Protein AF-A0A1L6TGF0-F1 (afdb_monomer_lite)

Sequence (497 aa):
MSYELAIRKFKEAGVNYTDAEAQGKLKHDTHLQDTVIAIAELEGLTYQSWRHLHANQQAQAFYQSLHRSIGIPLPKKNLAKLNNRKNHETLAQYQRAACALADKFTYDLDSPKTQQWVRAAWQRIQTDPTFATAVTVLAENKILSLENLITIEQETEETALLVRAIAAFDDRGRFFPPKTLKVNTDRFTDLQTANPLPFSDPSQPFSRSGYWRREVWFRIHDQKDSAKYQKLACILDDSKALTLTAWDAMKDSRQYQGYINLLHDNGLLPLSKTVETVGAEEQTELLTAVRHLHQEGILPDNLYQAQLAIITLAMDKQSPPVSGLTQAMQSENPVQSIAANSDLMNAAAQRLIHSALDQAQELQSSESSTDKNKALLAASLERKFNRHELTTEQTVKSLARVLSRREGWFKYRRYLEKDGSDMPEPYNRGKLKIEAARDLLKIPAPKWDQALRCGEDKGKNPAYQTYNNLLKLVTQEDKEKPASRKATRTTLAEPTA

Foldseek 3Di:
DLLVVLVVLCVVLVADPPPPVLNVCSVPPSLLSLLSNLLSQLLQDYNQLSVLSSVDPLLSVLSNVLCVVCPRFLLRVVCVVDVDPVSVVLVVLSNLLSNLLSNACSNVSVDPLNSVLSSLLSNCSSPDSLQSLLSNLCSVLVNDDSVVSVQLSDPDPLSVLLSNLSSLPSPCCQAVPPVVPPPVPVVPPPPPDPDDDPPPDPPDPPSSSNCCVPPVCCQCPVDPCNSLSSVLSNLLSQQVLDYNLLCVVPVPDPLLSVLSVLCVVQCLRPVDDQRAADDPVSLLSNLVSLVVCVVSSSDDLLSSLLSLLSSQQNHDPPDDRPPQLVVLSPDPDSSNSQLVDLVSLQVSLVSLLVVLLVLLLVLCPPPDPLSVLSNLQSVVLVVCVVVVVDGSVLSLLLNLQSQQDDDDDPDAQLPQDLVNPPGDPSCVSSVSSSVSSCSSVVPDSVNSSCSRRNLDPPPRRPSNCPSVNSVVVSVVVVVVVVVVVVVVVVVVDDDDD

pLDDT: mean 78.75, std 18.23, range [27.03, 96.12]

Structure (mmCIF, N/CA/C/O backbone):
data_AF-A0A1L6TGF0-F1
#
_entry.id   AF-A0A1L6TGF0-F1
#
loop_
_atom_site.group_PDB
_atom_site.id
_atom_site.type_symbol
_atom_site.label_atom_id
_atom_site.label_alt_id
_atom_site.label_comp_id
_atom_site.label_asym_id
_atom_site.label_entity_id
_atom_site.label_seq_id
_atom_site.pdbx_PDB_ins_code
_atom_site.Cartn_x
_atom_site.Cartn_y
_atom_site.Cartn_z
_atom_site.occupancy
_atom_site.B_iso_or_equiv
_atom_site.auth_seq_id
_atom_site.auth_comp_id
_atom_site.auth_asym_id
_atom_site.auth_atom_id
_atom_site.pdbx_PDB_model_num
ATOM 1 N N . MET A 1 1 ? 31.084 -14.409 -38.357 1.00 60.19 1 MET A N 1
ATOM 2 C CA . MET A 1 1 ? 30.982 -14.615 -36.894 1.00 60.19 1 MET A CA 1
ATOM 3 C C . MET A 1 1 ? 29.916 -13.734 -36.232 1.00 60.19 1 MET A C 1
ATOM 5 O O . MET A 1 1 ? 29.250 -14.246 -35.345 1.00 60.19 1 MET A O 1
ATOM 9 N N . SER A 1 2 ? 29.693 -12.477 -36.654 1.00 77.69 2 SER A N 1
ATOM 10 C CA . SER A 1 2 ? 28.700 -11.578 -36.015 1.00 77.69 2 SER A CA 1
ATOM 11 C C . SER A 1 2 ? 27.239 -12.081 -36.115 1.00 77.69 2 SER A C 1
ATOM 13 O O . SER A 1 2 ? 26.532 -12.110 -35.110 1.00 77.69 2 SER A O 1
ATOM 15 N N . TYR A 1 3 ? 26.817 -12.649 -37.255 1.00 85.12 3 TYR A N 1
ATOM 16 C CA . TYR A 1 3 ? 25.465 -13.218 -37.416 1.00 85.12 3 TYR A CA 1
ATOM 17 C C . TYR A 1 3 ? 25.094 -14.303 -36.386 1.00 85.12 3 TYR A C 1
ATOM 19 O O . TYR A 1 3 ? 24.041 -14.229 -35.760 1.00 85.12 3 TYR A O 1
ATOM 27 N N . GLU A 1 4 ? 25.950 -15.305 -36.164 1.00 86.88 4 GLU A N 1
ATOM 28 C CA . GLU A 1 4 ? 25.672 -16.380 -35.195 1.00 86.88 4 GLU A CA 1
ATOM 29 C C . GLU A 1 4 ? 25.563 -15.853 -33.759 1.00 86.88 4 GLU A C 1
ATOM 31 O O . GLU A 1 4 ? 24.751 -16.347 -32.970 1.00 86.88 4 GLU A O 1
ATOM 36 N N . LEU A 1 5 ? 26.356 -14.828 -33.429 1.00 88.81 5 LEU A N 1
ATOM 37 C CA . LEU A 1 5 ? 26.286 -14.146 -32.144 1.00 88.81 5 LEU A CA 1
ATOM 38 C C . LEU A 1 5 ? 24.969 -13.373 -32.002 1.00 88.81 5 LEU A C 1
ATOM 40 O O . LEU A 1 5 ? 24.304 -13.520 -30.979 1.00 88.81 5 LEU A O 1
ATOM 44 N N . ALA A 1 6 ? 24.535 -12.643 -33.032 1.00 87.00 6 ALA A N 1
ATOM 45 C CA . ALA A 1 6 ? 23.237 -11.966 -33.044 1.00 87.00 6 ALA A CA 1
ATOM 46 C C . ALA A 1 6 ? 22.069 -12.957 -32.854 1.00 87.00 6 ALA A C 1
ATOM 48 O O . ALA A 1 6 ? 21.187 -12.732 -32.026 1.00 87.00 6 ALA A O 1
ATOM 49 N N . ILE A 1 7 ? 22.098 -14.114 -33.529 1.00 88.81 7 ILE A N 1
ATOM 50 C CA . ILE A 1 7 ? 21.092 -15.178 -33.346 1.00 88.81 7 ILE A CA 1
ATOM 51 C C . ILE A 1 7 ? 21.109 -15.740 -31.919 1.00 88.81 7 ILE A C 1
ATOM 53 O O . ILE A 1 7 ? 20.052 -16.016 -31.345 1.00 88.81 7 ILE A O 1
ATOM 57 N N . ARG A 1 8 ? 22.292 -15.900 -31.315 1.00 89.06 8 ARG A N 1
ATOM 58 C CA . ARG A 1 8 ? 22.404 -16.301 -29.907 1.00 89.06 8 ARG A CA 1
ATOM 59 C C . ARG A 1 8 ? 21.771 -15.260 -28.982 1.00 89.06 8 ARG A C 1
ATOM 61 O O . ARG A 1 8 ? 21.033 -15.649 -28.083 1.00 89.06 8 ARG A O 1
ATOM 68 N N . LYS A 1 9 ? 21.981 -13.966 -29.244 1.00 90.06 9 LYS A N 1
ATOM 69 C CA . LYS A 1 9 ? 21.390 -12.868 -28.464 1.00 90.06 9 LYS A CA 1
ATOM 70 C C . LYS A 1 9 ? 19.864 -12.849 -28.508 1.00 90.06 9 LYS A C 1
ATOM 72 O O . LYS A 1 9 ? 19.248 -12.662 -27.465 1.00 90.06 9 LYS A O 1
ATOM 77 N N . PHE A 1 10 ? 19.243 -13.156 -29.649 1.00 86.62 10 PHE A N 1
ATOM 78 C CA . PHE A 1 10 ? 17.786 -13.342 -29.708 1.00 86.62 10 PHE A CA 1
ATOM 79 C C . PHE A 1 10 ? 17.293 -14.470 -28.796 1.00 86.62 10 PHE A C 1
ATOM 81 O O . PHE A 1 10 ? 16.284 -14.311 -28.111 1.00 86.62 10 PHE A O 1
ATOM 88 N N . LYS A 1 11 ? 18.012 -15.600 -28.759 1.00 85.56 11 LYS A N 1
ATOM 89 C CA . LYS A 1 11 ? 17.668 -16.734 -27.887 1.00 85.56 11 LYS A CA 1
ATOM 90 C C . LYS A 1 11 ? 17.847 -16.388 -26.409 1.00 85.56 11 LYS A C 1
ATOM 92 O O . LYS A 1 11 ? 16.965 -16.701 -25.620 1.00 85.56 11 LYS A O 1
ATOM 97 N N . GLU A 1 12 ? 18.954 -15.734 -26.054 1.00 85.06 12 GLU A N 1
ATOM 98 C CA . GLU A 1 12 ? 19.231 -15.264 -24.686 1.00 85.06 12 GLU A CA 1
ATOM 99 C C . GLU A 1 12 ? 18.147 -14.290 -24.196 1.00 85.06 12 GLU A C 1
ATOM 101 O O . GLU A 1 12 ? 17.695 -14.404 -23.061 1.00 85.06 12 GLU A O 1
ATOM 106 N N . ALA A 1 13 ? 17.680 -13.389 -25.065 1.00 79.50 13 ALA A N 1
ATOM 107 C CA . ALA A 1 13 ? 16.618 -12.432 -24.755 1.00 79.50 13 ALA A CA 1
ATOM 108 C C . ALA A 1 13 ? 15.195 -13.030 -24.818 1.00 79.50 13 ALA A C 1
ATOM 110 O O . ALA A 1 13 ? 14.227 -12.338 -24.511 1.00 79.50 13 ALA A O 1
ATOM 111 N N . GLY A 1 14 ? 15.031 -14.289 -25.250 1.00 81.38 14 GLY A N 1
ATOM 112 C CA . GLY A 1 14 ? 13.713 -14.906 -25.447 1.00 81.38 14 GLY A CA 1
ATOM 113 C C . GLY A 1 14 ? 12.871 -14.241 -26.546 1.00 81.38 14 GLY A C 1
ATOM 114 O O . GLY A 1 14 ? 11.644 -14.331 -26.531 1.00 81.38 14 GLY A O 1
ATOM 115 N N . VAL A 1 15 ? 13.509 -13.558 -27.499 1.00 82.12 15 VAL A N 1
ATOM 116 C CA . VAL A 1 15 ? 12.835 -12.780 -28.542 1.00 82.12 15 VAL A CA 1
ATOM 117 C C . VAL A 1 15 ? 12.629 -13.624 -29.792 1.00 82.12 15 VAL A C 1
ATOM 119 O O . VAL A 1 15 ? 13.567 -14.175 -30.372 1.00 82.12 15 VAL A O 1
ATOM 122 N N . ASN A 1 16 ? 11.380 -13.682 -30.251 1.00 75.94 16 ASN A N 1
ATOM 123 C CA . ASN A 1 16 ? 11.055 -14.269 -31.540 1.00 75.94 16 ASN A CA 1
ATOM 124 C C . ASN A 1 16 ? 11.529 -13.335 -32.669 1.00 75.94 16 ASN A C 1
ATOM 126 O O . ASN A 1 16 ? 11.112 -12.186 -32.722 1.00 75.94 16 ASN A O 1
ATOM 130 N N . TYR A 1 17 ? 12.370 -13.820 -33.584 1.00 72.00 17 TYR A N 1
ATOM 131 C CA . TYR A 1 17 ? 12.905 -13.039 -34.708 1.00 72.00 17 TYR A CA 1
ATOM 132 C C . TYR A 1 17 ? 12.370 -13.515 -36.072 1.00 72.00 17 TYR A C 1
ATOM 134 O O . TYR A 1 17 ? 13.035 -13.329 -37.080 1.00 72.00 17 TYR A O 1
ATOM 142 N N . THR A 1 18 ? 11.186 -14.143 -36.122 1.00 71.06 18 THR A N 1
ATOM 143 C CA . THR A 1 18 ? 10.563 -14.789 -37.314 1.00 71.06 18 THR A CA 1
ATOM 144 C C . THR A 1 18 ? 10.121 -13.863 -38.457 1.00 71.06 18 THR A C 1
ATOM 146 O O . THR A 1 18 ? 9.508 -14.331 -39.413 1.00 71.06 18 THR A O 1
ATOM 149 N N . ASP A 1 19 ? 10.435 -12.571 -38.407 1.00 70.31 19 ASP A N 1
ATOM 150 C CA . ASP A 1 19 ? 10.161 -11.657 -39.518 1.00 70.31 19 ASP A CA 1
ATOM 151 C C . ASP A 1 19 ? 11.100 -11.973 -40.698 1.00 70.31 19 ASP A C 1
ATOM 153 O O . ASP A 1 19 ? 12.306 -11.738 -40.624 1.00 70.31 19 ASP A O 1
ATOM 157 N N . ALA A 1 20 ? 10.550 -12.552 -41.770 1.00 73.31 20 ALA A N 1
ATOM 158 C CA . ALA A 1 20 ? 11.322 -13.066 -42.902 1.00 73.31 20 ALA A CA 1
ATOM 159 C C . ALA A 1 20 ? 12.117 -11.973 -43.641 1.00 73.31 20 ALA A C 1
ATOM 161 O O . ALA A 1 20 ? 13.229 -12.231 -44.109 1.00 73.31 20 ALA A O 1
ATOM 162 N N . GLU A 1 21 ? 11.583 -10.750 -43.717 1.00 71.12 21 GLU A N 1
ATOM 163 C CA . GLU A 1 21 ? 12.264 -9.625 -44.360 1.00 71.12 21 GLU A CA 1
ATOM 164 C C . GLU A 1 21 ? 13.430 -9.137 -43.491 1.00 71.12 21 GLU A C 1
ATOM 166 O O . GLU A 1 21 ? 14.558 -8.973 -43.970 1.00 71.12 21 GLU A O 1
ATOM 171 N N . ALA A 1 22 ? 13.186 -8.979 -42.188 1.00 70.31 22 ALA A N 1
ATOM 172 C CA . ALA A 1 22 ? 14.213 -8.562 -41.242 1.00 70.31 22 ALA A CA 1
ATOM 173 C C . ALA A 1 22 ? 15.317 -9.628 -41.081 1.00 70.31 22 ALA A C 1
ATOM 175 O O . ALA A 1 22 ? 16.492 -9.282 -40.963 1.00 70.31 22 ALA A O 1
ATOM 176 N N . GLN A 1 23 ? 14.977 -10.921 -41.139 1.00 77.62 23 GLN A N 1
ATOM 177 C CA . GLN A 1 23 ? 15.947 -12.027 -41.144 1.00 77.62 23 GLN A CA 1
ATOM 178 C C . GLN A 1 23 ? 16.844 -12.012 -42.382 1.00 77.62 23 GLN A C 1
ATOM 180 O O . GLN A 1 23 ? 18.058 -12.199 -42.263 1.00 77.62 23 GLN A O 1
ATOM 185 N N . GLY A 1 24 ? 16.254 -11.777 -43.560 1.00 79.19 24 GLY A N 1
ATOM 186 C CA . GLY A 1 24 ? 17.001 -11.651 -44.810 1.00 79.19 24 GLY A CA 1
ATOM 187 C C . GLY A 1 24 ? 18.046 -10.541 -44.720 1.00 79.19 24 GLY A C 1
ATOM 188 O O . GLY A 1 24 ? 19.214 -10.766 -45.037 1.00 79.19 24 GLY A O 1
ATOM 189 N N . LYS A 1 25 ? 17.654 -9.376 -44.190 1.00 79.75 25 LYS A N 1
ATOM 190 C CA . LYS A 1 25 ? 18.565 -8.247 -43.950 1.00 79.75 25 LYS A CA 1
ATOM 191 C C . LYS A 1 25 ? 19.624 -8.578 -42.895 1.00 79.75 25 LYS A C 1
ATOM 193 O O . LYS A 1 25 ? 20.807 -8.382 -43.156 1.00 79.75 25 LYS A O 1
ATOM 198 N N . LEU A 1 26 ? 19.245 -9.173 -41.760 1.00 84.62 26 LEU A N 1
ATOM 199 C CA . LEU A 1 26 ? 20.181 -9.540 -40.687 1.00 84.62 26 LEU A CA 1
ATOM 200 C C . LEU A 1 26 ? 21.312 -10.449 -41.170 1.00 84.62 26 LEU A C 1
ATOM 202 O O . LEU A 1 26 ? 22.443 -10.310 -40.721 1.00 84.62 26 LEU A O 1
ATOM 206 N N . LYS A 1 27 ? 21.027 -11.387 -42.078 1.00 85.69 27 LYS A N 1
ATOM 207 C CA . LYS A 1 27 ? 22.025 -12.341 -42.581 1.00 85.69 27 LYS A CA 1
ATOM 208 C C . LYS A 1 27 ? 23.149 -11.672 -43.375 1.00 85.69 27 LYS A C 1
ATOM 210 O O . LYS A 1 27 ? 24.270 -12.181 -43.385 1.00 85.69 27 LYS A O 1
ATOM 215 N N . HIS A 1 28 ? 22.852 -10.553 -44.026 1.00 85.50 28 HIS A N 1
ATOM 216 C CA . HIS A 1 28 ? 23.752 -9.902 -44.976 1.00 85.50 28 HIS A CA 1
ATOM 217 C C . HIS A 1 28 ? 24.263 -8.533 -44.507 1.00 85.50 28 HIS A C 1
ATOM 219 O O . HIS A 1 28 ? 25.254 -8.051 -45.048 1.00 85.50 28 HIS A O 1
ATOM 225 N N . ASP A 1 29 ? 23.642 -7.937 -43.490 1.00 87.75 29 ASP A N 1
ATOM 226 C CA . ASP A 1 29 ? 24.007 -6.626 -42.958 1.00 87.75 29 ASP A CA 1
ATOM 227 C C . ASP A 1 29 ? 24.777 -6.750 -41.632 1.00 87.75 29 ASP A C 1
ATOM 229 O O . ASP A 1 29 ? 24.199 -6.954 -40.562 1.00 87.75 29 ASP A O 1
ATOM 233 N N . THR A 1 30 ? 26.104 -6.615 -41.704 1.00 88.00 30 THR A N 1
ATOM 234 C CA . THR A 1 30 ? 26.988 -6.636 -40.528 1.00 88.00 30 THR A CA 1
ATOM 235 C C . THR A 1 30 ? 26.692 -5.487 -39.562 1.00 88.00 30 THR A C 1
ATOM 237 O O . THR A 1 30 ? 26.778 -5.673 -38.353 1.00 88.00 30 THR A O 1
ATOM 240 N N . HIS A 1 31 ? 26.297 -4.315 -40.067 1.00 89.38 31 HIS A N 1
ATOM 241 C CA . HIS A 1 31 ? 25.982 -3.166 -39.221 1.00 89.38 31 HIS A CA 1
ATOM 242 C C . HIS A 1 31 ? 24.725 -3.438 -38.388 1.00 89.38 31 HIS A C 1
ATOM 244 O O . HIS A 1 31 ? 24.705 -3.193 -37.180 1.00 89.38 31 HIS A O 1
ATOM 250 N N . LEU A 1 32 ? 23.707 -4.035 -39.012 1.00 89.75 32 LEU A N 1
ATOM 251 C CA . LEU A 1 32 ? 22.504 -4.486 -38.320 1.00 89.75 32 LEU A CA 1
ATOM 252 C C . LEU A 1 32 ? 22.804 -5.597 -37.301 1.00 89.75 32 LEU A C 1
ATOM 254 O O . LEU A 1 32 ? 22.251 -5.566 -36.202 1.00 89.75 32 LEU A O 1
ATOM 258 N N . GLN A 1 33 ? 23.693 -6.548 -37.623 1.00 91.69 33 GLN A N 1
ATOM 259 C CA . GLN A 1 33 ? 24.139 -7.583 -36.674 1.00 91.69 33 GLN A CA 1
ATOM 260 C C . GLN A 1 33 ? 24.781 -6.957 -35.428 1.00 91.69 33 GLN A C 1
ATOM 262 O O . GLN A 1 33 ? 24.391 -7.284 -34.305 1.00 91.69 33 GLN A O 1
ATOM 267 N N . ASP A 1 34 ? 25.705 -6.014 -35.619 1.00 91.88 34 ASP A N 1
ATOM 268 C CA . ASP A 1 34 ? 26.407 -5.340 -34.526 1.00 91.88 34 ASP A CA 1
ATOM 269 C C . ASP A 1 34 ? 25.453 -4.482 -33.681 1.00 91.88 34 ASP A C 1
ATOM 271 O O . ASP A 1 34 ? 25.565 -4.442 -32.455 1.00 91.88 34 ASP A O 1
ATOM 275 N N . THR A 1 35 ? 24.454 -3.849 -34.302 1.00 92.06 35 THR A N 1
ATOM 276 C CA . THR A 1 35 ? 23.395 -3.135 -33.578 1.00 92.06 35 THR A CA 1
ATOM 277 C C . THR A 1 35 ? 22.519 -4.075 -32.750 1.00 92.06 35 THR A C 1
ATOM 279 O O . THR A 1 35 ? 22.197 -3.742 -31.610 1.00 92.06 35 THR A O 1
ATOM 282 N N . VAL A 1 36 ? 22.134 -5.239 -33.285 1.00 91.75 36 VAL A N 1
ATOM 283 C CA . VAL A 1 36 ? 21.359 -6.244 -32.534 1.00 91.75 36 VAL A CA 1
ATOM 284 C C . VAL A 1 36 ? 22.138 -6.727 -31.315 1.00 91.75 36 VAL A C 1
ATOM 286 O O . VAL A 1 36 ? 21.570 -6.867 -30.232 1.00 91.75 36 VAL A O 1
ATOM 289 N N . ILE A 1 37 ? 23.443 -6.950 -31.469 1.00 92.19 37 ILE A N 1
ATOM 290 C CA . ILE A 1 37 ? 24.316 -7.311 -30.350 1.00 92.19 37 ILE A CA 1
ATOM 291 C C . ILE A 1 37 ? 24.348 -6.170 -29.327 1.00 92.19 37 ILE A C 1
ATOM 293 O O . ILE A 1 37 ? 24.097 -6.415 -28.149 1.00 92.19 37 ILE A O 1
ATOM 297 N N . ALA A 1 38 ? 24.552 -4.928 -29.776 1.00 93.19 38 ALA A N 1
ATOM 298 C CA . ALA A 1 38 ? 24.608 -3.752 -28.910 1.00 93.19 38 ALA A CA 1
ATOM 299 C C . ALA A 1 38 ? 23.322 -3.553 -28.086 1.00 93.19 38 ALA A C 1
ATOM 301 O O . ALA A 1 38 ? 23.391 -3.376 -26.871 1.00 93.19 38 ALA A O 1
ATOM 302 N N . ILE A 1 39 ? 22.140 -3.612 -28.710 1.00 93.00 39 ILE A N 1
ATOM 303 C CA . ILE A 1 39 ? 20.869 -3.440 -27.985 1.00 93.00 39 ILE A CA 1
ATOM 304 C C . ILE A 1 39 ? 20.578 -4.617 -27.039 1.00 93.00 39 ILE A C 1
ATOM 306 O O . ILE A 1 39 ? 20.002 -4.413 -25.971 1.00 93.00 39 ILE A O 1
ATOM 310 N N . ALA A 1 40 ? 21.010 -5.834 -27.385 1.00 90.94 40 ALA A N 1
ATOM 311 C CA . ALA A 1 40 ? 20.896 -6.992 -26.501 1.00 90.94 40 ALA A CA 1
ATOM 312 C C . ALA A 1 40 ? 21.818 -6.881 -25.281 1.00 90.94 40 ALA A C 1
ATOM 314 O O . ALA A 1 40 ? 21.426 -7.237 -24.175 1.00 90.94 40 ALA A O 1
ATOM 315 N N . GLU A 1 41 ? 23.034 -6.366 -25.455 1.00 91.50 41 GLU A N 1
ATOM 316 C CA . GLU A 1 41 ? 23.976 -6.137 -24.353 1.00 91.50 41 GLU A CA 1
ATOM 317 C C . GLU A 1 41 ? 23.527 -5.008 -23.419 1.00 91.50 41 GLU A C 1
ATOM 319 O O . GLU A 1 41 ? 23.835 -5.043 -22.228 1.00 91.50 41 GLU A O 1
ATOM 324 N N . LEU A 1 42 ? 22.724 -4.076 -23.937 1.00 92.38 42 LEU A N 1
ATOM 325 C CA . LEU A 1 42 ? 21.994 -3.057 -23.179 1.00 92.38 42 LEU A CA 1
ATOM 326 C C . LEU A 1 42 ? 20.666 -3.559 -22.577 1.00 92.38 42 LEU A C 1
ATOM 328 O O . LEU A 1 42 ? 19.927 -2.750 -22.018 1.00 92.38 42 LEU A O 1
ATOM 332 N N . GLU A 1 43 ? 20.353 -4.856 -22.699 1.00 91.31 43 GLU A N 1
ATOM 333 C CA . GLU A 1 43 ? 19.127 -5.509 -22.199 1.00 91.31 43 GLU A CA 1
ATOM 334 C C . GLU A 1 43 ? 17.810 -4.948 -22.785 1.00 91.31 43 GLU A C 1
ATOM 336 O O . GLU A 1 43 ? 16.743 -5.152 -22.215 1.00 91.31 43 GLU A O 1
ATOM 341 N N . GLY A 1 44 ? 17.861 -4.249 -23.927 1.00 89.38 44 GLY A N 1
ATOM 342 C CA . GLY A 1 44 ? 16.698 -3.622 -24.579 1.00 89.38 44 GLY A CA 1
ATOM 343 C C . GLY A 1 44 ? 16.176 -4.363 -25.815 1.00 89.38 44 GLY A C 1
ATOM 344 O O . GLY A 1 44 ? 15.332 -3.837 -26.548 1.00 89.38 44 GLY A O 1
ATOM 345 N N . LEU A 1 45 ? 16.709 -5.552 -26.116 1.00 90.38 45 LEU A N 1
ATOM 346 C CA . LEU A 1 45 ? 16.282 -6.322 -27.283 1.00 90.38 45 LEU A CA 1
ATOM 347 C C . LEU A 1 45 ? 14.896 -6.928 -27.034 1.00 90.38 45 LEU A C 1
ATOM 349 O O . LEU A 1 45 ? 14.730 -7.790 -26.176 1.00 90.38 45 LEU A O 1
ATOM 353 N N . THR A 1 46 ? 13.921 -6.526 -27.843 1.00 87.56 46 THR A N 1
ATOM 354 C CA . THR A 1 46 ? 12.554 -7.051 -27.849 1.00 87.56 46 THR A CA 1
ATOM 355 C C . THR A 1 46 ? 12.133 -7.353 -29.287 1.00 87.56 46 THR A C 1
ATOM 357 O O . THR A 1 46 ? 12.827 -7.009 -30.246 1.00 87.56 46 THR A O 1
ATOM 360 N N . TYR A 1 47 ? 10.956 -7.962 -29.461 1.00 84.75 47 TYR A N 1
ATOM 361 C CA . TYR A 1 47 ? 10.371 -8.113 -30.794 1.00 84.75 47 TYR A CA 1
ATOM 362 C C . TYR A 1 47 ? 10.093 -6.757 -31.460 1.00 84.75 47 TYR A C 1
ATOM 364 O O . TYR A 1 47 ? 10.339 -6.603 -32.655 1.00 84.75 47 TYR A O 1
ATOM 372 N N . GLN A 1 48 ? 9.595 -5.774 -30.701 1.00 84.25 48 GLN A N 1
ATOM 373 C CA . GLN A 1 48 ? 9.243 -4.462 -31.242 1.00 84.25 48 GLN A CA 1
ATOM 374 C C . GLN A 1 48 ? 10.497 -3.670 -31.611 1.00 84.25 48 GLN A C 1
ATOM 376 O O . GLN A 1 48 ? 10.606 -3.219 -32.751 1.00 84.25 48 GLN A O 1
ATOM 381 N N . SER A 1 49 ? 11.475 -3.569 -30.707 1.00 84.81 49 SER A N 1
ATOM 382 C CA . SER A 1 49 ? 12.721 -2.856 -30.992 1.00 84.81 49 SER A CA 1
ATOM 383 C C . SER A 1 49 ? 13.457 -3.480 -32.181 1.00 84.81 49 SER A C 1
ATOM 385 O O . SER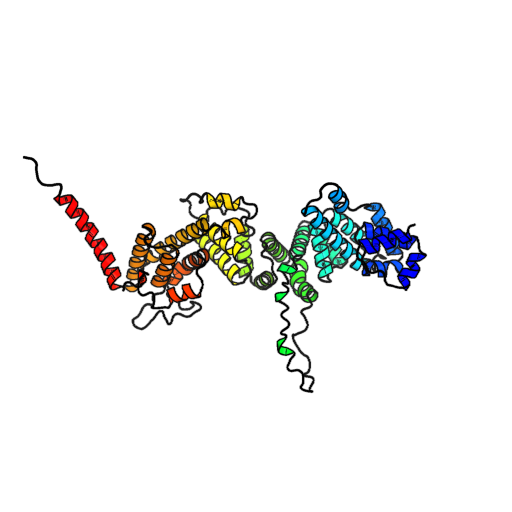 A 1 49 ? 13.802 -2.768 -33.122 1.00 84.81 49 SER A O 1
ATOM 387 N N . TRP A 1 50 ? 13.566 -4.814 -32.247 1.00 84.44 50 TRP A N 1
ATOM 388 C CA . TRP A 1 50 ? 14.134 -5.518 -33.405 1.00 84.44 50 TRP A CA 1
ATOM 389 C C . TRP A 1 50 ? 13.418 -5.197 -34.719 1.00 84.44 50 TRP A C 1
ATOM 391 O O . TRP A 1 50 ? 14.059 -4.828 -35.708 1.00 84.44 50 TRP A O 1
ATOM 401 N N . ARG A 1 51 ? 12.086 -5.321 -34.737 1.00 82.12 51 ARG A N 1
ATOM 402 C CA . ARG A 1 51 ? 11.289 -5.093 -35.945 1.00 82.12 51 ARG A CA 1
ATOM 403 C C . ARG A 1 51 ? 11.532 -3.702 -36.525 1.00 82.12 51 ARG A C 1
ATOM 405 O O . ARG A 1 51 ? 11.493 -3.548 -37.739 1.00 82.12 51 ARG A O 1
ATOM 412 N N . HIS A 1 52 ? 11.810 -2.705 -35.693 1.00 81.12 52 HIS A N 1
ATOM 413 C CA . HIS A 1 52 ? 12.024 -1.333 -36.148 1.00 81.12 52 HIS A CA 1
ATOM 414 C C . HIS A 1 52 ? 13.486 -1.010 -36.483 1.00 81.12 52 HIS A C 1
ATOM 416 O O . HIS A 1 52 ? 13.741 -0.192 -37.366 1.00 81.12 52 HIS A O 1
ATOM 422 N N . LEU A 1 53 ? 14.450 -1.692 -35.861 1.00 85.00 53 LEU A N 1
ATOM 423 C CA . LEU A 1 53 ? 15.880 -1.451 -36.078 1.00 85.00 53 LEU A CA 1
ATOM 424 C C . LEU A 1 53 ? 16.321 -1.621 -37.533 1.00 85.00 53 LEU A C 1
ATOM 426 O O . LEU A 1 53 ? 17.092 -0.806 -38.038 1.00 85.00 53 LEU A O 1
ATOM 430 N N . HIS A 1 54 ? 15.829 -2.645 -38.232 1.00 80.81 54 HIS A N 1
ATOM 431 C CA . HIS A 1 54 ? 16.247 -2.897 -39.616 1.00 80.81 54 HIS A CA 1
ATOM 432 C C . HIS A 1 54 ? 15.767 -1.814 -40.603 1.00 80.81 54 HIS A C 1
ATOM 434 O O . HIS A 1 54 ? 16.295 -1.723 -41.710 1.00 80.81 54 HIS A O 1
ATOM 440 N N . ALA A 1 55 ? 14.775 -1.006 -40.212 1.00 81.81 55 ALA A N 1
ATOM 441 C CA . ALA A 1 55 ? 14.202 0.063 -41.024 1.00 81.81 55 ALA A CA 1
ATOM 442 C C . ALA A 1 55 ? 14.710 1.466 -40.637 1.00 81.81 55 ALA A C 1
ATOM 444 O O . ALA A 1 55 ? 14.490 2.406 -41.397 1.00 81.81 55 ALA A O 1
ATOM 445 N N . ASN A 1 56 ? 15.400 1.627 -39.498 1.00 87.06 56 ASN A N 1
ATOM 446 C CA . ASN A 1 56 ? 15.873 2.927 -39.014 1.00 87.06 56 ASN A CA 1
ATOM 447 C C . ASN A 1 56 ? 17.399 2.941 -38.779 1.00 87.06 56 ASN A C 1
ATOM 449 O O . ASN A 1 56 ? 17.899 2.467 -37.758 1.00 87.06 56 ASN A O 1
ATOM 453 N N . GLN A 1 57 ? 18.146 3.550 -39.706 1.00 88.88 57 GLN A N 1
ATOM 454 C CA . GLN A 1 57 ? 19.607 3.687 -39.611 1.00 88.88 57 GLN A CA 1
ATOM 455 C C . GLN A 1 57 ? 20.065 4.611 -38.467 1.00 88.88 57 GLN A C 1
ATOM 457 O O . GLN A 1 57 ? 21.111 4.360 -37.867 1.00 88.88 57 GLN A O 1
ATOM 462 N N . GLN A 1 58 ? 19.294 5.650 -38.126 1.00 90.25 58 GLN A N 1
ATOM 463 C CA . GLN A 1 58 ? 19.620 6.544 -37.007 1.00 90.25 58 GLN A CA 1
ATOM 464 C C . GLN A 1 58 ? 19.505 5.815 -35.669 1.00 90.25 58 GLN A C 1
ATOM 466 O O . GLN A 1 58 ? 20.396 5.926 -34.827 1.00 90.25 58 GLN A O 1
ATOM 471 N N . ALA A 1 59 ? 18.470 4.989 -35.500 1.00 90.69 59 ALA A N 1
ATOM 472 C CA . ALA A 1 59 ? 18.340 4.109 -34.345 1.00 90.69 59 ALA A CA 1
ATOM 473 C C . ALA A 1 59 ? 19.530 3.139 -34.253 1.00 90.69 59 ALA A C 1
ATOM 475 O O . ALA A 1 59 ? 20.103 2.966 -33.176 1.00 90.69 59 ALA A O 1
ATOM 476 N N . GLN A 1 60 ? 19.971 2.566 -35.382 1.00 92.25 60 GLN A N 1
ATOM 477 C CA . GLN A 1 60 ? 21.148 1.693 -35.399 1.00 92.25 60 GLN A CA 1
ATOM 478 C C . GLN A 1 60 ? 22.417 2.408 -34.915 1.00 92.25 60 GLN A C 1
ATOM 480 O O . GLN A 1 60 ? 23.121 1.877 -34.050 1.00 92.25 60 GLN A O 1
ATOM 485 N N . ALA A 1 61 ? 22.682 3.618 -35.419 1.00 92.81 61 ALA A N 1
ATOM 486 C CA . ALA A 1 61 ? 23.816 4.438 -34.992 1.00 92.81 61 ALA A CA 1
ATOM 487 C C . ALA A 1 61 ? 23.713 4.839 -33.509 1.00 92.81 61 ALA A C 1
ATOM 489 O O . ALA A 1 61 ? 24.708 4.790 -32.776 1.00 92.81 61 ALA A O 1
ATOM 490 N N . PHE A 1 62 ? 22.506 5.177 -33.044 1.00 95.00 62 PHE A N 1
ATOM 491 C CA . PHE A 1 62 ? 22.236 5.525 -31.653 1.00 95.00 62 PHE A CA 1
ATOM 492 C C . PHE A 1 62 ? 22.588 4.381 -30.698 1.00 95.00 62 PHE A C 1
ATOM 494 O O . PHE A 1 62 ? 23.357 4.605 -29.763 1.00 95.00 62 PHE A O 1
ATOM 501 N N . TYR A 1 63 ? 22.090 3.161 -30.932 1.00 94.88 63 TYR A N 1
ATOM 502 C CA . TYR A 1 63 ? 22.339 2.030 -30.027 1.00 94.88 63 TYR A CA 1
ATOM 503 C C . TYR A 1 63 ? 23.797 1.584 -30.021 1.00 94.88 63 TYR A C 1
ATOM 505 O O . TYR A 1 63 ? 24.332 1.273 -28.958 1.00 94.88 63 TYR A O 1
ATOM 513 N N . GLN A 1 64 ? 24.478 1.617 -31.169 1.00 93.81 64 GLN A N 1
ATOM 514 C CA . GLN A 1 64 ? 25.918 1.360 -31.202 1.00 93.81 64 GLN A CA 1
ATOM 515 C C . GLN A 1 64 ? 26.694 2.418 -30.406 1.00 93.81 64 GLN A C 1
ATOM 517 O O . GLN A 1 64 ? 27.583 2.078 -29.627 1.00 93.81 64 GLN A O 1
ATOM 522 N N . SER A 1 65 ? 26.352 3.702 -30.562 1.00 94.94 65 SER A N 1
ATOM 523 C CA . SER A 1 65 ? 26.956 4.795 -29.789 1.00 94.94 65 SER A CA 1
ATOM 524 C C . SER A 1 65 ? 26.676 4.657 -28.288 1.00 94.94 65 SER A C 1
ATOM 526 O O . SER A 1 65 ? 27.589 4.801 -27.473 1.00 94.94 65 SER A O 1
ATOM 528 N N . LEU A 1 66 ? 25.437 4.326 -27.920 1.00 94.56 66 LEU A N 1
ATOM 529 C CA . LEU A 1 66 ? 25.012 4.118 -26.540 1.00 94.56 66 LEU A CA 1
ATOM 530 C C . LEU A 1 66 ? 25.759 2.944 -25.898 1.00 94.56 66 LEU A C 1
ATOM 532 O O . LEU A 1 66 ? 26.289 3.083 -24.797 1.00 94.56 66 LEU A O 1
ATOM 536 N N . HIS A 1 67 ? 25.875 1.824 -26.613 1.00 94.81 67 HIS A N 1
ATOM 537 C CA . HIS A 1 67 ? 26.618 0.661 -26.144 1.00 94.81 67 HIS A CA 1
ATOM 538 C C . HIS A 1 67 ? 28.113 0.963 -25.978 1.00 94.81 67 HIS A C 1
ATOM 540 O O . HIS A 1 67 ? 28.691 0.583 -24.967 1.00 94.81 67 HIS A O 1
ATOM 546 N N . ARG A 1 68 ? 28.737 1.734 -26.880 1.00 93.44 68 ARG A N 1
ATOM 547 C CA . ARG A 1 68 ? 30.130 2.192 -26.691 1.00 93.44 68 ARG A CA 1
ATOM 548 C C . ARG A 1 68 ? 30.299 3.067 -25.445 1.00 93.44 68 ARG A C 1
ATOM 550 O O . ARG A 1 68 ? 31.342 3.005 -24.806 1.00 93.44 68 ARG A O 1
ATOM 557 N N . SER A 1 69 ? 29.292 3.874 -25.106 1.00 91.44 69 SER A N 1
ATOM 558 C CA . SER A 1 69 ? 29.326 4.750 -23.929 1.00 91.44 69 SER A CA 1
ATOM 559 C C . SER A 1 69 ? 29.113 3.999 -22.612 1.00 91.44 69 SER A C 1
ATOM 561 O O . SER A 1 69 ? 29.738 4.354 -21.617 1.00 91.44 69 SER A O 1
ATOM 563 N N . ILE A 1 70 ? 28.211 3.016 -22.579 1.00 89.69 70 ILE A N 1
ATOM 564 C CA . ILE A 1 70 ? 27.833 2.295 -21.352 1.00 89.69 70 ILE A CA 1
ATOM 565 C C . ILE A 1 70 ? 28.699 1.038 -21.149 1.00 89.69 70 ILE A C 1
ATOM 567 O O . ILE A 1 70 ? 29.089 0.702 -20.024 1.00 89.69 70 ILE A O 1
ATOM 571 N N . GLY A 1 71 ? 29.010 0.337 -22.238 1.00 87.31 71 GLY A N 1
ATOM 572 C CA . GLY A 1 71 ? 29.563 -1.012 -22.233 1.00 87.31 71 GLY A CA 1
ATOM 573 C C . GLY A 1 71 ? 28.601 -1.998 -21.573 1.00 87.31 71 GLY A C 1
ATOM 574 O O . GLY A 1 71 ? 27.393 -1.956 -21.794 1.00 87.31 71 GLY A O 1
ATOM 575 N N . ILE A 1 72 ? 29.136 -2.864 -20.709 1.00 83.75 72 ILE A N 1
ATOM 576 C CA . ILE A 1 72 ? 28.316 -3.788 -19.915 1.00 83.75 72 ILE A CA 1
ATOM 577 C C . ILE A 1 72 ? 27.552 -2.992 -18.836 1.00 83.75 72 ILE A C 1
ATOM 579 O O . ILE A 1 72 ? 28.208 -2.307 -18.034 1.00 83.75 72 ILE A O 1
ATOM 583 N N . PRO A 1 73 ? 26.213 -3.118 -18.745 1.00 85.12 73 PRO A N 1
ATOM 584 C CA . PRO A 1 73 ? 25.408 -2.422 -17.743 1.00 85.12 73 PRO A CA 1
ATOM 585 C C . PRO A 1 73 ? 25.867 -2.685 -16.304 1.00 85.12 73 PRO A C 1
ATOM 587 O O . PRO A 1 73 ? 26.233 -3.811 -15.947 1.00 85.12 73 PRO A O 1
ATOM 590 N N . LEU A 1 74 ? 25.813 -1.657 -15.449 1.00 83.00 74 LEU A N 1
ATOM 591 C CA . LEU A 1 74 ? 26.212 -1.763 -14.036 1.00 83.00 74 LEU A CA 1
ATOM 592 C C . LEU A 1 74 ? 25.494 -2.891 -13.265 1.00 83.00 74 LEU A C 1
ATOM 594 O O . LEU A 1 74 ? 26.194 -3.658 -12.595 1.00 83.00 74 LEU A O 1
ATOM 598 N N . PRO A 1 75 ? 24.162 -3.090 -13.384 1.00 81.25 75 PRO A N 1
ATOM 599 C CA . PRO A 1 75 ? 23.481 -4.198 -12.703 1.00 81.25 75 PRO A CA 1
ATOM 600 C C . PRO A 1 75 ? 24.059 -5.574 -13.071 1.00 81.25 75 PRO A C 1
ATOM 602 O O . PRO A 1 75 ? 24.265 -6.428 -12.207 1.00 81.25 75 PRO A O 1
ATOM 605 N N . LYS A 1 76 ? 24.425 -5.764 -14.343 1.00 80.00 76 LYS A N 1
ATOM 606 C CA . LYS A 1 76 ? 25.023 -7.002 -14.858 1.00 80.00 76 LYS A CA 1
ATOM 607 C C . LYS A 1 76 ? 26.464 -7.200 -14.378 1.00 80.00 76 LYS A C 1
ATOM 609 O O . LYS A 1 76 ? 26.841 -8.314 -14.018 1.00 80.00 76 LYS A O 1
ATOM 614 N N . LYS A 1 77 ? 27.256 -6.122 -14.287 1.00 80.94 77 LYS A N 1
ATOM 615 C CA . LYS A 1 77 ? 28.601 -6.143 -13.672 1.00 80.94 77 LYS A CA 1
ATOM 616 C C . LYS A 1 77 ? 28.553 -6.553 -12.194 1.00 80.94 77 LYS A C 1
ATOM 618 O O . LYS A 1 77 ? 29.451 -7.249 -11.725 1.00 80.94 77 LYS A O 1
ATOM 623 N N . ASN A 1 78 ? 27.516 -6.136 -11.465 1.00 73.19 78 ASN A N 1
ATOM 624 C CA . ASN A 1 78 ? 27.369 -6.410 -10.033 1.00 73.19 78 ASN A CA 1
ATOM 625 C C . ASN A 1 78 ? 26.918 -7.849 -9.734 1.00 73.19 78 ASN A C 1
ATOM 627 O O . ASN A 1 78 ? 27.369 -8.430 -8.746 1.00 73.19 78 ASN A O 1
ATOM 631 N N . LEU A 1 79 ? 26.112 -8.462 -10.607 1.00 68.25 79 LEU A N 1
ATOM 632 C CA . LEU A 1 79 ? 25.734 -9.879 -10.499 1.00 68.25 79 LEU A CA 1
ATOM 633 C C . LEU A 1 79 ? 26.934 -10.830 -10.542 1.00 68.25 79 LEU A C 1
ATOM 635 O O . LEU A 1 79 ? 26.942 -11.834 -9.835 1.00 68.25 79 LEU A O 1
ATOM 639 N N . ALA A 1 80 ? 27.977 -10.485 -11.303 1.00 61.09 80 ALA A N 1
ATOM 640 C CA . ALA A 1 80 ? 29.218 -11.257 -11.339 1.00 61.09 80 ALA A CA 1
ATOM 641 C C . ALA A 1 80 ? 29.973 -11.257 -9.994 1.00 61.09 80 ALA A C 1
ATOM 643 O O . ALA A 1 80 ? 30.825 -12.113 -9.773 1.00 61.09 80 ALA A O 1
ATOM 644 N N . LYS A 1 81 ? 29.675 -10.307 -9.095 1.00 60.88 81 LYS A N 1
ATOM 645 C CA . LYS A 1 81 ? 30.358 -10.155 -7.801 1.00 60.88 81 LYS A CA 1
ATOM 646 C C . LYS A 1 81 ? 29.581 -10.765 -6.633 1.00 60.88 81 LYS A C 1
ATOM 648 O O . LYS A 1 81 ? 30.206 -11.195 -5.670 1.00 60.88 81 LYS A O 1
ATOM 653 N N . LEU A 1 82 ? 28.246 -10.795 -6.688 1.00 61.88 82 LEU A N 1
ATOM 654 C CA . LEU A 1 82 ? 27.382 -11.217 -5.578 1.00 61.88 82 LEU A CA 1
ATOM 655 C C . LEU A 1 82 ? 26.085 -11.846 -6.121 1.00 61.88 82 LEU A C 1
ATOM 657 O O . LEU A 1 82 ? 25.187 -11.138 -6.577 1.00 61.88 82 LEU A O 1
ATOM 661 N N . ASN A 1 83 ? 25.959 -13.173 -6.056 1.00 71.25 83 ASN A N 1
ATOM 662 C CA . ASN A 1 83 ? 24.741 -13.884 -6.458 1.00 71.25 83 ASN A CA 1
ATOM 663 C C . ASN A 1 83 ? 23.711 -13.872 -5.313 1.00 71.25 83 ASN A C 1
ATOM 665 O O . ASN A 1 83 ? 23.637 -14.813 -4.526 1.00 71.25 83 ASN A O 1
ATOM 669 N N . ASN A 1 84 ? 22.953 -12.781 -5.177 1.00 79.44 84 ASN A N 1
ATOM 670 C CA . ASN A 1 84 ? 21.891 -12.655 -4.178 1.00 79.44 84 ASN A CA 1
ATOM 671 C C . ASN A 1 84 ? 20.562 -12.222 -4.818 1.00 79.44 84 ASN A C 1
ATOM 673 O O . ASN A 1 84 ? 20.523 -11.694 -5.929 1.00 79.44 84 ASN A O 1
ATOM 677 N N . ARG A 1 85 ? 19.458 -12.451 -4.099 1.00 79.38 85 ARG A N 1
ATOM 678 C CA . ARG A 1 85 ? 18.093 -12.158 -4.564 1.00 79.38 85 ARG A CA 1
ATOM 679 C C . ARG A 1 85 ? 17.899 -10.693 -4.975 1.00 79.38 85 ARG A C 1
ATOM 681 O O . ARG A 1 85 ? 17.300 -10.433 -6.012 1.00 79.38 85 ARG A O 1
ATOM 688 N N . LYS A 1 86 ? 18.444 -9.755 -4.196 1.00 77.25 86 LYS A N 1
ATOM 689 C CA . LYS A 1 86 ? 18.315 -8.311 -4.440 1.00 77.25 86 LYS A CA 1
ATOM 690 C C . LYS A 1 86 ? 18.925 -7.902 -5.783 1.00 77.25 86 LYS A C 1
ATOM 692 O O . LYS A 1 86 ? 18.326 -7.129 -6.518 1.00 77.25 86 LYS A O 1
ATOM 697 N N . ASN A 1 87 ? 20.077 -8.469 -6.137 1.00 78.81 87 ASN A N 1
ATOM 698 C CA . ASN A 1 87 ? 20.734 -8.189 -7.413 1.00 78.81 87 ASN A CA 1
ATOM 699 C C . ASN A 1 87 ? 19.942 -8.733 -8.611 1.00 78.81 87 ASN A C 1
ATOM 701 O O . ASN A 1 87 ? 19.904 -8.081 -9.654 1.00 78.81 87 ASN A O 1
ATOM 705 N N . HIS A 1 88 ? 19.286 -9.890 -8.464 1.00 80.44 88 HIS A N 1
ATOM 706 C CA . HIS A 1 88 ? 18.385 -10.419 -9.498 1.00 80.44 88 HIS A CA 1
ATOM 707 C C . HIS A 1 88 ? 17.164 -9.520 -9.699 1.00 80.44 88 HIS A C 1
ATOM 709 O O . HIS A 1 88 ? 16.799 -9.238 -10.837 1.00 80.44 88 HIS A O 1
ATOM 715 N N . GLU A 1 89 ? 16.571 -9.021 -8.611 1.00 82.00 89 GLU A N 1
ATOM 716 C CA . GLU A 1 89 ? 15.448 -8.076 -8.667 1.00 82.00 89 GLU A CA 1
ATOM 717 C C . GLU A 1 89 ? 15.859 -6.754 -9.343 1.00 82.00 89 GLU A C 1
ATOM 719 O O . GLU A 1 89 ? 15.169 -6.298 -10.255 1.00 82.00 89 GLU A O 1
ATOM 724 N N . THR A 1 90 ? 17.024 -6.187 -8.996 1.00 82.44 90 THR A N 1
ATOM 725 C CA . THR A 1 90 ? 17.556 -4.984 -9.661 1.00 82.44 90 THR A CA 1
ATOM 726 C C . THR A 1 90 ? 17.823 -5.207 -11.151 1.00 82.44 90 THR A C 1
ATOM 728 O O . THR A 1 90 ? 17.495 -4.341 -11.961 1.00 82.44 90 THR A O 1
ATOM 731 N N . LEU A 1 91 ? 18.390 -6.355 -11.545 1.00 85.25 91 LEU A N 1
ATOM 732 C CA . LEU A 1 91 ? 18.607 -6.652 -12.965 1.00 85.25 91 LEU A CA 1
ATOM 733 C C . LEU A 1 91 ? 17.276 -6.761 -13.717 1.00 85.25 91 LEU A C 1
ATOM 735 O O . LEU A 1 91 ? 17.148 -6.188 -14.796 1.00 85.25 91 LEU A O 1
ATOM 739 N N . ALA A 1 92 ? 16.291 -7.460 -13.152 1.00 85.38 92 ALA A N 1
ATOM 740 C CA . ALA A 1 92 ? 14.981 -7.609 -13.777 1.00 85.38 92 ALA A CA 1
ATOM 741 C C . ALA A 1 92 ? 14.281 -6.251 -13.967 1.00 85.38 92 ALA A C 1
ATOM 743 O O . ALA A 1 92 ? 13.685 -6.004 -15.016 1.00 85.38 92 ALA A O 1
ATOM 744 N N . GLN A 1 93 ? 14.387 -5.349 -12.985 1.00 85.69 93 GLN A N 1
ATOM 745 C CA . GLN A 1 93 ? 13.873 -3.977 -13.088 1.00 85.69 93 GLN A CA 1
ATOM 746 C C . GLN A 1 93 ? 14.590 -3.176 -14.179 1.00 85.69 93 GLN A C 1
ATOM 748 O O . GLN A 1 93 ? 13.933 -2.546 -15.007 1.00 85.69 93 GLN A O 1
ATOM 753 N N . TYR A 1 94 ? 15.924 -3.240 -14.222 1.00 91.50 94 TYR A N 1
ATOM 754 C CA . TYR A 1 94 ? 16.712 -2.601 -15.276 1.00 91.50 94 TYR A CA 1
ATOM 755 C C . TYR A 1 94 ? 16.301 -3.096 -16.667 1.00 91.50 94 TYR A C 1
ATOM 757 O O . TYR A 1 94 ? 16.030 -2.284 -17.549 1.00 91.50 94 TYR A O 1
ATOM 765 N N . GLN A 1 95 ? 16.198 -4.415 -16.850 1.00 90.06 95 GLN A N 1
ATOM 766 C CA . GLN A 1 95 ? 15.808 -5.022 -18.120 1.00 90.06 95 GLN A CA 1
ATOM 767 C C . GLN A 1 95 ? 14.404 -4.574 -18.551 1.00 90.06 95 GLN A C 1
ATOM 769 O O . GLN A 1 95 ? 14.216 -4.177 -19.698 1.00 90.06 95 GLN A O 1
ATOM 774 N N . ARG A 1 96 ? 13.417 -4.565 -17.639 1.00 90.06 96 ARG A N 1
ATOM 775 C CA . ARG A 1 96 ? 12.060 -4.065 -17.944 1.00 90.06 96 ARG A CA 1
ATOM 776 C C . ARG A 1 96 ? 12.086 -2.608 -18.418 1.00 90.06 96 ARG A C 1
ATOM 778 O O . ARG A 1 96 ? 11.435 -2.289 -19.413 1.00 90.06 96 ARG A O 1
ATOM 785 N N . ALA A 1 97 ? 12.872 -1.753 -17.766 1.00 93.06 97 ALA A N 1
ATOM 786 C CA . ALA A 1 97 ? 12.999 -0.346 -18.137 1.00 93.06 97 ALA A CA 1
ATOM 787 C C . ALA A 1 97 ? 13.724 -0.149 -19.481 1.00 93.06 97 ALA A C 1
ATOM 789 O O . ALA A 1 97 ? 13.289 0.654 -20.306 1.00 93.06 97 ALA A O 1
ATOM 790 N N . ALA A 1 98 ? 14.800 -0.901 -19.729 1.00 93.69 98 ALA A N 1
ATOM 791 C CA . ALA A 1 98 ? 15.548 -0.867 -20.985 1.00 93.69 98 ALA A CA 1
ATOM 792 C C . ALA A 1 98 ? 14.673 -1.304 -22.172 1.00 93.69 98 ALA A C 1
ATOM 794 O O . ALA A 1 98 ? 14.608 -0.604 -23.183 1.00 93.69 98 ALA A O 1
ATOM 795 N N . CYS A 1 99 ? 13.925 -2.402 -22.023 1.00 91.56 99 CYS A N 1
ATOM 796 C CA . CYS A 1 99 ? 12.928 -2.839 -23.002 1.00 91.56 99 CYS A CA 1
ATOM 797 C C . CYS A 1 99 ? 11.855 -1.767 -23.240 1.00 91.56 99 CYS A C 1
ATOM 799 O O . CYS A 1 99 ? 11.538 -1.463 -24.386 1.00 91.56 99 CYS A O 1
ATOM 801 N N . ALA A 1 100 ? 11.335 -1.146 -22.176 1.00 92.44 100 ALA A N 1
ATOM 802 C CA . ALA A 1 100 ? 10.338 -0.081 -22.275 1.00 92.44 100 ALA A CA 1
ATOM 803 C C . ALA A 1 100 ? 10.832 1.134 -23.083 1.00 92.44 100 ALA A C 1
ATOM 805 O O . ALA A 1 100 ? 10.101 1.652 -23.931 1.00 92.44 100 ALA A O 1
ATOM 806 N N . LEU A 1 101 ? 12.073 1.579 -22.850 1.00 95.25 101 LEU A N 1
ATOM 807 C CA . LEU A 1 101 ? 12.689 2.659 -23.625 1.00 95.25 101 LEU A CA 1
ATOM 808 C C . LEU A 1 101 ? 12.910 2.244 -25.085 1.00 95.25 101 LEU A C 1
ATOM 810 O O . LEU A 1 101 ? 12.631 3.035 -25.989 1.00 95.25 101 LEU A O 1
ATOM 814 N N . ALA A 1 102 ? 13.373 1.012 -25.323 1.00 92.56 102 ALA A N 1
ATOM 815 C CA . ALA A 1 102 ? 13.574 0.481 -26.668 1.00 92.56 102 ALA A CA 1
ATOM 816 C C . ALA A 1 102 ? 12.267 0.469 -27.466 1.00 92.56 102 ALA A C 1
ATOM 818 O O . ALA A 1 102 ? 12.178 1.094 -28.525 1.00 92.56 102 ALA A O 1
ATOM 819 N N . ASP A 1 103 ? 11.240 -0.184 -26.927 1.00 90.25 103 ASP A N 1
ATOM 820 C CA . ASP A 1 103 ? 9.935 -0.352 -27.565 1.00 90.25 103 ASP A CA 1
ATOM 821 C C . ASP A 1 103 ? 9.294 0.987 -27.894 1.00 90.25 103 ASP A C 1
ATOM 823 O O . ASP A 1 103 ? 8.732 1.169 -28.975 1.00 90.25 103 ASP A O 1
ATOM 827 N N . LYS A 1 104 ? 9.406 1.948 -26.970 1.00 92.12 104 LYS A N 1
ATOM 828 C CA . LYS A 1 104 ? 8.758 3.240 -27.138 1.00 92.12 104 LYS A CA 1
ATOM 829 C C . LYS A 1 104 ? 9.464 4.135 -28.149 1.00 92.12 104 LYS A C 1
ATOM 831 O O . LYS A 1 104 ? 8.775 4.796 -28.923 1.00 92.12 104 LYS A O 1
ATOM 836 N N . PHE A 1 105 ? 10.793 4.211 -28.104 1.00 92.44 105 PHE A N 1
ATOM 837 C CA . PHE A 1 105 ? 11.524 5.279 -28.786 1.00 92.44 105 PHE A CA 1
ATOM 838 C C . PHE A 1 105 ? 12.284 4.839 -30.028 1.00 92.44 105 PHE A C 1
ATOM 840 O O . PHE A 1 105 ? 12.676 5.723 -30.776 1.00 92.44 105 PHE A O 1
ATOM 847 N N . THR A 1 106 ? 12.452 3.539 -30.314 1.00 87.56 106 THR A N 1
ATOM 848 C CA . THR A 1 106 ? 13.221 3.083 -31.499 1.00 87.56 106 THR A CA 1
ATOM 849 C C . THR A 1 106 ? 12.771 3.766 -32.801 1.00 87.56 106 THR A C 1
ATOM 851 O O . THR A 1 106 ? 13.595 4.012 -33.676 1.00 8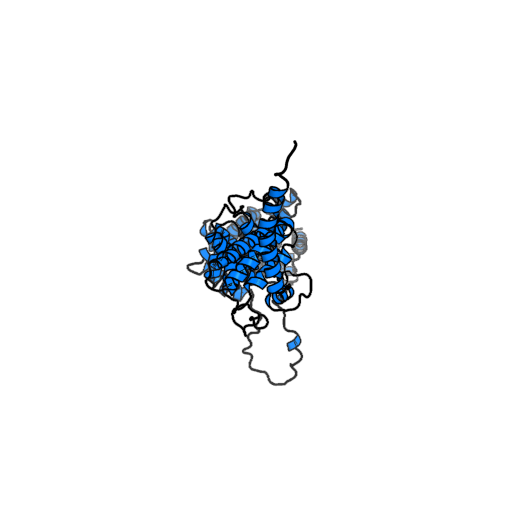7.56 106 THR A O 1
ATOM 854 N N . TYR A 1 107 ? 11.486 4.118 -32.924 1.00 85.12 107 TYR A N 1
ATOM 855 C CA . TYR A 1 107 ? 10.950 4.842 -34.080 1.00 85.12 107 TYR A CA 1
ATOM 856 C C . TYR A 1 107 ? 11.259 6.353 -34.081 1.00 85.12 107 TYR A C 1
ATOM 858 O O . TYR A 1 107 ? 11.447 6.936 -35.141 1.00 85.12 107 TYR A O 1
ATOM 866 N N . ASP A 1 108 ? 11.363 6.981 -32.908 1.00 85.69 108 ASP A N 1
ATOM 867 C CA . ASP A 1 108 ? 11.453 8.440 -32.733 1.00 85.69 108 ASP A CA 1
ATOM 868 C C . ASP A 1 108 ? 12.903 8.946 -32.541 1.00 85.69 108 ASP A C 1
ATOM 870 O O . ASP A 1 108 ? 13.130 10.112 -32.193 1.00 85.69 108 ASP A O 1
ATOM 874 N N . LEU A 1 109 ? 13.903 8.079 -32.748 1.00 88.94 109 LEU A N 1
ATOM 875 C CA . LEU A 1 109 ? 15.327 8.392 -32.561 1.00 88.94 109 LEU A CA 1
ATOM 876 C C . LEU A 1 109 ? 15.936 9.247 -33.681 1.00 88.94 109 LEU A C 1
ATOM 878 O O . LEU A 1 109 ? 17.112 9.587 -33.599 1.00 88.94 109 LEU A O 1
ATOM 882 N N . ASP A 1 110 ? 15.165 9.669 -34.679 1.00 86.31 110 ASP A N 1
ATOM 883 C CA . ASP A 1 110 ? 15.643 10.591 -35.721 1.00 86.31 110 ASP A CA 1
ATOM 884 C C . ASP A 1 110 ? 15.873 12.014 -35.173 1.00 86.31 110 ASP A C 1
ATOM 886 O O . ASP A 1 110 ? 16.626 12.806 -35.739 1.00 86.31 110 ASP A O 1
ATOM 890 N N . SER A 1 111 ? 15.246 12.344 -34.039 1.00 90.12 111 SER A N 1
ATOM 891 C CA . SER A 1 111 ? 15.373 13.643 -33.375 1.00 90.12 111 SER A CA 1
ATOM 892 C C . SER A 1 111 ? 16.561 13.672 -32.401 1.00 90.12 111 SER A C 1
ATOM 894 O O . SER A 1 111 ? 16.572 12.900 -31.435 1.00 90.12 111 SER A O 1
ATOM 896 N N . PRO A 1 112 ? 17.514 14.620 -32.544 1.00 90.75 112 PRO A N 1
ATOM 897 C CA . PRO A 1 112 ? 18.619 14.788 -31.596 1.00 90.75 112 PRO A CA 1
ATOM 898 C C . PRO A 1 112 ? 18.148 15.019 -30.156 1.00 90.75 112 PRO A C 1
ATOM 900 O O . PRO A 1 112 ? 18.761 14.523 -29.211 1.00 90.75 112 PRO A O 1
ATOM 903 N N . LYS A 1 113 ? 17.019 15.724 -29.984 1.00 92.62 113 LYS A N 1
ATOM 904 C CA . LYS A 1 113 ? 16.405 15.943 -28.670 1.00 92.62 113 LYS A CA 1
ATOM 905 C C . LYS A 1 113 ? 15.947 14.617 -28.062 1.00 92.62 113 LYS A C 1
ATOM 907 O O . LYS A 1 113 ? 16.248 14.357 -26.903 1.00 92.62 113 LYS A O 1
ATOM 912 N N . THR A 1 114 ? 15.270 13.758 -28.830 1.00 93.38 114 THR A N 1
ATOM 913 C CA . THR A 1 114 ? 14.862 12.425 -28.352 1.00 93.38 114 THR A CA 1
ATOM 914 C C . THR A 1 114 ? 16.080 11.591 -27.968 1.00 93.38 114 THR A C 1
ATOM 916 O O . THR A 1 114 ? 16.110 11.032 -26.875 1.00 93.38 114 THR A O 1
ATOM 919 N N . GLN A 1 115 ? 17.117 11.561 -28.812 1.00 93.81 115 GLN A N 1
ATOM 920 C CA . GLN A 1 115 ? 18.351 10.825 -28.521 1.00 93.81 115 GLN A CA 1
ATOM 921 C C . GLN A 1 115 ? 19.007 11.282 -27.209 1.00 93.81 115 GLN A C 1
ATOM 923 O O . GLN A 1 115 ? 19.447 10.443 -26.425 1.00 93.81 115 GLN A O 1
ATOM 928 N N . GLN A 1 116 ? 19.060 12.595 -26.953 1.00 94.38 116 GLN A N 1
ATOM 929 C CA . GLN A 1 116 ? 19.629 13.151 -25.724 1.00 94.38 116 GLN A CA 1
ATOM 930 C C . GLN A 1 116 ? 18.913 12.617 -24.476 1.00 94.38 116 GLN A C 1
ATOM 932 O O . GLN A 1 116 ? 19.565 12.065 -23.590 1.00 94.38 116 GLN A O 1
ATOM 937 N N . TRP A 1 117 ? 17.583 12.733 -24.424 1.00 94.81 117 TRP A N 1
ATOM 938 C CA . TRP A 1 117 ? 16.798 12.331 -23.250 1.00 94.81 117 TRP A CA 1
ATOM 939 C C . TRP A 1 117 ? 16.714 10.815 -23.078 1.00 94.81 117 TRP A C 1
ATOM 941 O O . TRP A 1 117 ? 16.811 10.320 -21.959 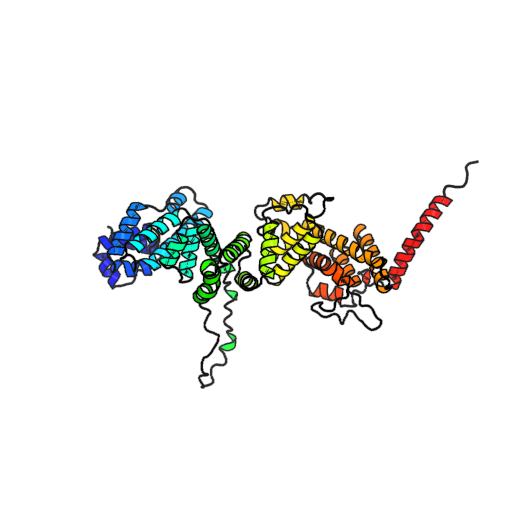1.00 94.81 117 TRP A O 1
ATOM 951 N N . VAL A 1 118 ? 16.610 10.055 -24.173 1.00 95.19 118 VAL A N 1
ATOM 952 C CA . VAL A 1 118 ? 16.637 8.585 -24.109 1.00 95.19 118 VAL A CA 1
ATOM 953 C C . VAL A 1 118 ? 18.000 8.093 -23.619 1.00 95.19 118 VAL A C 1
ATOM 955 O O . VAL A 1 118 ? 18.050 7.168 -22.813 1.00 95.19 118 VAL A O 1
ATOM 958 N N . ARG A 1 119 ? 19.106 8.726 -24.038 1.00 95.31 119 ARG A N 1
ATOM 959 C CA . ARG A 1 119 ? 20.450 8.403 -23.534 1.00 95.31 119 ARG A CA 1
ATOM 960 C C . ARG A 1 119 ? 20.580 8.695 -22.040 1.00 95.31 119 ARG A C 1
ATOM 962 O O . ARG A 1 119 ? 21.061 7.823 -21.320 1.00 95.31 119 ARG A O 1
ATOM 969 N N . ALA A 1 120 ? 20.146 9.873 -21.592 1.00 94.75 120 ALA A N 1
ATOM 970 C CA . ALA A 1 120 ? 20.172 10.249 -20.177 1.00 94.75 120 ALA A CA 1
ATOM 971 C C . ALA A 1 120 ? 19.350 9.266 -19.325 1.00 94.75 120 ALA A C 1
ATOM 973 O O . ALA A 1 120 ? 19.862 8.686 -18.367 1.00 94.75 120 ALA A O 1
ATOM 974 N N . ALA A 1 121 ? 18.128 8.945 -19.761 1.00 95.38 121 ALA A N 1
ATOM 975 C CA . ALA A 1 121 ? 17.287 7.953 -19.100 1.00 95.38 121 ALA A CA 1
ATOM 976 C C . ALA A 1 121 ? 17.954 6.570 -19.031 1.00 95.38 121 ALA A C 1
ATOM 978 O O . ALA A 1 121 ? 17.962 5.947 -17.970 1.00 95.38 121 ALA A O 1
ATOM 979 N N . TRP A 1 122 ? 18.571 6.099 -20.124 1.00 94.94 122 TRP A N 1
ATOM 980 C CA . TRP A 1 122 ? 19.273 4.808 -20.146 1.00 94.94 122 TRP A CA 1
ATOM 981 C C . TRP A 1 122 ? 20.483 4.766 -19.206 1.00 94.94 122 TRP A C 1
ATOM 983 O O . TRP A 1 122 ? 20.844 3.707 -18.687 1.00 94.94 122 TRP A O 1
ATOM 993 N N . GLN A 1 123 ? 21.142 5.905 -18.998 1.00 93.88 123 GLN A N 1
ATOM 994 C CA . GLN A 1 123 ? 22.218 6.036 -18.020 1.00 93.88 123 GLN A CA 1
ATOM 995 C C . GLN A 1 123 ? 21.658 5.988 -16.595 1.00 93.88 123 GLN A C 1
ATOM 997 O O . GLN A 1 123 ? 22.141 5.192 -15.791 1.00 93.88 123 GLN A O 1
ATOM 1002 N N . ARG A 1 124 ? 20.586 6.736 -16.306 1.00 93.81 124 ARG A N 1
ATOM 1003 C CA . ARG A 1 124 ? 19.973 6.808 -14.972 1.00 93.81 124 ARG A CA 1
ATOM 1004 C C . ARG A 1 124 ? 19.368 5.482 -14.498 1.00 93.81 124 ARG A C 1
ATOM 1006 O O . ARG A 1 124 ? 19.581 5.107 -13.346 1.00 93.81 124 ARG A O 1
ATOM 1013 N N . ILE A 1 125 ? 18.703 4.709 -15.366 1.00 94.56 125 ILE A N 1
ATOM 1014 C CA . ILE A 1 125 ? 18.135 3.394 -14.980 1.00 94.56 125 ILE A CA 1
ATOM 1015 C C . ILE A 1 125 ? 19.200 2.378 -14.524 1.00 94.56 125 ILE A C 1
ATOM 1017 O O . ILE A 1 125 ? 18.856 1.368 -13.915 1.00 94.56 125 ILE A O 1
ATOM 1021 N N . GLN A 1 126 ? 20.489 2.611 -14.806 1.00 90.12 126 GLN A N 1
ATOM 1022 C CA . GLN A 1 126 ? 21.570 1.739 -14.328 1.00 90.12 126 GLN A CA 1
ATOM 1023 C C . GLN A 1 126 ? 21.893 1.938 -12.847 1.00 90.12 126 GLN A C 1
ATOM 1025 O O . GLN A 1 126 ? 22.464 1.037 -12.229 1.00 90.12 126 GLN A O 1
ATOM 1030 N N . THR A 1 127 ? 21.582 3.112 -12.298 1.00 89.88 127 THR A N 1
ATOM 1031 C CA . THR A 1 127 ? 21.962 3.522 -10.939 1.00 89.88 127 THR A CA 1
ATOM 1032 C C . THR A 1 127 ? 20.766 3.831 -10.046 1.00 89.88 127 THR A C 1
ATOM 1034 O O . THR A 1 127 ? 20.914 3.787 -8.829 1.00 89.88 127 THR A O 1
ATOM 1037 N N . ASP A 1 128 ? 19.592 4.102 -10.622 1.00 91.75 128 ASP A N 1
ATOM 1038 C CA . ASP A 1 128 ? 18.360 4.455 -9.910 1.00 91.75 128 ASP A CA 1
ATOM 1039 C C . ASP A 1 128 ? 17.246 3.415 -10.186 1.00 91.75 128 ASP A C 1
ATOM 1041 O O . ASP A 1 128 ? 16.529 3.508 -11.190 1.00 91.75 128 ASP A O 1
ATOM 1045 N N . PRO A 1 129 ? 17.087 2.399 -9.309 1.00 90.38 129 PRO A N 1
ATOM 1046 C CA . PRO A 1 129 ? 16.045 1.377 -9.447 1.00 90.38 129 PRO A CA 1
ATOM 1047 C C . PRO A 1 129 ? 14.619 1.938 -9.370 1.00 90.38 129 PRO A C 1
ATOM 1049 O O . PRO A 1 129 ? 13.708 1.403 -10.007 1.00 90.38 129 PRO A O 1
ATOM 1052 N N . THR A 1 130 ? 14.409 3.022 -8.619 1.00 92.50 130 THR A N 1
ATOM 1053 C CA . THR A 1 130 ? 13.099 3.678 -8.500 1.00 92.50 130 THR A CA 1
ATOM 1054 C C . THR A 1 130 ? 12.721 4.328 -9.825 1.00 92.50 130 THR A C 1
ATOM 1056 O O . THR A 1 130 ? 11.608 4.142 -10.314 1.00 92.50 130 THR A O 1
ATOM 1059 N N . PHE A 1 131 ? 13.668 5.020 -10.462 1.00 95.38 131 PHE A N 1
ATOM 1060 C CA . PHE A 1 131 ? 13.474 5.575 -11.799 1.00 95.38 131 PHE A CA 1
ATOM 1061 C C . PHE A 1 131 ? 13.239 4.485 -12.853 1.00 95.38 131 PHE A C 1
ATOM 1063 O O . PHE A 1 131 ? 12.313 4.603 -13.655 1.00 95.38 131 PHE A O 1
ATOM 1070 N N . ALA A 1 132 ? 13.996 3.382 -1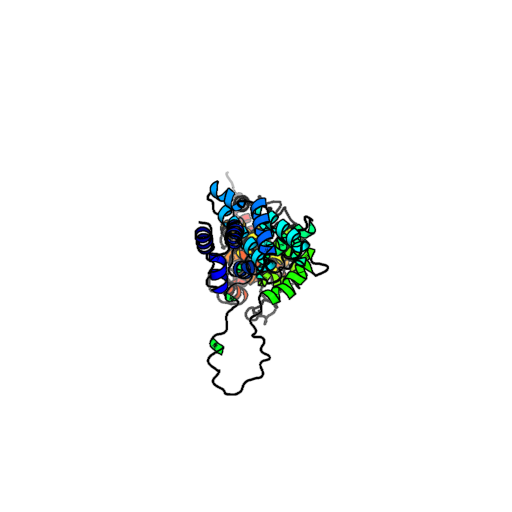2.818 1.00 93.62 132 ALA A N 1
ATOM 1071 C CA . ALA A 1 132 ? 13.761 2.232 -13.702 1.00 93.62 132 ALA A CA 1
ATOM 1072 C C . ALA A 1 132 ? 12.338 1.661 -13.546 1.00 93.62 132 ALA A C 1
ATOM 1074 O O . ALA A 1 132 ? 11.646 1.380 -14.532 1.00 93.62 132 ALA A O 1
ATOM 1075 N N . THR A 1 133 ? 11.872 1.561 -12.302 1.00 92.12 133 THR A N 1
ATOM 1076 C CA . THR A 1 133 ? 10.507 1.142 -11.972 1.00 92.12 133 THR A CA 1
ATOM 1077 C C . THR A 1 133 ? 9.477 2.131 -12.533 1.00 92.12 133 THR A C 1
ATOM 1079 O O . THR A 1 133 ? 8.543 1.719 -13.218 1.00 92.12 133 THR A O 1
ATOM 1082 N N . ALA A 1 134 ? 9.679 3.440 -12.353 1.00 93.75 134 ALA A N 1
ATOM 1083 C CA . ALA A 1 134 ? 8.777 4.466 -12.876 1.00 93.75 134 ALA A CA 1
ATOM 1084 C C . ALA A 1 134 ? 8.667 4.444 -14.414 1.00 93.75 134 ALA A C 1
ATOM 1086 O O . ALA A 1 134 ? 7.562 4.477 -14.959 1.00 93.75 134 ALA A O 1
ATOM 1087 N N . VAL A 1 135 ? 9.796 4.320 -15.124 1.00 94.88 135 VAL A N 1
ATOM 1088 C CA . VAL A 1 135 ? 9.830 4.186 -16.595 1.00 94.88 135 VAL A CA 1
ATOM 1089 C C . VAL A 1 135 ? 9.030 2.966 -17.048 1.00 94.88 135 VAL A C 1
ATOM 1091 O O . VAL A 1 135 ? 8.231 3.050 -17.986 1.00 94.88 135 VAL A O 1
ATOM 1094 N N . THR A 1 136 ? 9.205 1.846 -16.348 1.00 91.31 136 THR A N 1
ATOM 1095 C CA . THR A 1 136 ? 8.469 0.611 -16.618 1.00 91.31 136 THR A CA 1
ATOM 1096 C C . THR A 1 136 ? 6.966 0.819 -16.438 1.00 91.31 136 THR A C 1
ATOM 1098 O O . THR A 1 136 ? 6.204 0.532 -17.361 1.00 91.31 136 THR A O 1
ATOM 1101 N N . VAL A 1 137 ? 6.532 1.392 -15.308 1.00 89.31 137 VAL A N 1
ATOM 1102 C CA . VAL A 1 137 ? 5.116 1.686 -15.019 1.00 89.31 137 VAL A CA 1
ATOM 1103 C C . VAL A 1 137 ? 4.500 2.590 -16.090 1.00 89.31 137 VAL A C 1
ATOM 1105 O O . VAL A 1 137 ? 3.390 2.323 -16.560 1.00 89.31 137 VAL A O 1
ATOM 1108 N N . LEU A 1 138 ? 5.209 3.631 -16.533 1.00 90.56 138 LEU A N 1
ATOM 1109 C CA . LEU A 1 138 ? 4.727 4.523 -17.592 1.00 90.56 138 LEU A CA 1
ATOM 1110 C C . LEU A 1 138 ? 4.526 3.791 -18.923 1.00 90.56 138 LEU A C 1
ATOM 1112 O O . LEU A 1 138 ? 3.511 3.995 -19.599 1.00 90.56 138 LEU A O 1
ATOM 1116 N N . ALA A 1 139 ? 5.478 2.944 -19.320 1.00 88.56 139 ALA A N 1
ATOM 1117 C CA . ALA A 1 139 ? 5.403 2.203 -20.579 1.00 88.56 139 ALA A CA 1
ATOM 1118 C C . ALA A 1 139 ? 4.259 1.193 -20.561 1.00 88.56 139 ALA A C 1
ATOM 1120 O O . ALA A 1 139 ? 3.434 1.128 -21.474 1.00 88.56 139 ALA A O 1
ATOM 1121 N N . GLU A 1 140 ? 4.159 0.471 -19.458 1.00 83.81 140 GLU A N 1
ATOM 1122 C CA . GLU A 1 140 ? 3.138 -0.520 -19.186 1.00 83.81 140 GLU A CA 1
ATOM 1123 C C . GLU A 1 140 ? 1.710 0.030 -19.214 1.00 83.81 140 GLU A C 1
ATOM 1125 O O . GLU A 1 140 ? 0.789 -0.646 -19.681 1.00 83.81 140 GLU A O 1
ATOM 1130 N N . ASN A 1 141 ? 1.537 1.274 -18.769 1.00 83.38 141 ASN A N 1
ATOM 1131 C CA . ASN A 1 141 ? 0.268 1.992 -18.816 1.00 83.38 141 ASN A CA 1
ATOM 1132 C C . ASN A 1 141 ? 0.082 2.813 -20.107 1.00 83.38 141 ASN A C 1
ATOM 1134 O O . ASN A 1 141 ? -0.893 3.553 -20.224 1.00 83.38 141 ASN A O 1
ATOM 1138 N N . LYS A 1 142 ? 0.960 2.643 -21.110 1.00 86.06 142 LYS A N 1
ATOM 1139 C CA . LYS A 1 142 ? 0.919 3.310 -22.429 1.00 86.06 142 LYS A CA 1
ATOM 1140 C C . LYS A 1 142 ? 0.946 4.841 -22.347 1.00 86.06 142 LYS A C 1
ATOM 1142 O O . LYS A 1 142 ? 0.262 5.538 -23.108 1.00 86.06 142 LYS A O 1
ATOM 1147 N N . ILE A 1 143 ? 1.704 5.366 -21.390 1.00 86.69 143 ILE A N 1
ATOM 1148 C CA . ILE A 1 143 ? 1.831 6.805 -21.116 1.00 86.69 143 ILE A CA 1
ATOM 1149 C C . ILE A 1 143 ? 3.289 7.259 -21.176 1.00 86.69 143 ILE A C 1
ATOM 1151 O O . ILE A 1 143 ? 3.546 8.456 -21.202 1.00 86.69 143 ILE A O 1
ATOM 1155 N N . LEU A 1 144 ? 4.249 6.341 -21.323 1.00 91.06 144 LEU A N 1
ATOM 1156 C CA . LEU A 1 144 ? 5.615 6.722 -21.667 1.00 91.06 144 LEU A CA 1
ATOM 1157 C C . LEU A 1 144 ? 5.623 7.498 -22.997 1.00 91.06 144 LEU A C 1
ATOM 1159 O O . LEU A 1 144 ? 5.248 6.979 -24.053 1.00 91.06 144 LEU A O 1
ATOM 1163 N N . SER A 1 145 ? 6.029 8.760 -22.918 1.00 92.38 145 SER A N 1
ATOM 1164 C CA . SER A 1 145 ? 6.182 9.718 -24.012 1.00 92.38 145 SER A CA 1
ATOM 1165 C C . SER A 1 145 ? 7.477 10.500 -23.789 1.00 92.38 145 SER A C 1
ATOM 1167 O O . SER A 1 145 ? 8.028 10.469 -22.688 1.00 92.38 145 SER A O 1
ATOM 1169 N N . LEU A 1 146 ? 7.973 11.202 -24.814 1.00 93.12 146 LEU A N 1
ATOM 1170 C CA . LEU A 1 146 ? 9.158 12.050 -24.650 1.00 93.12 146 LEU A CA 1
ATOM 1171 C C . LEU A 1 146 ? 8.920 13.140 -23.597 1.00 93.12 146 LEU A C 1
ATOM 1173 O O . LEU A 1 146 ? 9.794 13.395 -22.784 1.00 93.12 146 LEU A O 1
ATOM 1177 N N . GLU A 1 147 ? 7.735 13.749 -23.597 1.00 92.12 147 GLU A N 1
ATOM 1178 C CA . GLU A 1 147 ? 7.344 14.765 -22.617 1.00 92.12 147 GLU A CA 1
ATOM 1179 C C . GLU A 1 147 ? 7.407 14.221 -21.188 1.00 92.12 147 GLU A C 1
ATOM 1181 O O . GLU A 1 147 ? 8.126 14.768 -20.359 1.00 92.12 147 GLU A O 1
ATOM 1186 N N . ASN A 1 148 ? 6.758 13.083 -20.930 1.00 91.38 148 ASN A N 1
ATOM 1187 C CA . ASN A 1 148 ? 6.749 12.483 -19.599 1.00 91.38 148 ASN A CA 1
ATOM 1188 C C . ASN A 1 148 ? 8.145 12.034 -19.173 1.00 91.38 148 ASN A C 1
ATOM 1190 O O . ASN A 1 148 ? 8.490 12.184 -18.006 1.00 91.38 148 ASN A O 1
ATOM 1194 N N . LEU A 1 149 ? 8.954 11.525 -20.111 1.00 93.75 149 LEU A N 1
ATOM 1195 C CA . LEU A 1 149 ? 10.344 11.162 -19.848 1.00 93.75 149 LEU A CA 1
ATOM 1196 C C . LEU A 1 149 ? 11.170 12.385 -19.438 1.00 93.75 149 LEU A C 1
ATOM 1198 O O . LEU A 1 149 ? 11.896 12.304 -18.457 1.00 93.75 149 LEU A O 1
ATOM 1202 N N . ILE A 1 150 ? 11.028 13.510 -20.148 1.00 93.19 150 ILE A N 1
ATOM 1203 C CA . ILE A 1 150 ? 11.697 14.774 -19.805 1.00 93.19 150 ILE A CA 1
ATOM 1204 C C . ILE A 1 150 ? 11.287 15.229 -18.403 1.00 93.19 150 ILE A C 1
ATOM 1206 O O . ILE A 1 150 ? 12.152 15.611 -17.623 1.00 93.19 150 ILE A O 1
ATOM 1210 N N . THR A 1 151 ? 9.995 15.171 -18.070 1.00 91.12 151 THR A N 1
ATOM 1211 C CA . THR A 1 151 ? 9.503 15.557 -16.740 1.00 91.12 151 THR A CA 1
ATOM 1212 C C . THR A 1 151 ? 10.166 14.737 -15.638 1.00 91.12 151 THR A C 1
ATOM 1214 O O . THR A 1 151 ? 10.649 15.307 -14.665 1.00 91.12 151 THR A O 1
ATOM 1217 N N . ILE A 1 152 ? 10.190 13.408 -15.767 1.00 92.25 152 ILE A N 1
ATOM 1218 C CA . ILE A 1 152 ? 10.697 12.541 -14.693 1.00 92.25 152 ILE A CA 1
ATOM 1219 C C . ILE A 1 152 ? 12.227 12.464 -14.641 1.00 92.25 152 ILE A C 1
ATOM 1221 O O . ILE A 1 152 ? 12.774 12.032 -13.628 1.00 92.25 152 ILE A O 1
ATOM 1225 N N . GLU A 1 153 ? 12.919 12.827 -15.725 1.00 91.81 153 GLU A N 1
ATOM 1226 C CA . GLU A 1 153 ? 14.384 12.803 -15.785 1.00 91.81 153 GLU A CA 1
ATOM 1227 C C . GLU A 1 153 ? 15.003 13.933 -14.970 1.00 91.81 153 GLU A C 1
ATOM 1229 O O . GLU A 1 153 ? 16.039 13.704 -14.351 1.00 91.81 153 GLU A O 1
ATOM 1234 N N . GLN A 1 154 ? 14.332 15.086 -14.894 1.00 86.38 154 GLN A N 1
ATOM 1235 C CA . GLN A 1 154 ? 14.786 16.220 -14.098 1.00 86.38 154 GLN A CA 1
ATOM 1236 C C . GLN A 1 154 ? 15.179 15.766 -12.679 1.00 86.38 154 GLN A C 1
ATOM 1238 O O . GLN A 1 154 ? 14.499 14.956 -12.049 1.00 86.38 154 GLN A O 1
ATOM 1243 N N . GLU A 1 155 ? 16.309 16.264 -12.181 1.00 78.88 155 GLU A N 1
ATOM 1244 C CA . GLU A 1 155 ? 16.830 15.935 -10.849 1.00 78.88 155 GLU A CA 1
ATOM 1245 C C . GLU A 1 155 ? 16.414 17.006 -9.828 1.00 78.88 155 GLU A C 1
ATOM 1247 O O . GLU A 1 155 ? 17.245 17.666 -9.207 1.00 78.88 155 GLU A O 1
ATOM 1252 N N . THR A 1 156 ? 15.105 17.225 -9.678 1.00 88.19 156 THR A N 1
ATOM 1253 C CA . THR A 1 156 ? 14.541 18.131 -8.660 1.00 88.19 156 THR A CA 1
ATOM 1254 C C . THR A 1 156 ? 13.864 17.340 -7.539 1.00 88.19 156 THR A C 1
ATOM 1256 O O . THR A 1 156 ? 13.503 16.175 -7.706 1.00 88.19 156 THR A O 1
ATOM 1259 N N . GLU A 1 157 ? 13.650 17.956 -6.373 1.00 86.31 157 GLU A N 1
ATOM 1260 C CA . GLU A 1 157 ? 12.928 17.293 -5.273 1.00 86.31 157 GLU A CA 1
ATOM 1261 C C . GLU A 1 157 ? 11.489 16.915 -5.669 1.00 86.31 157 GLU A C 1
ATOM 1263 O O . GLU A 1 157 ? 11.006 15.830 -5.341 1.00 86.31 157 GLU A O 1
ATOM 1268 N N . GLU A 1 158 ? 10.817 17.787 -6.424 1.00 86.75 158 GLU A N 1
ATOM 1269 C CA . GLU A 1 158 ? 9.452 17.566 -6.916 1.00 86.75 158 GLU A CA 1
ATOM 1270 C C . GLU A 1 158 ? 9.377 16.364 -7.865 1.00 86.75 158 GLU A C 1
ATOM 1272 O O . GLU A 1 158 ? 8.462 15.542 -7.792 1.00 86.75 158 GLU A O 1
ATOM 1277 N N . THR A 1 159 ? 10.373 16.218 -8.733 1.00 89.69 159 THR A N 1
ATOM 1278 C CA . THR A 1 159 ? 10.431 15.130 -9.715 1.00 89.69 159 THR A CA 1
ATOM 1279 C C . THR A 1 159 ? 10.894 13.825 -9.084 1.00 89.69 159 THR A C 1
ATOM 1281 O O . THR A 1 159 ? 10.375 12.770 -9.439 1.00 89.69 159 THR A O 1
ATOM 1284 N N . ALA A 1 160 ? 11.751 13.869 -8.061 1.00 92.19 160 ALA A N 1
ATOM 1285 C CA . ALA A 1 160 ? 12.054 12.705 -7.232 1.00 92.19 160 ALA A CA 1
ATOM 1286 C C . ALA A 1 160 ? 10.799 12.165 -6.520 1.00 92.19 160 ALA A C 1
ATOM 1288 O O . ALA A 1 160 ? 10.574 10.950 -6.491 1.00 92.19 160 ALA A O 1
ATOM 1289 N N . LEU A 1 161 ? 9.949 13.054 -5.989 1.00 93.50 161 LEU A N 1
ATOM 1290 C CA . LEU A 1 161 ? 8.670 12.671 -5.388 1.00 93.50 161 LEU A CA 1
ATOM 1291 C C . LEU A 1 161 ? 7.713 12.068 -6.429 1.00 93.50 161 LEU A C 1
ATOM 1293 O O . LEU A 1 161 ? 7.119 11.021 -6.169 1.00 93.50 161 LEU A O 1
ATOM 1297 N N . LEU A 1 162 ? 7.607 12.675 -7.613 1.00 95.00 162 LEU A N 1
ATOM 1298 C CA . LEU A 1 162 ? 6.822 12.134 -8.724 1.00 95.00 162 LEU A CA 1
ATOM 1299 C C . LEU A 1 162 ? 7.319 10.745 -9.153 1.00 95.00 162 LEU A C 1
ATOM 1301 O O . LEU A 1 162 ? 6.514 9.829 -9.298 1.00 95.00 162 LEU A O 1
ATOM 1305 N N . VAL A 1 163 ? 8.631 10.559 -9.316 1.00 94.75 163 VAL A N 1
ATOM 1306 C CA . VAL A 1 163 ? 9.245 9.273 -9.685 1.00 94.75 163 VAL A CA 1
ATOM 1307 C C . VAL A 1 163 ? 8.920 8.197 -8.650 1.00 94.75 163 VAL A C 1
ATOM 1309 O O . VAL A 1 163 ? 8.487 7.108 -9.029 1.00 94.75 163 VAL A O 1
ATOM 1312 N N . ARG A 1 164 ? 9.051 8.503 -7.350 1.00 94.31 164 ARG A N 1
ATOM 1313 C CA . ARG A 1 164 ? 8.638 7.584 -6.275 1.00 94.31 164 ARG A CA 1
ATOM 1314 C C . ARG A 1 164 ? 7.148 7.259 -6.348 1.00 94.31 164 ARG A C 1
ATOM 1316 O O . ARG A 1 164 ? 6.784 6.089 -6.274 1.00 94.31 164 ARG A O 1
ATOM 1323 N N . ALA A 1 165 ? 6.301 8.267 -6.548 1.00 93.69 165 ALA A N 1
ATOM 1324 C CA . ALA A 1 165 ? 4.859 8.078 -6.636 1.00 93.69 165 ALA A CA 1
ATOM 1325 C C . ALA A 1 165 ? 4.452 7.226 -7.846 1.00 93.69 165 ALA A C 1
ATOM 1327 O O . ALA A 1 165 ? 3.537 6.424 -7.729 1.00 93.69 165 ALA A O 1
ATOM 1328 N N . ILE A 1 166 ? 5.124 7.352 -8.994 1.00 93.12 166 ILE A N 1
ATOM 1329 C CA . ILE A 1 166 ? 4.889 6.478 -10.154 1.00 93.12 166 ILE A CA 1
ATOM 1330 C C . ILE A 1 166 ? 5.347 5.050 -9.830 1.00 93.12 166 ILE A C 1
ATOM 1332 O O . ILE A 1 166 ? 4.613 4.099 -10.098 1.00 93.12 166 ILE A O 1
ATOM 1336 N N . ALA A 1 167 ? 6.541 4.896 -9.247 1.00 91.81 167 ALA A N 1
ATOM 1337 C CA . ALA A 1 167 ? 7.114 3.593 -8.913 1.00 91.81 167 ALA A CA 1
ATOM 1338 C C . ALA A 1 167 ? 6.259 2.800 -7.908 1.00 91.81 167 ALA A C 1
ATOM 1340 O O . ALA A 1 167 ? 6.161 1.580 -8.031 1.00 91.81 167 ALA A O 1
ATOM 1341 N N . ALA A 1 168 ? 5.567 3.489 -6.996 1.00 90.31 168 ALA A N 1
ATOM 1342 C CA . ALA A 1 168 ? 4.613 2.905 -6.053 1.00 90.31 168 ALA A CA 1
ATOM 1343 C C . ALA A 1 168 ? 3.503 2.063 -6.727 1.00 90.31 168 ALA A C 1
ATOM 1345 O O . ALA A 1 168 ? 2.925 1.170 -6.109 1.00 90.31 168 ALA A O 1
ATOM 1346 N N . PHE A 1 169 ? 3.210 2.296 -8.013 1.00 88.06 169 PHE A N 1
ATOM 1347 C CA . PHE A 1 169 ? 2.203 1.544 -8.771 1.00 88.06 169 PHE A CA 1
ATOM 1348 C C . PHE A 1 169 ? 2.760 0.329 -9.554 1.00 88.06 169 PHE A C 1
ATOM 1350 O O . PHE A 1 169 ? 2.018 -0.255 -10.347 1.00 88.06 169 PHE A O 1
ATOM 1357 N N . ASP A 1 170 ? 4.024 -0.084 -9.367 1.00 83.44 170 ASP A N 1
ATOM 1358 C CA . ASP A 1 170 ? 4.614 -1.245 -10.077 1.00 83.44 170 ASP A CA 1
ATOM 1359 C C . ASP A 1 170 ? 4.030 -2.598 -9.639 1.00 83.44 170 ASP A C 1
ATOM 1361 O O . ASP A 1 170 ? 4.009 -3.551 -10.424 1.00 83.44 170 ASP A O 1
ATOM 1365 N N . ASP A 1 171 ? 3.462 -2.705 -8.431 1.00 69.69 171 ASP A N 1
ATOM 1366 C CA . ASP A 1 171 ? 2.857 -3.961 -7.982 1.00 69.69 171 ASP A CA 1
ATOM 1367 C C . ASP A 1 171 ? 1.459 -4.183 -8.577 1.00 69.69 171 ASP A C 1
ATOM 1369 O O . ASP A 1 171 ? 0.415 -4.005 -7.942 1.00 69.69 171 ASP A O 1
ATOM 1373 N N . ARG A 1 172 ? 1.440 -4.659 -9.823 1.00 57.81 172 ARG A N 1
ATOM 1374 C CA . ARG A 1 172 ? 0.218 -5.063 -10.531 1.00 57.81 172 ARG A CA 1
ATOM 1375 C C . ARG A 1 172 ? -0.586 -6.136 -9.798 1.00 57.81 172 ARG A C 1
ATOM 1377 O O . ARG A 1 172 ? -1.792 -6.204 -10.012 1.00 57.81 172 ARG A O 1
ATOM 1384 N N . GLY A 1 173 ? 0.048 -6.987 -8.990 1.00 53.53 173 GLY A N 1
ATOM 1385 C CA . GLY A 1 173 ? -0.626 -8.059 -8.255 1.00 53.53 173 GLY A CA 1
ATOM 1386 C C . GLY A 1 173 ? -1.452 -7.528 -7.083 1.00 53.53 173 GLY A C 1
ATOM 1387 O O . GLY A 1 173 ? -2.549 -8.032 -6.832 1.00 53.53 173 GLY A O 1
ATOM 1388 N N . ARG A 1 174 ? -0.952 -6.482 -6.413 1.00 62.78 174 ARG A N 1
ATOM 1389 C CA . ARG A 1 174 ? -1.654 -5.751 -5.347 1.00 62.78 174 ARG A CA 1
ATOM 1390 C C . ARG A 1 174 ? -2.605 -4.683 -5.880 1.00 62.78 174 ARG A C 1
ATOM 1392 O O . ARG A 1 174 ? -3.701 -4.533 -5.345 1.00 62.78 174 ARG A O 1
ATOM 1399 N N . PHE A 1 175 ? -2.231 -3.979 -6.946 1.00 61.94 175 PHE A N 1
ATOM 1400 C CA . PHE A 1 175 ? -3.048 -2.901 -7.496 1.00 61.94 175 PHE A CA 1
ATOM 1401 C C . PHE A 1 175 ? -4.155 -3.425 -8.426 1.00 61.94 175 PHE A C 1
ATOM 1403 O O . PHE A 1 175 ? -5.303 -3.028 -8.295 1.00 61.94 175 PHE A O 1
ATOM 1410 N N . PHE A 1 176 ? -3.876 -4.395 -9.301 1.00 55.31 176 PHE A N 1
ATOM 1411 C CA . PHE A 1 176 ? -4.870 -5.015 -10.189 1.00 55.31 176 PHE A CA 1
ATOM 1412 C C . PHE A 1 176 ? -4.962 -6.530 -9.951 1.00 55.31 176 PHE A C 1
ATOM 1414 O O . PHE A 1 176 ? -4.557 -7.315 -10.823 1.00 55.31 176 PHE A O 1
ATOM 1421 N N . PRO A 1 177 ? -5.497 -6.975 -8.796 1.00 50.78 177 PRO A N 1
ATOM 1422 C CA . PRO A 1 177 ? -5.564 -8.392 -8.483 1.00 50.78 177 PRO A CA 1
ATOM 1423 C C . PRO A 1 177 ? -6.327 -9.137 -9.588 1.00 50.78 177 PRO A C 1
ATOM 1425 O O . PRO A 1 177 ? -7.389 -8.688 -10.013 1.00 50.78 177 PRO A O 1
ATOM 1428 N N . PRO A 1 178 ? -5.856 -10.308 -10.046 1.00 45.53 178 PRO A N 1
ATOM 1429 C CA . PRO A 1 178 ? -6.503 -11.046 -11.135 1.00 45.53 178 PRO A CA 1
ATOM 1430 C C . PRO A 1 178 ? -7.979 -11.385 -10.849 1.00 45.53 178 PRO A C 1
ATOM 1432 O O . PRO A 1 178 ? -8.753 -11.596 -11.776 1.00 45.53 178 PRO A O 1
ATOM 1435 N N . LYS A 1 179 ? -8.396 -11.372 -9.573 1.00 40.84 179 LYS A N 1
ATOM 1436 C CA . LYS A 1 179 ? -9.776 -11.620 -9.131 1.00 40.84 179 LYS A CA 1
ATOM 1437 C C . LYS A 1 179 ? -10.779 -10.496 -9.443 1.00 40.84 179 LYS A C 1
ATOM 1439 O O . LYS A 1 179 ? -11.970 -10.793 -9.447 1.00 40.84 179 LYS A O 1
ATOM 1444 N N . THR A 1 180 ? -10.360 -9.255 -9.720 1.00 43.44 180 THR A N 1
ATOM 1445 C CA . THR A 1 180 ? -11.294 -8.198 -10.180 1.00 43.44 180 THR A CA 1
ATOM 1446 C C . THR A 1 180 ? -11.718 -8.383 -11.639 1.00 43.44 180 THR A C 1
ATOM 1448 O O . THR A 1 180 ? -12.687 -7.774 -12.077 1.00 43.44 180 THR A O 1
ATOM 1451 N N . LEU A 1 181 ? -11.079 -9.304 -12.369 1.00 38.78 181 LEU A N 1
ATOM 1452 C CA . LEU A 1 181 ? -11.531 -9.823 -13.662 1.00 38.78 181 LEU A CA 1
ATOM 1453 C C . LEU A 1 181 ? -12.345 -11.114 -13.475 1.00 38.78 181 LEU A C 1
ATOM 1455 O O . LEU A 1 181 ? -12.087 -12.125 -14.126 1.00 38.78 181 LEU A O 1
ATOM 1459 N N . LYS A 1 182 ? -13.353 -11.113 -12.595 1.00 32.75 182 LYS A N 1
ATOM 1460 C CA . LYS A 1 182 ? -14.433 -12.097 -12.737 1.00 32.75 182 LYS A CA 1
ATOM 1461 C C . LYS A 1 182 ? -15.293 -11.663 -13.919 1.00 32.75 182 LYS A C 1
ATOM 1463 O O . LYS A 1 182 ? -16.277 -10.949 -13.759 1.00 32.75 182 LYS A O 1
ATOM 1468 N N . VAL A 1 183 ? -14.896 -12.097 -15.114 1.00 36.59 183 VAL A N 1
ATOM 1469 C CA . VAL A 1 183 ? -15.832 -12.246 -16.229 1.00 36.59 183 VAL A CA 1
ATOM 1470 C C . VAL A 1 183 ? -16.967 -13.110 -15.691 1.00 36.59 183 VAL A C 1
ATOM 1472 O O . VAL A 1 183 ? -16.730 -14.229 -15.240 1.00 36.59 183 VAL A O 1
ATOM 1475 N N . ASN A 1 184 ? -18.173 -12.554 -15.643 1.00 31.42 184 ASN A N 1
ATOM 1476 C CA . ASN A 1 184 ? -19.351 -13.290 -15.220 1.00 31.42 184 ASN A CA 1
ATOM 1477 C C . ASN A 1 184 ? -19.680 -14.310 -16.321 1.00 31.42 184 ASN A C 1
ATOM 1479 O O . ASN A 1 184 ? -20.378 -13.995 -17.283 1.00 31.42 184 ASN A O 1
ATOM 1483 N N . THR A 1 185 ? -19.092 -15.502 -16.228 1.00 34.88 185 THR A N 1
ATOM 1484 C CA . THR A 1 185 ? -19.258 -16.592 -17.200 1.00 34.88 185 THR A CA 1
ATOM 1485 C C . THR A 1 185 ? -20.694 -17.108 -17.261 1.00 34.88 185 THR A C 1
ATOM 1487 O O . THR A 1 185 ? -21.074 -17.688 -18.272 1.00 34.88 185 THR A O 1
ATOM 1490 N N . ASP A 1 186 ? -21.519 -16.805 -16.257 1.00 33.78 186 ASP A N 1
ATOM 1491 C CA . ASP A 1 186 ? -22.926 -17.217 -16.197 1.00 33.78 186 ASP A CA 1
ATOM 1492 C C . ASP A 1 186 ? -23.830 -16.399 -17.141 1.00 33.78 186 ASP A C 1
ATOM 1494 O O . ASP A 1 186 ? -24.992 -16.737 -17.338 1.00 33.78 186 ASP A O 1
ATOM 1498 N N . ARG A 1 187 ? -23.307 -15.335 -17.773 1.00 35.72 187 ARG A N 1
ATOM 1499 C CA . ARG A 1 187 ? -24.016 -14.572 -18.819 1.00 35.72 187 ARG A CA 1
ATOM 1500 C C . ARG A 1 187 ? -23.796 -15.091 -20.245 1.00 35.72 187 ARG A C 1
ATOM 1502 O O . ARG A 1 187 ? -24.405 -14.558 -21.167 1.00 35.72 187 ARG A O 1
ATOM 1509 N N . PHE A 1 188 ? -22.958 -16.110 -20.452 1.00 33.28 188 PHE A N 1
ATOM 1510 C CA . PHE A 1 188 ? -22.708 -16.662 -21.793 1.00 33.28 188 PHE A CA 1
ATOM 1511 C C . PHE A 1 188 ? -23.694 -17.758 -22.222 1.00 33.28 188 PHE A C 1
ATOM 1513 O O . PHE A 1 188 ? -23.669 -18.168 -23.380 1.00 33.28 188 PHE A O 1
ATOM 1520 N N . THR A 1 189 ? -24.583 -18.211 -21.336 1.00 33.22 189 THR A N 1
ATOM 1521 C CA . THR A 1 189 ? -25.570 -19.259 -21.645 1.00 33.22 189 THR A CA 1
ATOM 1522 C C . THR A 1 189 ? -26.881 -18.758 -22.261 1.00 33.22 189 THR A C 1
ATOM 1524 O O . THR A 1 189 ? -27.622 -19.580 -22.787 1.00 33.22 189 THR A O 1
ATOM 1527 N N . ASP A 1 190 ? -27.131 -17.443 -22.315 1.00 31.81 190 ASP A N 1
ATOM 1528 C CA . ASP A 1 190 ? -28.421 -16.884 -22.772 1.00 31.81 190 ASP A CA 1
ATOM 1529 C C . ASP A 1 190 ? -28.369 -16.155 -24.135 1.00 31.81 190 ASP A C 1
ATOM 1531 O O . ASP A 1 190 ? -29.242 -15.351 -24.458 1.00 31.81 190 ASP A O 1
ATOM 1535 N N . LEU A 1 191 ? -27.373 -16.428 -24.987 1.00 34.12 191 LEU A N 1
ATOM 1536 C CA . LEU A 1 191 ? -27.247 -15.809 -26.322 1.00 34.12 191 LEU A CA 1
ATOM 1537 C C . LEU A 1 191 ? -27.646 -16.755 -27.470 1.00 34.12 191 LEU A C 1
ATOM 1539 O O . LEU A 1 191 ? -26.888 -16.974 -28.413 1.00 34.12 191 LEU A O 1
ATOM 1543 N N . GLN A 1 192 ? -28.876 -17.275 -27.414 1.00 35.66 192 GLN A N 1
ATOM 1544 C CA . GLN A 1 192 ? -29.579 -17.871 -28.567 1.00 35.66 192 GLN A CA 1
ATOM 1545 C C . GLN A 1 192 ? -30.838 -17.093 -28.996 1.00 35.66 192 GLN A C 1
ATOM 1547 O O . GLN A 1 192 ? -31.660 -17.610 -29.748 1.00 35.66 192 GLN A O 1
ATOM 1552 N N . THR A 1 193 ? -31.013 -15.834 -28.584 1.00 38.53 193 THR A N 1
ATOM 1553 C CA . THR A 1 193 ? -32.125 -15.005 -29.082 1.00 38.53 193 THR A CA 1
ATOM 1554 C C . THR A 1 193 ? -31.653 -14.000 -30.131 1.00 38.53 193 THR A C 1
ATOM 1556 O O . THR A 1 193 ? -30.827 -13.131 -29.867 1.00 38.53 193 THR A O 1
ATOM 1559 N N . ALA A 1 194 ? -32.211 -14.149 -31.333 1.00 37.56 194 ALA A N 1
ATOM 1560 C CA . ALA A 1 194 ? -31.819 -13.571 -32.616 1.00 37.56 194 ALA A CA 1
ATOM 1561 C C . ALA A 1 194 ? -32.076 -12.059 -32.809 1.00 37.56 194 ALA A C 1
ATOM 1563 O O . ALA A 1 194 ? -32.397 -11.639 -33.916 1.00 37.56 194 ALA A O 1
ATOM 1564 N N . ASN A 1 195 ? -31.915 -11.225 -31.780 1.00 31.97 195 ASN A N 1
ATOM 1565 C CA . ASN A 1 195 ? -32.027 -9.772 -31.929 1.00 31.97 195 ASN A CA 1
ATOM 1566 C C . ASN A 1 195 ? -30.778 -9.086 -31.358 1.00 31.97 195 ASN A C 1
ATOM 1568 O O . ASN A 1 195 ? -30.571 -9.146 -30.145 1.00 31.97 195 ASN A O 1
ATOM 1572 N N . PRO A 1 196 ? -29.938 -8.432 -32.187 1.00 30.94 196 PRO A N 1
ATOM 1573 C CA . PRO A 1 196 ? -28.827 -7.645 -31.679 1.00 30.94 196 PRO A CA 1
ATOM 1574 C C . PRO A 1 196 ? -29.394 -6.449 -30.912 1.00 30.94 196 PRO A C 1
ATOM 1576 O O . PRO A 1 196 ? -29.921 -5.502 -31.495 1.00 30.94 196 PRO A O 1
ATOM 1579 N N . LEU A 1 197 ? -29.309 -6.509 -29.584 1.00 31.27 197 LEU A N 1
ATOM 1580 C CA . LEU A 1 197 ? -29.512 -5.336 -28.745 1.00 31.27 197 LEU A CA 1
ATOM 1581 C C . LEU A 1 197 ? -28.450 -4.286 -29.124 1.00 31.27 197 LEU A C 1
ATOM 1583 O O . LEU A 1 197 ? -27.285 -4.644 -29.325 1.00 31.27 197 LEU A O 1
ATOM 1587 N N . PRO A 1 198 ? -28.819 -2.999 -29.236 1.00 27.03 198 PRO A N 1
ATOM 1588 C CA . PRO A 1 198 ? -27.864 -1.938 -29.505 1.00 27.03 198 PRO A CA 1
ATOM 1589 C C . PRO A 1 198 ? -26.884 -1.862 -28.331 1.00 27.03 198 PRO A C 1
ATOM 1591 O O . PRO A 1 198 ? -27.247 -1.489 -27.216 1.00 27.03 198 PRO A O 1
ATOM 1594 N N . PHE A 1 199 ? -25.636 -2.259 -28.582 1.00 30.78 199 PHE A N 1
ATOM 1595 C CA . PHE A 1 199 ? -24.548 -2.217 -27.612 1.00 30.78 199 PHE A CA 1
ATOM 1596 C C . PHE A 1 199 ? -24.240 -0.767 -27.222 1.00 30.78 199 PHE A C 1
ATOM 1598 O O . PHE A 1 199 ? -23.436 -0.083 -27.847 1.00 30.78 199 PHE A O 1
ATOM 1605 N N . SER A 1 200 ? -24.873 -0.315 -26.147 1.00 29.77 200 SER A N 1
ATOM 1606 C CA . SER A 1 200 ? -24.330 0.688 -25.229 1.00 29.77 200 SER A CA 1
ATOM 1607 C C . SER A 1 200 ? -24.041 -0.026 -23.905 1.00 29.77 200 SER A C 1
ATOM 1609 O O . SER A 1 200 ? -24.691 0.224 -22.897 1.00 29.77 200 SER A O 1
ATOM 1611 N N . ASP A 1 201 ? -23.149 -1.019 -23.943 1.00 28.47 201 ASP A N 1
ATOM 1612 C CA . ASP A 1 201 ? -22.843 -1.890 -22.805 1.00 28.47 201 ASP A CA 1
ATOM 1613 C C . ASP A 1 201 ? -21.617 -1.352 -22.025 1.00 28.47 201 ASP A C 1
ATOM 1615 O O . ASP A 1 201 ? -20.564 -1.142 -22.636 1.00 28.47 201 ASP A O 1
ATOM 1619 N N . PRO A 1 202 ? -21.692 -1.151 -20.691 1.00 32.62 202 PRO A N 1
ATOM 1620 C CA . PRO A 1 202 ? -20.558 -0.784 -19.826 1.00 32.62 202 PRO A CA 1
ATOM 1621 C C . PRO A 1 202 ? -19.483 -1.879 -19.673 1.00 32.62 202 PRO A C 1
ATOM 1623 O O . PRO A 1 202 ? -18.633 -1.793 -18.789 1.00 32.62 202 PRO A O 1
ATOM 1626 N N . SER A 1 203 ? -19.515 -2.925 -20.500 1.00 29.77 203 SER A N 1
ATOM 1627 C CA . SER A 1 203 ? -18.676 -4.121 -20.399 1.00 29.77 203 SER A CA 1
ATOM 1628 C C . SER A 1 203 ? -17.394 -4.077 -21.239 1.00 29.77 203 SER A C 1
ATOM 1630 O O . SER A 1 203 ? -16.696 -5.090 -21.333 1.00 29.77 203 SER A O 1
ATOM 1632 N N . GLN A 1 204 ? -17.016 -2.922 -21.809 1.00 29.70 204 GLN A N 1
ATOM 1633 C CA . GLN A 1 204 ? -15.658 -2.795 -22.340 1.00 29.70 204 GLN A CA 1
ATOM 1634 C C . GLN A 1 204 ? -14.676 -3.060 -21.194 1.00 29.70 204 GLN A C 1
ATOM 1636 O O . GLN A 1 204 ? -14.784 -2.403 -20.154 1.00 29.70 204 GLN A O 1
ATOM 1641 N N . PRO A 1 205 ? -13.733 -4.012 -21.342 1.00 32.78 205 PRO A N 1
ATOM 1642 C CA . PRO A 1 205 ? -12.731 -4.254 -20.320 1.00 32.78 205 PRO A CA 1
ATOM 1643 C C . PRO A 1 205 ? -12.071 -2.911 -20.059 1.00 32.78 205 PRO A C 1
ATOM 1645 O O . PRO A 1 205 ? -11.508 -2.331 -20.991 1.00 32.78 205 PRO A O 1
ATOM 1648 N N . PHE A 1 206 ? -12.212 -2.388 -18.835 1.00 37.72 206 PHE A N 1
ATOM 1649 C CA . PHE A 1 206 ? -11.545 -1.163 -18.418 1.00 37.72 206 PHE A CA 1
ATOM 1650 C C . PHE A 1 206 ? -10.111 -1.266 -18.915 1.00 37.72 206 PHE A C 1
ATOM 1652 O O . PHE A 1 206 ? -9.333 -2.106 -18.455 1.00 37.72 206 PHE A O 1
ATOM 1659 N N . SER A 1 207 ? -9.785 -0.473 -19.933 1.00 45.69 207 SER A N 1
ATOM 1660 C CA . SER A 1 207 ? -8.428 -0.416 -20.432 1.00 45.69 207 SER A CA 1
ATOM 1661 C C . SER A 1 207 ? -7.616 0.062 -19.240 1.00 45.69 207 SER A C 1
ATOM 1663 O O . SER A 1 207 ? -7.788 1.201 -18.810 1.00 45.69 207 SER A O 1
ATOM 1665 N N . ARG A 1 208 ? -6.795 -0.818 -18.652 1.00 62.31 208 ARG A N 1
ATOM 1666 C CA . ARG A 1 208 ? -5.969 -0.490 -17.477 1.00 62.31 208 ARG A CA 1
ATOM 1667 C C . ARG A 1 208 ? -5.173 0.798 -17.731 1.00 62.31 208 ARG A C 1
ATOM 1669 O O . ARG A 1 208 ? -5.118 1.666 -16.870 1.00 62.31 208 ARG A O 1
ATOM 1676 N N . SER A 1 209 ? -4.721 0.987 -18.976 1.00 62.00 209 SER A N 1
ATOM 1677 C CA . SER A 1 209 ? -4.110 2.230 -19.466 1.00 62.00 209 SER A CA 1
ATOM 1678 C C . SER A 1 209 ? -5.053 3.441 -19.510 1.00 62.00 209 SER A C 1
ATOM 1680 O O . SER A 1 209 ? -4.620 4.560 -19.266 1.00 62.00 209 SER A O 1
ATOM 1682 N N . GLY A 1 210 ? -6.339 3.251 -19.815 1.00 69.62 210 GLY A N 1
ATOM 1683 C CA . GLY A 1 210 ? -7.343 4.317 -19.818 1.00 69.62 210 GLY A CA 1
ATOM 1684 C C . GLY A 1 210 ? -7.670 4.826 -18.413 1.00 69.62 210 GLY A C 1
ATOM 1685 O O . GLY A 1 210 ? -7.717 6.037 -18.215 1.00 69.62 210 GLY A O 1
ATOM 1686 N N . TYR A 1 211 ? -7.829 3.920 -17.441 1.00 77.62 211 TYR A N 1
ATOM 1687 C CA . TYR A 1 211 ? -7.984 4.289 -16.029 1.00 77.62 211 TYR A CA 1
ATOM 1688 C C . TYR A 1 211 ? -6.724 4.985 -15.509 1.00 77.62 211 TYR A C 1
ATOM 1690 O O . TYR A 1 211 ? -6.817 6.087 -14.980 1.00 77.62 211 TYR A O 1
ATOM 1698 N N . TRP A 1 212 ? -5.537 4.407 -15.731 1.00 81.12 212 TRP A N 1
ATOM 1699 C CA . TRP A 1 212 ? -4.291 5.017 -15.262 1.00 81.12 212 TRP A CA 1
ATOM 1700 C C . TRP A 1 212 ? -4.098 6.419 -15.850 1.00 81.12 212 TRP A C 1
ATOM 1702 O O . TRP A 1 212 ? -3.790 7.344 -15.110 1.00 81.12 212 TRP A O 1
ATOM 1712 N N . ARG A 1 213 ? -4.366 6.617 -17.151 1.00 80.12 213 ARG A N 1
ATOM 1713 C CA . ARG A 1 213 ? -4.279 7.943 -17.784 1.00 80.12 213 ARG A CA 1
ATOM 1714 C C . ARG A 1 213 ? -5.266 8.949 -17.187 1.00 80.12 213 ARG A C 1
ATOM 1716 O O . ARG A 1 213 ? -4.883 10.082 -16.934 1.00 80.12 213 ARG A O 1
ATOM 1723 N N . ARG A 1 214 ? -6.533 8.557 -17.019 1.00 81.62 214 ARG A N 1
ATOM 1724 C CA . ARG A 1 214 ? -7.611 9.475 -16.608 1.00 81.62 214 ARG A CA 1
ATOM 1725 C C . ARG A 1 214 ? -7.625 9.762 -15.110 1.00 81.62 214 ARG A C 1
ATOM 1727 O O . ARG A 1 214 ? -8.001 10.857 -14.723 1.00 81.62 214 ARG A O 1
ATOM 1734 N N . GLU A 1 215 ? -7.238 8.790 -14.291 1.00 86.88 215 GLU A N 1
ATOM 1735 C CA . GLU A 1 215 ? -7.387 8.861 -12.837 1.00 86.88 215 GLU A CA 1
ATOM 1736 C C . GLU A 1 215 ? -6.047 8.982 -12.122 1.00 86.88 215 GLU A C 1
ATOM 1738 O O . GLU A 1 215 ? -5.870 9.881 -11.308 1.00 86.88 215 GLU A O 1
ATOM 1743 N N . VAL A 1 216 ? -5.098 8.087 -12.404 1.00 88.31 216 VAL A N 1
ATOM 1744 C CA . VAL A 1 216 ? -3.840 8.028 -11.645 1.00 88.31 216 VAL A CA 1
ATOM 1745 C C . VAL A 1 216 ? -2.901 9.142 -12.095 1.00 88.31 216 VAL A C 1
ATOM 1747 O O . VAL A 1 216 ? -2.592 10.025 -11.300 1.00 88.31 216 VAL A O 1
ATOM 1750 N N . TRP A 1 217 ? -2.514 9.150 -13.375 1.00 87.75 217 TRP A N 1
ATOM 1751 C CA . TRP A 1 217 ? -1.615 10.150 -13.959 1.00 87.75 217 TRP A CA 1
ATOM 1752 C C . TRP A 1 217 ? -2.122 11.567 -13.750 1.00 87.75 217 TRP A C 1
ATOM 1754 O O . TRP A 1 217 ? -1.406 12.416 -13.228 1.00 87.75 217 TRP A O 1
ATOM 1764 N N . PHE A 1 218 ? -3.388 11.790 -14.108 1.00 88.12 218 PHE A N 1
ATOM 1765 C CA . PHE A 1 218 ? -4.011 13.098 -14.006 1.00 88.12 218 PHE A CA 1
ATOM 1766 C C . PHE A 1 218 ? -3.896 13.672 -12.588 1.00 88.12 218 PHE A C 1
ATOM 1768 O O . PHE A 1 218 ? -3.555 14.838 -12.418 1.00 88.12 218 PHE A O 1
ATOM 1775 N N . ARG A 1 219 ? -4.109 12.847 -11.555 1.00 91.44 219 ARG A N 1
ATOM 1776 C CA . ARG A 1 219 ? -4.034 13.293 -10.157 1.00 91.44 219 ARG A CA 1
ATOM 1777 C C . ARG A 1 219 ? -2.607 13.461 -9.662 1.00 91.44 219 ARG A C 1
ATOM 1779 O O . ARG A 1 219 ? -2.354 14.413 -8.938 1.00 91.44 219 ARG A O 1
ATOM 1786 N N . ILE A 1 220 ? -1.682 12.567 -10.017 1.00 91.38 220 ILE A N 1
ATOM 1787 C CA . ILE A 1 220 ? -0.296 12.636 -9.519 1.00 91.38 220 ILE A CA 1
ATOM 1788 C C . ILE A 1 220 ? 0.602 13.573 -10.329 1.00 91.38 220 ILE A C 1
ATOM 1790 O O . ILE A 1 220 ? 1.713 13.834 -9.885 1.00 91.38 220 ILE A O 1
ATOM 1794 N N . HIS A 1 221 ? 0.163 14.080 -11.480 1.00 88.69 221 HIS A N 1
ATOM 1795 C CA . HIS A 1 221 ? 0.975 14.948 -12.337 1.00 88.69 221 HIS A CA 1
ATOM 1796 C C . HIS A 1 221 ? 0.204 16.178 -12.835 1.00 88.69 221 HIS A C 1
ATOM 1798 O O . HIS A 1 221 ? 0.605 17.301 -12.544 1.00 88.69 221 HIS A O 1
ATOM 1804 N N . ASP A 1 222 ? -0.924 15.985 -13.525 1.00 83.94 222 ASP A N 1
ATOM 1805 C CA . ASP A 1 222 ? -1.591 17.062 -14.281 1.00 83.94 222 ASP A CA 1
ATOM 1806 C C . ASP A 1 222 ? -2.475 17.994 -13.421 1.00 83.94 222 ASP A C 1
ATOM 1808 O O . ASP A 1 222 ? -2.995 18.999 -13.912 1.00 83.94 222 ASP A O 1
ATOM 1812 N N . GLN A 1 223 ? -2.680 17.677 -12.140 1.00 86.88 223 GLN A N 1
ATOM 1813 C CA . GLN A 1 223 ? -3.535 18.444 -11.233 1.00 86.88 223 GLN A CA 1
ATOM 1814 C C . GLN A 1 223 ? -2.732 19.416 -10.353 1.00 86.88 223 GLN A C 1
ATOM 1816 O O . GLN A 1 223 ? -1.631 19.117 -9.905 1.00 86.88 223 GLN A O 1
ATOM 1821 N N . LYS A 1 224 ? -3.335 20.564 -10.011 1.00 83.19 224 LYS A N 1
ATOM 1822 C CA . LYS A 1 224 ? -2.735 21.589 -9.131 1.00 83.19 224 LYS A CA 1
ATOM 1823 C C . LYS A 1 224 ? -2.275 21.050 -7.766 1.00 83.19 224 LYS A C 1
ATOM 1825 O O . LYS A 1 224 ? -1.279 21.521 -7.232 1.00 83.19 224 LYS A O 1
ATOM 1830 N N . ASP A 1 225 ? -2.979 20.055 -7.229 1.00 87.25 225 ASP A N 1
ATOM 1831 C CA . ASP A 1 225 ? -2.670 19.429 -5.936 1.00 87.25 225 ASP A CA 1
ATOM 1832 C C . ASP A 1 225 ? -1.899 18.103 -6.095 1.00 87.25 225 ASP A C 1
ATOM 1834 O O . ASP A 1 225 ? -1.961 17.233 -5.224 1.00 87.25 225 ASP A O 1
ATOM 1838 N N . SER A 1 226 ? -1.184 17.911 -7.208 1.00 91.56 226 SER A N 1
ATOM 1839 C CA . SER A 1 226 ? -0.512 16.649 -7.537 1.00 91.56 226 SER A CA 1
ATOM 1840 C C . SER A 1 226 ? 0.466 16.179 -6.468 1.00 91.56 226 SER A C 1
ATOM 1842 O O . SER A 1 226 ? 0.433 15.011 -6.078 1.00 91.56 226 SER A O 1
ATOM 1844 N N . ALA A 1 227 ? 1.239 17.098 -5.887 1.00 92.31 227 ALA A N 1
ATOM 1845 C CA . ALA A 1 227 ? 2.167 16.810 -4.794 1.00 92.31 227 ALA A CA 1
ATOM 1846 C C . ALA A 1 227 ? 1.492 16.131 -3.588 1.00 92.31 227 ALA A C 1
ATOM 1848 O O . ALA A 1 227 ? 2.091 15.282 -2.927 1.00 92.31 227 ALA A O 1
ATOM 1849 N N . LYS A 1 228 ? 0.227 16.460 -3.300 1.00 94.19 228 LYS A N 1
ATOM 1850 C CA . LYS A 1 228 ? -0.533 15.811 -2.226 1.00 94.19 228 LYS A CA 1
ATOM 1851 C C . LYS A 1 228 ? -0.815 14.347 -2.557 1.00 94.19 228 LYS A C 1
ATOM 1853 O O . LYS A 1 228 ? -0.608 13.484 -1.708 1.00 94.19 228 LYS A O 1
ATOM 1858 N N . TYR A 1 229 ? -1.268 14.060 -3.776 1.00 94.44 229 TYR A N 1
ATOM 1859 C CA . TYR A 1 229 ? -1.548 12.690 -4.214 1.00 94.44 229 TYR A CA 1
ATOM 1860 C C . TYR A 1 229 ? -0.274 11.856 -4.345 1.00 94.44 229 TYR A C 1
ATOM 1862 O O . TYR A 1 229 ? -0.281 10.686 -3.973 1.00 94.44 229 TYR A O 1
ATOM 1870 N N . GLN A 1 230 ? 0.824 12.468 -4.795 1.00 95.00 230 GLN A N 1
ATOM 1871 C CA . GLN A 1 230 ? 2.139 11.832 -4.822 1.00 95.00 230 GLN A CA 1
ATOM 1872 C C . GLN A 1 230 ? 2.570 11.401 -3.413 1.00 95.00 230 GLN A C 1
ATOM 1874 O O . GLN A 1 230 ? 2.904 10.238 -3.204 1.00 95.00 230 GLN A O 1
ATOM 1879 N N . LYS A 1 231 ? 2.493 12.307 -2.423 1.00 95.19 231 LYS A N 1
ATOM 1880 C CA . LYS A 1 231 ? 2.815 11.995 -1.018 1.00 95.19 231 LYS A CA 1
ATOM 1881 C C . LYS A 1 231 ? 1.966 10.849 -0.489 1.00 95.19 231 LYS A C 1
ATOM 1883 O O . LYS A 1 231 ? 2.499 9.898 0.067 1.00 95.19 231 LYS A O 1
ATOM 1888 N N . LEU A 1 232 ? 0.657 10.920 -0.697 1.00 95.25 232 LEU A N 1
ATOM 1889 C CA . LEU A 1 232 ? -0.268 9.898 -0.231 1.00 95.25 232 LEU A CA 1
ATOM 1890 C C . LEU A 1 232 ? -0.009 8.518 -0.865 1.00 95.25 232 LEU A C 1
ATOM 1892 O O . LEU A 1 232 ? -0.077 7.511 -0.163 1.00 95.25 232 LEU A O 1
ATOM 1896 N N . ALA A 1 233 ? 0.316 8.466 -2.162 1.00 93.88 233 ALA A N 1
ATOM 1897 C CA . ALA A 1 233 ? 0.702 7.226 -2.834 1.00 93.88 233 ALA A CA 1
ATOM 1898 C C . ALA A 1 233 ? 1.973 6.630 -2.208 1.00 93.88 233 ALA A C 1
ATOM 1900 O O . ALA A 1 233 ? 1.981 5.450 -1.864 1.00 93.88 233 ALA A O 1
ATOM 1901 N N . CYS A 1 234 ? 2.998 7.458 -1.975 1.00 93.69 234 CYS A N 1
ATOM 1902 C CA . CYS A 1 234 ? 4.233 7.035 -1.310 1.00 93.69 234 CYS A CA 1
ATOM 1903 C C . CYS A 1 234 ? 3.977 6.507 0.111 1.00 93.69 234 CYS A C 1
ATOM 1905 O O . CYS A 1 234 ? 4.475 5.444 0.457 1.00 93.69 234 CYS A O 1
ATOM 1907 N N . ILE A 1 235 ? 3.157 7.197 0.913 1.00 94.25 235 ILE A N 1
ATOM 1908 C CA . ILE A 1 235 ? 2.812 6.778 2.285 1.00 94.25 235 ILE A CA 1
ATOM 1909 C C . ILE A 1 235 ? 2.182 5.377 2.295 1.00 94.25 235 ILE A C 1
ATOM 1911 O O . ILE A 1 235 ? 2.533 4.519 3.116 1.00 94.25 235 ILE A O 1
ATOM 1915 N N . LEU A 1 236 ? 1.238 5.136 1.382 1.00 92.69 236 LEU A N 1
ATOM 1916 C CA . LEU A 1 236 ? 0.566 3.845 1.283 1.00 92.69 236 LEU A CA 1
ATOM 1917 C C . LEU A 1 236 ? 1.483 2.750 0.736 1.00 92.69 236 LEU A C 1
ATOM 1919 O O . LEU A 1 236 ? 1.385 1.614 1.200 1.00 92.69 236 LEU A O 1
ATOM 1923 N N . ASP A 1 237 ? 2.366 3.055 -0.212 1.00 91.81 237 ASP A N 1
ATOM 1924 C CA . ASP A 1 237 ? 3.320 2.082 -0.754 1.00 91.81 237 ASP A CA 1
ATOM 1925 C C . ASP A 1 237 ? 4.384 1.682 0.271 1.00 91.81 237 ASP A C 1
ATOM 1927 O O . ASP A 1 237 ? 4.577 0.488 0.520 1.00 91.81 237 ASP A O 1
ATOM 1931 N N . ASP A 1 238 ? 4.954 2.662 0.979 1.00 90.31 238 ASP A N 1
ATOM 1932 C CA . ASP A 1 238 ? 5.903 2.438 2.075 1.00 90.31 238 ASP A CA 1
ATOM 1933 C C . ASP A 1 238 ? 5.275 1.533 3.165 1.00 90.31 238 ASP A C 1
ATOM 1935 O O . ASP A 1 238 ? 5.956 0.732 3.809 1.00 90.31 238 ASP A O 1
ATOM 1939 N N . SER A 1 239 ? 3.944 1.587 3.319 1.00 88.19 239 SER A N 1
ATOM 1940 C CA . SER A 1 239 ? 3.155 0.760 4.248 1.00 88.19 239 SER A CA 1
ATOM 1941 C C . SER A 1 239 ? 2.604 -0.537 3.646 1.00 88.19 239 SER A C 1
ATOM 1943 O O . SER A 1 239 ? 1.895 -1.280 4.328 1.00 88.19 239 SER A O 1
ATOM 1945 N N . LYS A 1 240 ? 2.891 -0.823 2.370 1.00 88.12 240 LYS A N 1
ATOM 1946 C CA . LYS A 1 240 ? 2.339 -1.952 1.596 1.00 88.12 240 LYS A CA 1
ATOM 1947 C C . LYS A 1 240 ? 0.801 -1.986 1.553 1.00 88.12 240 LYS A C 1
ATOM 1949 O O . LYS A 1 240 ? 0.219 -3.059 1.391 1.00 88.12 240 LYS A O 1
ATOM 1954 N N . ALA A 1 241 ? 0.164 -0.826 1.674 1.00 89.06 241 ALA A N 1
ATOM 1955 C CA . ALA A 1 241 ? -1.283 -0.620 1.687 1.00 89.06 241 ALA A CA 1
ATOM 1956 C C . ALA A 1 241 ? -1.828 -0.052 0.360 1.00 89.06 241 ALA A C 1
ATOM 1958 O O . ALA A 1 241 ? -3.042 -0.024 0.158 1.00 89.06 241 ALA A O 1
ATOM 1959 N N . LEU A 1 242 ? -0.960 0.376 -0.568 1.00 90.44 242 LEU A N 1
ATOM 1960 C CA . LEU A 1 242 ? -1.398 0.913 -1.857 1.00 90.44 242 LEU A CA 1
ATOM 1961 C C . LEU A 1 242 ? -1.984 -0.195 -2.749 1.00 90.44 242 LEU A C 1
ATOM 1963 O O . LEU A 1 242 ? -1.278 -1.021 -3.324 1.00 90.44 242 LEU A O 1
ATOM 1967 N N . THR A 1 243 ? -3.309 -0.194 -2.865 1.00 86.94 243 THR A N 1
ATOM 1968 C CA . THR A 1 243 ? -4.100 -1.061 -3.749 1.00 86.94 243 THR A CA 1
ATOM 1969 C C . THR A 1 243 ? -5.069 -0.205 -4.563 1.00 86.94 243 THR A C 1
ATOM 1971 O O . THR A 1 243 ? -5.290 0.959 -4.226 1.00 86.94 243 THR A O 1
ATOM 1974 N N . LEU A 1 244 ? -5.688 -0.760 -5.613 1.00 83.75 244 LEU A N 1
ATOM 1975 C CA . LEU A 1 244 ? -6.723 -0.029 -6.356 1.00 83.75 244 LEU A CA 1
ATOM 1976 C C . LEU A 1 244 ? -7.899 0.350 -5.453 1.00 83.75 244 LEU A C 1
ATOM 1978 O O . LEU A 1 244 ? -8.370 1.476 -5.527 1.00 83.75 244 LEU A O 1
ATOM 1982 N N . THR A 1 245 ? -8.325 -0.550 -4.560 1.00 84.00 245 THR A N 1
ATOM 1983 C CA . THR A 1 245 ? -9.380 -0.265 -3.576 1.00 84.00 245 THR A CA 1
ATOM 1984 C C . THR A 1 245 ? -8.988 0.889 -2.661 1.00 84.00 245 THR A C 1
ATOM 1986 O O . THR A 1 245 ? -9.769 1.821 -2.493 1.00 84.00 245 THR A O 1
ATOM 1989 N N . ALA A 1 246 ? -7.762 0.870 -2.131 1.00 88.75 246 ALA A N 1
ATOM 1990 C CA . ALA A 1 246 ? -7.271 1.945 -1.279 1.00 88.75 246 ALA A CA 1
ATOM 1991 C C . ALA A 1 246 ? -7.223 3.290 -2.024 1.00 88.75 246 ALA A C 1
ATOM 1993 O O . ALA A 1 246 ? -7.667 4.313 -1.502 1.00 88.75 246 ALA A O 1
ATOM 1994 N N . TRP A 1 247 ? -6.729 3.277 -3.265 1.00 90.56 247 TRP A N 1
ATOM 1995 C CA . TRP A 1 247 ? -6.647 4.461 -4.113 1.00 90.56 247 TRP A CA 1
ATOM 1996 C C . TRP A 1 247 ? -8.028 5.013 -4.488 1.00 90.56 247 TRP A C 1
ATOM 1998 O O . TRP A 1 247 ? -8.265 6.213 -4.368 1.00 90.56 247 TRP A O 1
ATOM 2008 N N . ASP A 1 248 ? -8.966 4.159 -4.898 1.00 88.50 248 ASP A N 1
ATOM 2009 C CA . ASP A 1 248 ? -10.322 4.589 -5.251 1.00 88.50 248 ASP A CA 1
ATOM 2010 C C . ASP A 1 248 ? -11.096 5.120 -4.040 1.00 88.50 248 ASP A C 1
ATOM 2012 O O . ASP A 1 248 ? -11.818 6.106 -4.178 1.00 88.50 248 ASP A O 1
ATOM 2016 N N . ALA A 1 249 ? -10.904 4.538 -2.852 1.00 87.94 249 ALA A N 1
ATOM 2017 C CA . ALA A 1 249 ? -11.499 5.056 -1.624 1.00 87.94 249 ALA A CA 1
ATOM 2018 C C . ALA A 1 249 ? -10.905 6.425 -1.245 1.00 87.94 249 ALA A C 1
ATOM 2020 O O . ALA A 1 249 ? -11.630 7.364 -0.911 1.00 87.94 249 ALA A O 1
ATOM 2021 N N . MET A 1 250 ? -9.577 6.576 -1.313 1.00 93.38 250 MET A N 1
ATOM 2022 C CA . MET A 1 250 ? -8.913 7.789 -0.829 1.00 93.38 250 MET A CA 1
ATOM 2023 C C . MET A 1 250 ? -8.994 8.976 -1.796 1.00 93.38 250 MET A C 1
ATOM 2025 O O . MET A 1 250 ? -8.980 10.119 -1.338 1.00 93.38 250 MET A O 1
ATOM 2029 N N . LYS A 1 251 ? -9.009 8.752 -3.120 1.00 88.12 251 LYS A N 1
ATOM 2030 C CA . LYS A 1 251 ? -8.706 9.806 -4.110 1.00 88.12 251 LYS A CA 1
ATOM 2031 C C . LYS A 1 251 ? -9.672 10.990 -4.052 1.00 88.12 251 LYS A C 1
ATOM 2033 O O . LYS A 1 251 ? -9.249 12.120 -4.276 1.00 88.12 251 LYS A O 1
ATOM 2038 N N . ASP A 1 252 ? -10.925 10.749 -3.672 1.00 88.50 252 ASP A N 1
ATOM 2039 C CA . ASP A 1 252 ? -11.966 11.779 -3.581 1.00 88.50 252 ASP A CA 1
ATOM 2040 C C . ASP A 1 252 ? -12.407 12.071 -2.132 1.00 88.50 252 ASP A C 1
ATOM 2042 O O . ASP A 1 252 ? -13.124 13.040 -1.877 1.00 88.50 252 ASP A O 1
ATOM 2046 N N . SER A 1 253 ? -11.933 11.292 -1.153 1.00 92.88 253 SER A N 1
ATOM 2047 C CA . SER A 1 253 ? -12.311 11.439 0.256 1.00 92.88 253 SER A CA 1
ATOM 2048 C C . SER A 1 253 ? -11.293 12.266 1.041 1.00 92.88 253 SER A C 1
ATOM 2050 O O . SER A 1 253 ? -10.247 11.771 1.466 1.00 92.88 253 SER A O 1
ATOM 2052 N N . ARG A 1 254 ? -11.626 13.534 1.323 1.00 93.31 254 ARG A N 1
ATOM 2053 C CA . ARG A 1 254 ? -10.818 14.384 2.226 1.00 93.31 254 ARG A CA 1
ATOM 2054 C C . ARG A 1 254 ? -10.658 13.765 3.613 1.00 93.31 254 ARG A C 1
ATOM 2056 O O . ARG A 1 254 ? -9.612 13.943 4.229 1.00 93.31 254 ARG A O 1
ATOM 2063 N N . GLN A 1 255 ? -11.673 13.040 4.080 1.00 93.75 255 GLN A N 1
ATOM 2064 C CA . GLN A 1 255 ? -11.649 12.358 5.370 1.00 93.75 255 GLN A CA 1
ATOM 2065 C C . GLN A 1 255 ? -10.572 11.268 5.395 1.00 93.75 255 GLN A C 1
ATOM 2067 O O . GLN A 1 255 ? -9.728 11.270 6.286 1.00 93.75 255 GLN A O 1
ATOM 2072 N N . TYR A 1 256 ? -10.532 10.389 4.388 1.00 94.62 256 TYR A N 1
ATOM 2073 C CA . TYR A 1 256 ? -9.529 9.318 4.337 1.00 94.62 256 TYR A CA 1
ATOM 2074 C C . TYR A 1 256 ? -8.124 9.849 4.077 1.00 94.62 256 TYR A C 1
ATOM 2076 O O . TYR A 1 256 ? -7.171 9.368 4.681 1.00 94.62 256 TYR A O 1
ATOM 2084 N N . GLN A 1 257 ? -7.989 10.897 3.264 1.00 95.38 257 GLN A N 1
ATOM 2085 C CA . GLN A 1 257 ? -6.717 11.604 3.100 1.00 95.38 257 GLN A CA 1
ATOM 2086 C C . GLN A 1 257 ? -6.224 12.189 4.435 1.00 95.38 257 GLN A C 1
ATOM 2088 O O . GLN A 1 257 ? -5.045 12.070 4.757 1.00 95.38 257 GLN A O 1
ATOM 2093 N N . GLY A 1 258 ? -7.127 12.783 5.225 1.00 95.56 258 GLY A N 1
ATOM 2094 C CA . GLY A 1 258 ? -6.830 13.293 6.565 1.00 95.56 258 GLY A CA 1
ATOM 2095 C C . GLY A 1 258 ? -6.393 12.191 7.528 1.00 95.56 258 GLY A C 1
ATOM 2096 O O . GLY A 1 258 ? -5.378 12.342 8.198 1.00 95.56 258 GLY A O 1
ATOM 2097 N N . TYR A 1 259 ? -7.093 11.055 7.543 1.00 96.00 259 TYR A N 1
ATOM 2098 C CA . TYR A 1 259 ? -6.717 9.905 8.369 1.00 96.00 259 TYR A CA 1
ATOM 2099 C C . TYR A 1 259 ? -5.364 9.308 7.977 1.00 96.00 259 TYR A C 1
ATOM 2101 O O . TYR A 1 259 ? -4.568 9.004 8.857 1.00 96.00 259 TYR A O 1
ATOM 2109 N N . ILE A 1 260 ? -5.067 9.178 6.682 1.00 96.12 260 ILE A N 1
ATOM 2110 C CA . ILE A 1 260 ? -3.765 8.680 6.210 1.00 96.12 260 ILE A CA 1
ATOM 2111 C C . ILE A 1 260 ? -2.633 9.591 6.690 1.00 96.12 260 ILE A C 1
ATOM 2113 O O . ILE A 1 260 ? -1.644 9.090 7.221 1.00 96.12 260 ILE A O 1
ATOM 2117 N N . ASN A 1 261 ? -2.801 10.912 6.573 1.00 94.88 261 ASN A N 1
ATOM 2118 C CA . ASN A 1 261 ? -1.818 11.874 7.073 1.00 94.88 261 ASN A CA 1
ATOM 2119 C C . ASN A 1 261 ? -1.675 11.802 8.598 1.00 94.88 261 ASN A C 1
ATOM 2121 O O . ASN A 1 261 ? -0.558 11.729 9.092 1.00 94.88 261 ASN A O 1
ATOM 2125 N N . LEU A 1 262 ? -2.787 11.726 9.339 1.00 93.44 262 LEU A N 1
ATOM 2126 C CA . LEU A 1 262 ? -2.764 11.609 10.799 1.00 93.44 262 LEU A CA 1
ATOM 2127 C C . LEU A 1 262 ? -1.957 10.384 11.258 1.00 93.44 262 LEU A C 1
ATOM 2129 O O . LEU A 1 262 ? -1.140 10.488 12.175 1.00 93.44 262 LEU A O 1
ATOM 2133 N N . LEU A 1 263 ? -2.155 9.229 10.610 1.00 92.56 263 LEU A N 1
ATOM 2134 C CA . LEU A 1 263 ? -1.385 8.021 10.915 1.00 92.56 263 LEU A CA 1
ATOM 2135 C C . LEU A 1 263 ? 0.081 8.149 10.496 1.00 92.56 263 LEU A C 1
ATOM 2137 O O . LEU A 1 263 ? 0.960 7.697 11.228 1.00 92.56 263 LEU A O 1
ATOM 2141 N N . HIS A 1 264 ? 0.360 8.762 9.348 1.00 92.81 264 HIS A N 1
ATOM 2142 C CA . HIS A 1 264 ? 1.726 8.996 8.888 1.00 92.81 264 HIS A CA 1
ATOM 2143 C C . HIS A 1 264 ? 2.512 9.903 9.843 1.00 92.81 264 HIS A C 1
ATOM 2145 O O . HIS A 1 264 ? 3.613 9.546 10.262 1.00 92.81 264 HIS A O 1
ATOM 2151 N N . ASP A 1 265 ? 1.932 11.027 10.262 1.00 90.31 265 ASP A N 1
ATOM 2152 C CA . ASP A 1 265 ? 2.598 12.019 11.117 1.00 90.31 265 ASP A CA 1
ATOM 2153 C C . ASP A 1 265 ? 2.913 11.438 12.511 1.00 90.31 265 ASP A C 1
ATOM 2155 O O . ASP A 1 265 ? 3.971 11.693 13.106 1.00 90.31 265 ASP A O 1
ATOM 2159 N N . ASN A 1 266 ? 2.053 10.525 12.971 1.00 87.75 266 ASN A N 1
ATOM 2160 C CA . ASN A 1 266 ? 2.248 9.736 14.184 1.00 87.75 266 ASN A CA 1
ATOM 2161 C C . ASN A 1 266 ? 3.184 8.523 14.008 1.00 87.75 266 ASN A C 1
ATOM 2163 O O . ASN A 1 266 ? 3.463 7.817 14.973 1.00 87.75 266 ASN A O 1
ATOM 2167 N N . GLY A 1 267 ? 3.731 8.281 12.812 1.00 87.38 267 GLY A N 1
ATOM 2168 C CA . GLY A 1 267 ? 4.652 7.169 12.540 1.00 87.38 267 GLY A CA 1
ATOM 2169 C C . GLY A 1 267 ? 3.991 5.791 12.499 1.00 87.38 267 GLY A C 1
ATOM 2170 O O . GLY A 1 267 ? 4.675 4.775 12.643 1.00 87.38 267 GLY A O 1
ATOM 217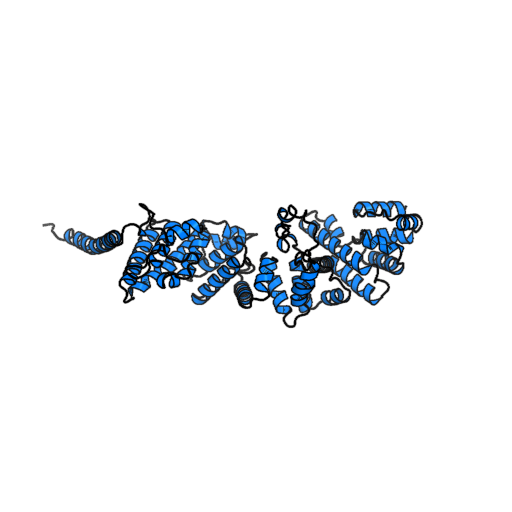1 N N . LEU A 1 268 ? 2.669 5.756 12.318 1.00 88.94 268 LEU A N 1
ATOM 2172 C CA . LEU A 1 268 ? 1.868 4.541 12.200 1.00 88.94 268 LEU A CA 1
ATOM 2173 C C . LEU A 1 268 ? 1.736 4.060 10.745 1.00 88.94 268 LEU A C 1
ATOM 2175 O O . LEU A 1 268 ? 1.289 2.935 10.515 1.00 88.94 268 LEU A O 1
ATOM 2179 N N . LEU A 1 269 ? 2.109 4.885 9.764 1.00 89.38 269 LEU A N 1
ATOM 2180 C CA . LEU A 1 269 ? 1.971 4.590 8.338 1.00 89.38 269 LEU A CA 1
ATOM 2181 C C . LEU A 1 269 ? 3.131 5.222 7.531 1.00 89.38 269 LEU A C 1
ATOM 2183 O O . LEU A 1 269 ? 3.031 6.396 7.190 1.00 89.38 269 LEU A O 1
ATOM 2187 N N . PRO A 1 270 ? 4.225 4.494 7.228 1.00 85.00 270 PRO A N 1
ATOM 2188 C CA . PRO A 1 270 ? 4.540 3.140 7.692 1.00 85.00 270 PRO A CA 1
ATOM 2189 C C . PRO A 1 270 ? 4.896 3.112 9.181 1.00 85.00 270 PRO A C 1
ATOM 2191 O O . PRO A 1 270 ? 5.279 4.132 9.757 1.00 85.00 270 PRO A O 1
ATOM 2194 N N . LEU A 1 271 ? 4.818 1.921 9.791 1.00 82.62 271 LEU A N 1
ATOM 2195 C CA . LEU A 1 271 ? 5.315 1.687 11.151 1.00 82.62 271 LEU A CA 1
ATOM 2196 C C . LEU A 1 271 ? 6.827 1.945 11.194 1.00 82.62 271 LEU A C 1
ATOM 2198 O O . LEU A 1 271 ? 7.623 1.080 10.835 1.00 82.62 271 LEU A O 1
ATOM 2202 N N . SER A 1 272 ? 7.205 3.152 11.605 1.00 72.56 272 SER A N 1
ATOM 2203 C CA . SER A 1 272 ? 8.583 3.664 11.527 1.00 72.56 272 SER A CA 1
ATOM 2204 C C . SER A 1 272 ? 9.149 4.052 12.890 1.00 72.56 272 SER A C 1
ATOM 2206 O O . SER A 1 272 ? 10.362 4.055 13.084 1.00 72.56 272 SER A O 1
ATOM 2208 N N . LYS A 1 273 ? 8.273 4.339 13.854 1.00 67.25 273 LYS A N 1
ATOM 2209 C CA . LYS A 1 273 ? 8.620 4.684 15.232 1.00 67.25 273 LYS A CA 1
ATOM 2210 C C . LYS A 1 273 ? 7.536 4.170 16.172 1.00 67.25 273 LYS A C 1
ATOM 2212 O O . LYS A 1 273 ? 6.374 4.046 15.792 1.00 67.25 273 LYS A O 1
ATOM 2217 N N . THR A 1 274 ? 7.909 3.862 17.409 1.00 62.03 274 THR A N 1
ATOM 2218 C CA . THR A 1 274 ? 6.928 3.776 18.495 1.00 62.03 274 THR A CA 1
ATOM 2219 C C . THR A 1 274 ? 6.329 5.162 18.699 1.00 62.03 274 THR A C 1
ATOM 2221 O O . THR A 1 274 ? 7.081 6.126 18.829 1.00 62.03 274 THR A O 1
ATOM 2224 N N . VAL A 1 275 ? 4.999 5.259 18.696 1.00 61.25 275 VAL A N 1
ATOM 2225 C CA . VAL A 1 275 ? 4.287 6.514 18.974 1.00 61.25 275 VAL A CA 1
ATOM 2226 C C . VAL A 1 275 ? 4.708 6.997 20.365 1.00 61.25 275 VAL A C 1
ATOM 2228 O O . VAL A 1 275 ? 4.717 6.208 21.313 1.00 61.25 275 VAL A O 1
ATOM 2231 N N . GLU A 1 276 ? 5.116 8.261 20.481 1.00 61.25 276 GLU A N 1
ATOM 2232 C CA . GLU A 1 276 ? 5.339 8.894 21.786 1.00 61.25 276 GLU A CA 1
ATOM 2233 C C . GLU A 1 276 ? 4.002 8.980 22.541 1.00 61.25 276 GLU A C 1
ATOM 2235 O O . GLU A 1 276 ? 2.938 8.877 21.939 1.00 61.25 276 GLU A O 1
ATOM 2240 N N . THR A 1 277 ? 4.011 9.120 23.868 1.00 61.44 277 THR A N 1
ATOM 2241 C CA . THR A 1 277 ? 2.761 9.176 24.647 1.00 61.44 277 THR A CA 1
ATOM 2242 C C . THR A 1 277 ? 1.848 10.298 24.144 1.00 61.44 277 THR A C 1
ATOM 2244 O O . THR A 1 277 ? 2.137 11.471 24.381 1.00 61.44 277 THR A O 1
ATOM 2247 N N . VAL A 1 278 ? 0.748 9.928 23.492 1.00 66.50 278 VAL A N 1
ATOM 2248 C CA . VAL A 1 278 ? -0.269 10.839 22.946 1.00 66.50 278 VAL A CA 1
ATOM 2249 C C . VAL A 1 278 ? -1.425 11.032 23.937 1.00 66.50 278 VAL A C 1
ATOM 2251 O O . VAL A 1 278 ? -1.645 10.209 24.830 1.00 66.50 278 VAL A O 1
ATOM 2254 N N . GLY A 1 279 ? -2.132 12.162 23.846 1.00 70.00 279 GLY A N 1
ATOM 2255 C CA . GLY A 1 279 ? -3.248 12.489 24.747 1.00 70.00 279 GLY A CA 1
ATOM 2256 C C . GLY A 1 279 ? -4.492 11.616 24.515 1.00 70.00 279 GLY A C 1
ATOM 2257 O O . GLY A 1 279 ? -4.616 10.948 23.495 1.00 70.00 279 GLY A O 1
ATOM 2258 N N . ALA A 1 280 ? -5.461 11.635 25.439 1.00 75.25 280 ALA A N 1
ATOM 2259 C CA . ALA A 1 280 ? -6.695 10.841 25.311 1.00 75.25 280 ALA A CA 1
ATOM 2260 C C . ALA A 1 280 ? -7.579 11.252 24.110 1.00 75.25 280 ALA A C 1
ATOM 2262 O O . ALA A 1 280 ? -8.251 10.412 23.507 1.00 75.25 280 ALA A O 1
ATOM 2263 N N . GLU A 1 281 ? -7.579 12.537 23.748 1.00 80.44 281 GLU A N 1
ATOM 2264 C CA . GLU A 1 281 ? -8.289 13.039 22.562 1.00 80.44 281 GLU A CA 1
ATOM 2265 C C . GLU A 1 281 ? -7.632 12.518 21.281 1.00 80.44 281 GLU A C 1
ATOM 2267 O O . GLU A 1 281 ? -8.286 11.881 20.457 1.00 80.44 281 GLU A O 1
ATOM 2272 N N . GLU A 1 282 ? -6.311 12.650 21.189 1.00 83.06 282 GLU A N 1
ATOM 2273 C CA . GLU A 1 282 ? -5.505 12.126 20.086 1.00 83.06 282 GLU A CA 1
ATOM 2274 C C . GLU A 1 282 ? -5.613 10.594 19.963 1.00 83.06 282 GLU A C 1
ATOM 2276 O O . GLU A 1 282 ? -5.694 10.068 18.854 1.00 83.06 282 GLU A O 1
ATOM 2281 N N . GLN A 1 283 ? -5.758 9.861 21.081 1.00 81.81 283 GLN A N 1
ATOM 2282 C CA . GLN A 1 283 ? -6.103 8.428 21.066 1.00 81.81 283 GLN A CA 1
ATOM 2283 C C . GLN A 1 283 ? -7.339 8.152 20.232 1.00 81.81 283 GLN A C 1
ATOM 2285 O O . GLN A 1 283 ? -7.403 7.199 19.455 1.00 81.81 283 GLN A O 1
ATOM 2290 N N . THR A 1 284 ? -8.370 8.943 20.507 1.00 85.56 284 THR A N 1
ATOM 2291 C CA . THR A 1 284 ? -9.709 8.732 19.992 1.00 85.56 284 THR A CA 1
ATOM 2292 C C . THR A 1 284 ? -9.690 9.013 18.500 1.00 85.56 284 THR A C 1
ATOM 2294 O O . THR A 1 284 ? -10.239 8.223 17.731 1.00 85.56 284 THR A O 1
ATOM 2297 N N . GLU A 1 285 ? -8.977 10.056 18.076 1.00 91.06 285 GLU A N 1
ATOM 2298 C CA . GLU A 1 285 ? -8.750 10.367 16.666 1.00 91.06 285 GLU A CA 1
ATOM 2299 C C . GLU A 1 285 ? -7.971 9.259 15.947 1.00 91.06 285 GLU A C 1
ATOM 2301 O O . GLU A 1 285 ? -8.417 8.787 14.900 1.00 91.06 285 GLU A O 1
ATOM 2306 N N . LEU A 1 286 ? -6.874 8.768 16.533 1.00 91.69 286 LEU A N 1
ATOM 2307 C CA . LEU A 1 286 ? -6.054 7.699 15.953 1.00 91.69 286 LEU A CA 1
ATOM 2308 C C . LEU A 1 286 ? -6.814 6.372 15.841 1.00 91.69 286 LEU A C 1
ATOM 2310 O O . LEU A 1 286 ? -6.819 5.747 14.780 1.00 91.69 286 LEU A O 1
ATOM 2314 N N . LEU A 1 287 ? -7.504 5.948 16.904 1.00 90.06 287 LEU A N 1
ATOM 2315 C CA . LEU A 1 287 ? -8.333 4.738 16.887 1.00 90.06 287 LEU A CA 1
ATOM 2316 C C . LEU A 1 287 ? -9.470 4.856 15.866 1.00 90.06 287 LEU A C 1
ATOM 2318 O O . LEU A 1 287 ? -9.782 3.885 15.175 1.00 90.06 287 LEU A O 1
ATOM 2322 N N . THR A 1 288 ? -10.080 6.037 15.752 1.00 91.69 288 THR A N 1
ATOM 2323 C CA . THR A 1 288 ? -11.130 6.310 14.763 1.00 91.69 288 THR A CA 1
ATOM 2324 C C . THR A 1 288 ? -10.568 6.214 13.346 1.00 91.69 288 THR A C 1
ATOM 2326 O O . THR A 1 288 ? -11.110 5.475 12.523 1.00 91.69 288 THR A O 1
ATOM 2329 N N . ALA A 1 289 ? -9.440 6.875 13.077 1.00 93.56 289 ALA A N 1
ATOM 2330 C CA . ALA A 1 289 ? -8.762 6.857 11.785 1.00 93.56 289 ALA A CA 1
ATOM 2331 C C . ALA A 1 289 ? -8.395 5.432 11.341 1.00 93.56 289 ALA A C 1
ATOM 2333 O O . ALA A 1 289 ? -8.783 5.009 10.251 1.00 93.56 289 ALA A O 1
ATOM 2334 N N . VAL A 1 290 ? -7.719 4.659 12.200 1.00 92.94 290 VAL A N 1
ATOM 2335 C CA . VAL A 1 290 ? -7.311 3.273 11.904 1.00 92.94 290 VAL A CA 1
ATOM 2336 C C . VAL A 1 290 ? -8.517 2.383 11.594 1.00 92.94 290 VAL A C 1
ATOM 2338 O O . VAL A 1 290 ? -8.485 1.606 10.639 1.00 92.94 290 VAL A O 1
ATOM 2341 N N . ARG A 1 291 ? -9.614 2.511 12.352 1.00 90.06 291 ARG A N 1
ATOM 2342 C CA . ARG A 1 291 ? -10.840 1.733 12.106 1.00 90.06 291 ARG A CA 1
ATOM 2343 C C . ARG A 1 291 ? -11.509 2.100 10.788 1.00 90.06 291 ARG A C 1
ATOM 2345 O O . ARG A 1 291 ? -11.835 1.192 10.030 1.00 90.06 291 ARG A O 1
ATOM 2352 N N . HIS A 1 292 ? -11.696 3.389 10.504 1.00 90.69 292 HIS A N 1
ATOM 2353 C CA . HIS A 1 292 ? -12.337 3.822 9.261 1.00 90.69 292 HIS A CA 1
ATOM 2354 C C . HIS A 1 292 ? -11.531 3.401 8.033 1.00 90.69 292 HIS A C 1
ATOM 2356 O O . HIS A 1 292 ? -12.089 2.837 7.098 1.00 90.69 292 HIS A O 1
ATOM 2362 N N . LEU A 1 293 ? -10.210 3.597 8.052 1.00 91.44 293 LEU A N 1
ATOM 2363 C CA . LEU A 1 293 ? -9.365 3.187 6.932 1.00 91.44 293 LEU A CA 1
ATOM 2364 C C . LEU A 1 293 ? -9.370 1.661 6.728 1.00 91.44 293 LEU A C 1
ATOM 2366 O O . LEU A 1 293 ? -9.317 1.192 5.593 1.00 91.44 293 LEU A O 1
ATOM 2370 N N . HIS A 1 294 ? -9.461 0.869 7.798 1.00 90.25 294 HIS A N 1
ATOM 2371 C CA . HIS A 1 294 ? -9.597 -0.583 7.675 1.00 90.25 294 HIS A CA 1
ATOM 2372 C C . HIS A 1 294 ? -10.959 -1.005 7.101 1.00 90.25 294 HIS A C 1
ATOM 2374 O O . HIS A 1 294 ? -11.008 -1.835 6.195 1.00 90.25 294 HIS A O 1
ATOM 2380 N N . GLN A 1 295 ? -12.056 -0.406 7.574 1.00 87.00 295 GLN A N 1
ATOM 2381 C CA . GLN A 1 295 ? -13.415 -0.704 7.098 1.00 87.00 295 GLN A CA 1
ATOM 2382 C C . GLN A 1 295 ? -13.593 -0.430 5.599 1.00 87.00 295 GLN A C 1
ATOM 2384 O O . GLN A 1 295 ? -14.307 -1.165 4.922 1.00 87.00 295 GLN A O 1
ATOM 2389 N N . GLU A 1 296 ? -12.889 0.570 5.075 1.00 87.81 296 GLU A N 1
ATOM 2390 C CA . GLU A 1 296 ? -12.908 0.948 3.656 1.00 87.81 296 GLU A CA 1
ATOM 2391 C C . GLU A 1 296 ? -11.927 0.144 2.794 1.00 87.81 296 GLU A C 1
ATOM 2393 O O . GLU A 1 296 ? -11.772 0.400 1.601 1.00 87.81 296 GLU A O 1
ATOM 2398 N N . GLY A 1 297 ? -11.229 -0.826 3.388 1.00 83.62 297 GLY A N 1
ATOM 2399 C CA . GLY A 1 297 ? -10.256 -1.656 2.685 1.00 83.62 297 GLY A CA 1
ATOM 2400 C C . GLY A 1 297 ? -8.973 -0.919 2.292 1.00 83.62 297 GLY A C 1
ATOM 2401 O O . GLY A 1 297 ? -8.240 -1.408 1.433 1.00 83.62 297 GLY A O 1
ATOM 2402 N N . ILE A 1 298 ? -8.682 0.235 2.908 1.00 88.50 298 ILE A N 1
ATOM 2403 C CA . ILE A 1 298 ? -7.406 0.945 2.735 1.00 88.50 298 ILE A CA 1
ATOM 2404 C C . ILE A 1 298 ? -6.311 0.236 3.539 1.00 88.50 298 ILE A C 1
ATOM 2406 O O . ILE A 1 298 ? -5.226 -0.013 3.017 1.00 88.50 298 ILE A O 1
ATOM 2410 N N . LEU A 1 299 ? -6.585 -0.116 4.801 1.00 89.44 299 LEU A N 1
ATOM 2411 C CA . LEU A 1 299 ? -5.622 -0.824 5.650 1.00 89.44 299 LEU A CA 1
ATOM 2412 C C . LEU A 1 299 ? -5.864 -2.340 5.639 1.00 89.44 299 LEU A C 1
ATOM 2414 O O . LEU A 1 299 ? -6.972 -2.778 5.969 1.00 89.44 299 LEU A O 1
ATOM 2418 N N . PRO A 1 300 ? -4.835 -3.158 5.348 1.00 88.19 300 PRO A N 1
ATOM 2419 C CA . PRO A 1 300 ? -4.934 -4.605 5.486 1.00 88.19 300 PRO A CA 1
ATOM 2420 C C . PRO A 1 300 ? -5.007 -5.022 6.964 1.00 88.19 300 PRO A C 1
ATOM 2422 O O . PRO A 1 300 ? -4.449 -4.354 7.836 1.00 88.19 300 PRO A O 1
ATOM 2425 N N . ASP A 1 301 ? -5.649 -6.163 7.241 1.00 88.31 301 ASP A N 1
ATOM 2426 C CA . ASP A 1 301 ? -5.936 -6.661 8.596 1.00 88.31 301 ASP A CA 1
ATOM 2427 C C . ASP A 1 301 ? -4.710 -6.676 9.516 1.00 88.31 301 ASP A C 1
ATOM 2429 O O . ASP A 1 301 ? -4.786 -6.270 10.669 1.00 88.31 301 ASP A O 1
ATOM 2433 N N . ASN A 1 302 ? -3.562 -7.149 9.029 1.00 89.75 302 ASN A N 1
ATOM 2434 C CA . ASN A 1 302 ? -2.341 -7.234 9.831 1.00 89.75 302 ASN A CA 1
ATOM 2435 C C . ASN A 1 302 ? -1.820 -5.851 10.248 1.00 89.75 302 ASN A C 1
ATOM 2437 O O . ASN A 1 302 ? -1.424 -5.675 11.399 1.00 89.75 302 ASN A O 1
ATOM 2441 N N . LEU A 1 303 ? -1.847 -4.875 9.336 1.00 91.00 303 LEU A N 1
ATOM 2442 C CA . LEU A 1 303 ? -1.443 -3.500 9.617 1.00 91.00 303 LEU A CA 1
ATOM 2443 C C . LEU A 1 303 ? -2.424 -2.834 10.580 1.00 91.00 303 LEU A C 1
ATOM 2445 O O . LEU A 1 303 ? -1.997 -2.247 11.569 1.00 91.00 303 LEU A O 1
ATOM 2449 N N . TYR A 1 304 ? -3.722 -3.016 10.345 1.00 92.75 304 TYR A N 1
ATOM 2450 C CA . TYR A 1 304 ? -4.786 -2.553 11.229 1.00 92.75 304 TYR A CA 1
ATOM 2451 C C . TYR A 1 304 ? -4.616 -3.071 12.670 1.00 92.75 304 TYR A C 1
ATOM 2453 O O . TYR A 1 304 ? -4.606 -2.290 13.621 1.00 92.75 304 TYR A O 1
ATOM 2461 N N . GLN A 1 305 ? -4.412 -4.380 12.838 1.00 91.69 305 GLN A N 1
ATOM 2462 C CA . GLN A 1 305 ? -4.235 -5.013 14.151 1.00 91.69 305 GLN A CA 1
ATOM 2463 C C . GLN A 1 305 ? -2.967 -4.523 14.859 1.00 91.69 305 GLN A C 1
ATOM 2465 O O . GLN A 1 305 ? -2.995 -4.219 16.053 1.00 91.69 305 GLN A O 1
ATOM 2470 N N . ALA A 1 306 ? -1.860 -4.394 14.120 1.00 91.38 306 ALA A N 1
ATOM 2471 C CA . ALA A 1 306 ? -0.617 -3.866 14.669 1.00 91.38 306 ALA A CA 1
ATOM 2472 C C . ALA A 1 306 ? -0.776 -2.413 15.140 1.00 91.38 306 ALA A C 1
ATOM 2474 O O . ALA A 1 306 ? -0.374 -2.085 16.255 1.00 91.38 306 ALA A O 1
ATOM 2475 N N . GLN A 1 307 ? -1.417 -1.559 14.337 1.00 91.12 307 GLN A N 1
ATOM 2476 C CA . GLN A 1 307 ? -1.673 -0.164 14.695 1.00 91.12 307 GLN A CA 1
ATOM 2477 C C . GLN A 1 307 ? -2.594 -0.044 15.913 1.00 91.12 307 GLN A C 1
ATOM 2479 O O . GLN A 1 307 ? -2.275 0.719 16.821 1.00 91.12 307 GLN A O 1
ATOM 2484 N N . LEU A 1 308 ? -3.681 -0.824 15.992 1.00 91.00 308 LEU A N 1
ATOM 2485 C CA . LEU A 1 308 ? -4.551 -0.837 17.175 1.00 91.00 308 LEU A CA 1
ATOM 2486 C C . LEU A 1 308 ? -3.776 -1.169 18.452 1.00 91.00 308 LEU A C 1
ATOM 2488 O O . LEU A 1 308 ? -3.959 -0.509 19.477 1.00 91.00 308 LEU A O 1
ATOM 2492 N N . ALA A 1 309 ? -2.905 -2.177 18.395 1.00 90.38 309 ALA A N 1
ATOM 2493 C CA . ALA A 1 309 ? -2.106 -2.572 19.543 1.00 90.38 309 ALA A CA 1
ATOM 2494 C C . ALA A 1 309 ? -1.081 -1.502 19.925 1.00 90.38 309 ALA A C 1
ATOM 2496 O O . ALA A 1 309 ? -0.961 -1.187 21.105 1.00 90.38 309 ALA A O 1
ATOM 2497 N N . ILE A 1 310 ? -0.391 -0.902 18.950 1.00 88.62 310 ILE A N 1
ATOM 2498 C CA . ILE A 1 310 ? 0.573 0.180 19.198 1.00 88.62 310 ILE A CA 1
ATOM 2499 C C . ILE A 1 310 ? -0.128 1.386 19.822 1.00 88.62 310 ILE A C 1
ATOM 2501 O O . ILE A 1 310 ? 0.285 1.818 20.895 1.00 88.62 310 ILE A O 1
ATOM 2505 N N . ILE A 1 311 ? -1.210 1.876 19.203 1.00 88.12 311 ILE A N 1
ATOM 2506 C CA . ILE A 1 311 ? -2.000 3.000 19.726 1.00 88.12 311 ILE A CA 1
ATOM 2507 C C . ILE A 1 311 ? -2.457 2.683 21.148 1.00 88.12 311 ILE A C 1
ATOM 2509 O O . ILE A 1 311 ? -2.359 3.504 22.037 1.00 88.12 311 ILE A O 1
ATOM 2513 N N . THR A 1 312 ? -2.912 1.470 21.429 1.00 87.19 312 THR A N 1
ATOM 2514 C CA . THR A 1 312 ? -3.408 1.155 22.774 1.00 87.19 312 THR A CA 1
ATOM 2515 C C . THR A 1 312 ? -2.289 1.027 23.816 1.00 87.19 312 THR A C 1
ATOM 2517 O O . THR A 1 312 ? -2.448 1.423 24.974 1.00 87.19 312 THR A O 1
ATOM 2520 N N . LEU A 1 313 ? -1.153 0.437 23.441 1.00 83.88 313 LEU A N 1
ATOM 2521 C CA . LEU A 1 313 ? -0.075 0.113 24.374 1.00 83.88 313 LEU A CA 1
ATOM 2522 C C . LEU A 1 313 ? 0.892 1.280 24.624 1.00 83.88 313 LEU A C 1
ATOM 2524 O O . LEU A 1 313 ? 1.490 1.332 25.699 1.00 83.88 313 LEU A O 1
ATOM 2528 N N . ALA A 1 314 ? 1.026 2.218 23.685 1.00 75.69 314 ALA A N 1
ATOM 2529 C CA . ALA A 1 314 ? 1.935 3.365 23.789 1.00 75.69 314 ALA A CA 1
ATOM 2530 C C . ALA A 1 314 ? 1.393 4.529 24.646 1.00 75.69 314 ALA A C 1
ATOM 2532 O O . ALA A 1 314 ? 2.086 5.516 24.869 1.00 75.69 314 ALA A O 1
ATOM 2533 N N . MET A 1 315 ? 0.151 4.435 25.123 1.00 62.91 315 MET A N 1
ATOM 2534 C CA . MET A 1 315 ? -0.635 5.611 25.507 1.00 62.91 315 MET A CA 1
ATOM 2535 C C . MET A 1 315 ? -0.808 5.881 26.995 1.00 62.91 315 MET A C 1
ATOM 2537 O O . MET A 1 315 ? -1.500 6.827 27.358 1.00 62.91 315 MET A O 1
ATOM 2541 N N . ASP A 1 316 ? -0.158 5.111 27.862 1.00 58.53 316 ASP A N 1
ATOM 2542 C CA . ASP A 1 316 ? -0.226 5.383 29.293 1.00 58.53 316 ASP A CA 1
ATOM 2543 C C . ASP A 1 316 ? 1.151 5.738 29.852 1.00 58.53 316 ASP A C 1
ATOM 2545 O O . ASP A 1 316 ? 2.064 4.912 29.859 1.00 58.53 316 ASP A O 1
ATOM 2549 N N . LYS A 1 317 ? 1.285 6.975 30.352 1.00 50.78 317 LYS A N 1
ATOM 2550 C CA . LYS A 1 317 ? 2.506 7.487 31.000 1.00 50.78 317 LYS A CA 1
ATOM 2551 C C . LYS A 1 317 ? 2.936 6.632 32.195 1.00 50.78 317 LYS A C 1
ATOM 2553 O O . LYS A 1 317 ? 4.088 6.719 32.612 1.00 50.78 317 LYS A O 1
ATOM 2558 N N . GLN A 1 318 ? 2.022 5.850 32.771 1.00 45.75 318 GLN A N 1
ATOM 2559 C CA . GLN A 1 318 ? 2.267 5.091 33.998 1.00 45.75 318 GLN A CA 1
ATOM 2560 C C . GLN A 1 318 ? 2.662 3.633 33.770 1.00 45.75 318 GLN A C 1
ATOM 2562 O O . GLN A 1 318 ? 3.120 2.983 34.709 1.00 45.75 318 GLN A O 1
ATOM 2567 N N . SER A 1 319 ? 2.523 3.109 32.552 1.00 49.38 319 SER A N 1
ATOM 2568 C CA . SER A 1 319 ? 2.829 1.707 32.282 1.00 49.38 319 SER A CA 1
ATOM 2569 C C . SER A 1 319 ? 4.036 1.594 31.360 1.00 49.38 319 SER A C 1
ATOM 2571 O O . SER A 1 319 ? 3.965 2.086 30.232 1.00 49.38 319 SER A O 1
ATOM 2573 N N . PRO A 1 320 ? 5.124 0.918 31.774 1.00 51.53 320 PRO A N 1
ATOM 2574 C CA . PRO A 1 320 ? 6.225 0.659 30.863 1.00 51.53 320 PRO A CA 1
ATOM 2575 C C . PRO A 1 320 ? 5.690 -0.053 29.611 1.00 51.53 320 PRO A C 1
ATOM 2577 O O . PRO A 1 320 ? 4.759 -0.868 29.720 1.00 51.53 320 PRO A O 1
ATOM 2580 N N . PRO A 1 321 ? 6.239 0.244 28.417 1.00 58.53 321 PRO A N 1
ATOM 2581 C CA . PRO A 1 321 ? 5.915 -0.530 27.232 1.00 58.53 321 PRO A CA 1
ATOM 2582 C C . PRO A 1 321 ? 6.148 -2.001 27.566 1.00 58.53 321 PRO A C 1
ATOM 2584 O O . PRO A 1 321 ? 7.183 -2.361 28.134 1.00 58.53 321 PRO A O 1
ATOM 2587 N N . VAL A 1 322 ? 5.158 -2.847 27.268 1.00 67.38 322 VAL A N 1
ATOM 2588 C CA . VAL A 1 322 ? 5.298 -4.296 27.439 1.00 67.38 322 VAL A CA 1
ATOM 2589 C C . VAL A 1 322 ? 6.577 -4.674 26.697 1.00 67.38 322 VAL A C 1
ATOM 2591 O O . VAL A 1 322 ? 6.696 -4.344 25.520 1.00 67.38 322 VAL A O 1
ATOM 2594 N N . SER A 1 323 ? 7.549 -5.303 27.360 1.00 71.12 323 SER A N 1
ATOM 2595 C CA . SER A 1 323 ? 8.866 -5.605 26.769 1.00 71.12 323 SER A CA 1
ATOM 2596 C C . SER A 1 323 ? 8.755 -6.283 25.395 1.00 71.12 323 SER A C 1
ATOM 2598 O O . SER A 1 323 ? 9.541 -6.002 24.489 1.00 71.12 323 SER A O 1
ATOM 2600 N N . GLY A 1 324 ? 7.708 -7.093 25.207 1.00 78.94 324 GLY A N 1
ATOM 2601 C CA . GLY A 1 324 ? 7.360 -7.714 23.930 1.00 78.94 324 GLY A CA 1
ATOM 2602 C C . GLY A 1 324 ? 7.022 -6.740 22.790 1.00 78.94 324 GLY A C 1
ATOM 2603 O O . GLY A 1 324 ? 7.298 -7.064 21.640 1.00 78.94 324 GLY A O 1
ATOM 2604 N N . LEU A 1 325 ? 6.471 -5.550 23.061 1.00 82.50 325 LEU A N 1
ATOM 2605 C CA . LEU A 1 325 ? 6.149 -4.552 22.032 1.00 82.50 325 LEU A CA 1
ATOM 2606 C C . LEU A 1 325 ? 7.424 -3.936 21.462 1.00 82.50 325 LEU A C 1
ATOM 2608 O O . LEU A 1 325 ? 7.578 -3.868 20.246 1.00 82.50 325 LEU A O 1
ATOM 2612 N N . THR A 1 326 ? 8.352 -3.534 22.333 1.00 82.12 326 THR A N 1
ATOM 2613 C CA . THR A 1 326 ? 9.649 -2.986 21.917 1.00 82.12 326 THR A CA 1
ATOM 2614 C C . THR A 1 326 ? 10.420 -4.002 21.080 1.00 82.12 326 THR A C 1
ATOM 2616 O O . THR A 1 326 ? 10.934 -3.661 20.018 1.00 82.12 326 THR A O 1
ATOM 2619 N N . GLN A 1 327 ? 10.436 -5.268 21.508 1.00 83.00 327 GLN A N 1
ATOM 2620 C CA . GLN A 1 327 ? 11.074 -6.347 20.756 1.00 83.00 327 GLN A CA 1
ATOM 2621 C C . GLN A 1 327 ? 10.405 -6.578 19.391 1.00 83.00 327 GLN A C 1
ATOM 2623 O O . GLN A 1 327 ? 11.096 -6.732 18.386 1.00 83.00 327 GLN A O 1
ATOM 2628 N N . ALA A 1 328 ? 9.070 -6.568 19.330 1.00 85.81 328 ALA A N 1
ATOM 2629 C CA . ALA A 1 328 ? 8.338 -6.748 18.079 1.00 85.81 328 ALA A CA 1
ATOM 2630 C C . ALA A 1 328 ? 8.564 -5.582 17.097 1.00 85.81 328 ALA A C 1
ATOM 2632 O O . ALA A 1 328 ? 8.722 -5.815 15.898 1.00 85.81 328 ALA A O 1
ATOM 2633 N N . MET A 1 329 ? 8.657 -4.346 17.599 1.00 83.94 329 MET A N 1
ATOM 2634 C CA . MET A 1 329 ? 8.959 -3.150 16.800 1.00 83.94 329 MET A CA 1
ATOM 2635 C C . MET A 1 329 ? 10.371 -3.153 16.200 1.00 83.94 329 MET A C 1
ATOM 2637 O O . MET A 1 329 ? 10.585 -2.539 15.162 1.00 83.94 329 MET A O 1
ATOM 2641 N N . GLN A 1 330 ? 11.321 -3.853 16.824 1.00 85.25 330 GLN A N 1
ATOM 2642 C CA . GLN A 1 330 ? 12.699 -4.000 16.333 1.00 85.25 330 GLN A CA 1
ATOM 2643 C C . GLN A 1 330 ? 12.874 -5.155 15.334 1.00 85.25 330 GLN A C 1
ATOM 2645 O O . GLN A 1 330 ? 13.971 -5.359 14.816 1.00 85.25 330 GLN A O 1
ATOM 2650 N N . SER A 1 331 ? 11.823 -5.939 15.081 1.00 85.06 331 SER A N 1
ATOM 2651 C CA . SER A 1 331 ? 11.888 -7.045 14.127 1.00 85.06 331 SER A CA 1
ATOM 2652 C C . SER A 1 331 ? 11.996 -6.550 12.680 1.00 85.06 331 SER A C 1
ATOM 2654 O O . SER A 1 331 ? 11.629 -5.424 12.356 1.00 85.06 331 SER A O 1
ATOM 2656 N N . GLU A 1 332 ? 12.442 -7.428 11.778 1.00 84.06 332 GLU A N 1
ATOM 2657 C CA . GLU A 1 332 ? 12.483 -7.143 10.334 1.00 84.06 332 GLU A CA 1
ATOM 2658 C C . GLU A 1 332 ? 11.083 -6.864 9.749 1.00 84.06 332 GLU A C 1
ATOM 2660 O O . GLU A 1 332 ? 10.944 -6.151 8.756 1.00 84.06 332 GLU A O 1
ATOM 2665 N N . ASN A 1 333 ? 10.027 -7.399 10.376 1.00 86.81 333 ASN A N 1
ATOM 2666 C CA . ASN A 1 333 ? 8.640 -7.151 9.993 1.00 86.81 333 ASN A CA 1
ATOM 2667 C C . ASN A 1 333 ? 7.772 -6.832 11.225 1.00 86.81 333 ASN A C 1
ATOM 2669 O O . ASN A 1 333 ? 7.049 -7.712 11.716 1.00 86.81 333 ASN A O 1
ATOM 2673 N N . PRO A 1 334 ? 7.797 -5.572 11.702 1.00 87.94 334 PRO A N 1
ATOM 2674 C CA . PRO A 1 334 ? 7.074 -5.149 12.900 1.00 87.94 334 PRO A CA 1
ATOM 2675 C C . PRO A 1 334 ? 5.574 -5.421 12.827 1.00 87.94 334 PRO A C 1
ATOM 2677 O O . PRO A 1 334 ? 4.989 -5.938 13.776 1.00 87.94 334 PRO A O 1
ATOM 2680 N N . VAL A 1 335 ? 4.957 -5.152 11.668 1.00 88.69 335 VAL A N 1
ATOM 2681 C CA . VAL A 1 335 ? 3.524 -5.384 11.430 1.00 88.69 335 VAL A CA 1
ATOM 2682 C C . VAL A 1 335 ? 3.158 -6.836 11.732 1.00 88.69 335 VAL A C 1
ATOM 2684 O O . VAL A 1 335 ? 2.235 -7.110 12.498 1.00 88.69 335 VAL A O 1
ATOM 2687 N N . GLN A 1 336 ? 3.897 -7.778 11.143 1.00 89.69 336 GLN A N 1
ATOM 2688 C CA . GLN A 1 336 ? 3.623 -9.200 11.317 1.00 89.69 336 GLN A CA 1
ATOM 2689 C C . GLN A 1 336 ? 3.979 -9.680 12.727 1.00 89.69 336 GLN A C 1
ATOM 2691 O O . GLN A 1 336 ? 3.209 -10.441 13.312 1.00 89.69 336 GLN A O 1
ATOM 2696 N N . SER A 1 337 ? 5.107 -9.224 13.281 1.00 89.75 337 SER A N 1
ATOM 2697 C CA . SER A 1 337 ? 5.546 -9.607 14.626 1.00 89.75 337 SER A CA 1
ATOM 2698 C C . SER A 1 337 ? 4.552 -9.173 15.701 1.00 89.75 337 SER A C 1
ATOM 2700 O O . SER A 1 337 ? 4.338 -9.909 16.661 1.00 89.75 337 SER A O 1
ATOM 2702 N N . ILE A 1 338 ? 3.936 -7.999 15.549 1.00 90.25 338 ILE A N 1
ATOM 2703 C CA . ILE A 1 338 ? 2.930 -7.497 16.486 1.00 90.25 338 ILE A CA 1
ATOM 2704 C C . ILE A 1 338 ? 1.607 -8.231 16.272 1.00 90.25 338 ILE A C 1
ATOM 2706 O O . ILE A 1 338 ? 1.088 -8.824 17.212 1.00 90.25 338 ILE A O 1
ATOM 2710 N N . ALA A 1 339 ? 1.084 -8.269 15.041 1.00 88.12 339 ALA A N 1
ATOM 2711 C CA . ALA A 1 339 ? -0.234 -8.847 14.753 1.00 88.12 339 ALA A CA 1
ATOM 2712 C C . ALA A 1 339 ? -0.342 -10.364 15.034 1.00 88.12 339 ALA A C 1
ATOM 2714 O O . ALA A 1 339 ? -1.450 -10.892 15.193 1.00 88.12 339 ALA A O 1
ATOM 2715 N N . ALA A 1 340 ? 0.790 -11.075 15.077 1.00 90.62 340 ALA A N 1
ATOM 2716 C CA . ALA A 1 340 ? 0.862 -12.492 15.433 1.00 90.62 340 ALA A CA 1
ATOM 2717 C C . ALA A 1 340 ? 1.064 -12.747 16.940 1.00 90.62 340 ALA A C 1
ATOM 2719 O O . ALA A 1 340 ? 0.893 -13.881 17.385 1.00 90.62 340 ALA A O 1
ATOM 2720 N N . ASN A 1 341 ? 1.410 -11.728 17.732 1.00 90.88 341 ASN A N 1
ATOM 2721 C CA . ASN A 1 341 ? 1.693 -11.879 19.156 1.00 90.88 341 ASN A CA 1
ATOM 2722 C C . ASN A 1 341 ? 0.400 -11.790 19.985 1.00 90.88 341 ASN A C 1
ATOM 2724 O O . ASN A 1 341 ? -0.115 -10.702 20.251 1.00 90.88 341 ASN A O 1
ATOM 2728 N N . SER A 1 342 ? -0.120 -12.945 20.413 1.00 89.81 342 SER A N 1
ATOM 2729 C CA . SER A 1 342 ? -1.358 -13.038 21.200 1.00 89.81 342 SER A CA 1
ATOM 2730 C C . SER A 1 342 ? -1.295 -12.283 22.521 1.00 89.81 342 SER A C 1
ATOM 2732 O O . SER A 1 342 ? -2.311 -11.738 22.945 1.00 89.81 342 SER A O 1
ATOM 2734 N N . ASP A 1 343 ? -0.126 -12.221 23.156 1.00 89.12 343 ASP A N 1
ATOM 2735 C CA . ASP A 1 343 ? 0.035 -11.582 24.460 1.00 89.12 343 ASP A CA 1
ATOM 2736 C C . ASP A 1 343 ? -0.054 -10.064 24.327 1.00 89.12 343 ASP A C 1
ATOM 2738 O O . ASP A 1 343 ? -0.733 -9.417 25.123 1.00 89.12 343 ASP A O 1
ATOM 2742 N N . LEU A 1 344 ? 0.539 -9.498 23.268 1.00 89.44 344 LEU A N 1
ATOM 2743 C CA . LEU A 1 344 ? 0.395 -8.078 22.941 1.00 89.44 344 LEU A CA 1
ATOM 2744 C C . LEU A 1 344 ? -1.045 -7.723 22.575 1.00 89.44 344 LEU A C 1
ATOM 2746 O O . LEU A 1 344 ? -1.572 -6.737 23.090 1.00 89.44 344 LEU A O 1
ATOM 2750 N N . MET A 1 345 ? -1.695 -8.529 21.726 1.00 91.19 345 MET A N 1
ATOM 2751 C CA . MET A 1 345 ? -3.098 -8.301 21.354 1.00 91.19 345 MET A CA 1
ATOM 2752 C C . MET A 1 345 ? -4.010 -8.365 22.580 1.00 91.19 345 MET A C 1
ATOM 2754 O O . MET A 1 345 ? -4.872 -7.504 22.762 1.00 91.19 345 MET A O 1
ATOM 2758 N N . ASN A 1 346 ? -3.799 -9.359 23.446 1.00 90.50 346 ASN A N 1
ATOM 2759 C CA . ASN A 1 346 ? -4.572 -9.515 24.667 1.00 90.50 346 ASN A CA 1
ATOM 2760 C C . ASN A 1 346 ? -4.311 -8.349 25.626 1.00 90.50 346 ASN A C 1
ATOM 2762 O O . ASN A 1 346 ? -5.269 -7.725 26.057 1.00 90.50 346 ASN A O 1
ATOM 2766 N N . ALA A 1 347 ? -3.055 -7.983 25.900 1.00 89.81 347 ALA A N 1
ATOM 2767 C CA . ALA A 1 347 ? -2.721 -6.858 26.777 1.00 89.81 347 ALA A CA 1
ATOM 2768 C C . ALA A 1 347 ? -3.337 -5.535 26.290 1.00 89.81 347 ALA A C 1
ATOM 2770 O O . ALA A 1 347 ? -3.908 -4.786 27.085 1.00 89.81 347 ALA A O 1
ATOM 2771 N N . ALA A 1 348 ? -3.287 -5.269 24.980 1.00 90.56 348 ALA A N 1
ATOM 2772 C CA . ALA A 1 348 ? -3.958 -4.121 24.381 1.00 90.56 348 ALA A CA 1
ATOM 2773 C C . ALA A 1 348 ? -5.481 -4.191 24.608 1.00 90.56 348 ALA A C 1
ATOM 2775 O O . ALA A 1 348 ? -6.085 -3.249 25.122 1.00 90.56 348 ALA A O 1
ATOM 2776 N N . ALA A 1 349 ? -6.110 -5.334 24.324 1.00 92.00 349 ALA A N 1
ATOM 2777 C CA . ALA A 1 349 ? -7.540 -5.516 24.555 1.00 92.00 349 ALA A CA 1
ATOM 2778 C C . ALA A 1 349 ? -7.930 -5.328 26.032 1.00 92.00 349 ALA A C 1
ATOM 2780 O O . ALA A 1 349 ? -8.934 -4.675 26.312 1.00 92.00 349 ALA A O 1
ATOM 2781 N N . GLN A 1 350 ? -7.132 -5.837 26.978 1.00 91.50 350 GLN A N 1
ATOM 2782 C CA . GLN A 1 350 ? -7.363 -5.651 28.413 1.00 91.50 350 GLN A CA 1
ATOM 2783 C C . GLN A 1 350 ? -7.370 -4.161 28.784 1.00 91.50 350 GLN A C 1
ATOM 2785 O O . GLN A 1 350 ? -8.289 -3.720 29.471 1.00 91.50 350 GLN A O 1
ATOM 2790 N N . ARG A 1 351 ? -6.421 -3.361 28.271 1.00 88.94 351 ARG A N 1
ATOM 2791 C CA . ARG A 1 351 ? -6.382 -1.906 28.516 1.00 88.94 351 ARG A CA 1
ATOM 2792 C C . ARG A 1 351 ? -7.619 -1.181 27.988 1.00 88.94 351 ARG A C 1
ATOM 2794 O O . ARG A 1 351 ? -8.199 -0.362 28.697 1.00 88.94 351 ARG A O 1
ATOM 2801 N N . LEU A 1 352 ? -8.057 -1.503 26.771 1.00 90.88 352 LEU A N 1
ATOM 2802 C CA . LEU A 1 352 ? -9.283 -0.922 26.208 1.00 90.88 352 LEU A CA 1
ATOM 2803 C C . LEU A 1 352 ? -10.520 -1.308 27.021 1.00 90.88 352 LEU A C 1
ATOM 2805 O O . LEU A 1 352 ? -11.407 -0.479 27.213 1.00 90.88 352 LEU A O 1
ATOM 2809 N N . ILE A 1 353 ? -10.571 -2.547 27.519 1.00 92.25 353 ILE A N 1
ATOM 2810 C CA . ILE A 1 353 ? -11.658 -3.031 28.374 1.00 92.25 353 ILE A CA 1
ATOM 2811 C C . ILE A 1 353 ? -11.681 -2.282 29.702 1.00 92.25 353 ILE A C 1
ATOM 2813 O O . ILE A 1 353 ? -12.752 -1.828 30.085 1.00 92.25 353 ILE A O 1
ATOM 2817 N N . HIS A 1 354 ? -10.537 -2.104 30.368 1.00 91.06 354 HIS A N 1
ATOM 2818 C CA . HIS A 1 354 ? -10.449 -1.292 31.586 1.00 91.06 354 HIS A CA 1
ATOM 2819 C C . HIS A 1 354 ? -10.951 0.127 31.343 1.00 91.06 354 HIS A C 1
ATOM 2821 O O . HIS A 1 354 ? -11.886 0.569 31.998 1.00 91.06 354 HIS A O 1
ATOM 2827 N N . SER A 1 355 ? -10.442 0.784 30.302 1.00 89.44 355 SER A N 1
ATOM 2828 C CA . SER A 1 355 ? -10.858 2.147 29.980 1.00 89.44 355 SER A CA 1
ATOM 2829 C C . SER A 1 355 ? -12.354 2.256 29.639 1.00 89.44 355 SER A C 1
ATOM 2831 O O . SER A 1 355 ? -12.994 3.261 29.943 1.00 89.44 355 SER A O 1
ATOM 2833 N N . ALA A 1 356 ? -12.940 1.227 29.018 1.00 90.88 356 ALA A N 1
ATOM 2834 C CA . ALA A 1 356 ? -14.378 1.169 28.760 1.00 90.88 356 ALA A CA 1
ATOM 2835 C C . ALA A 1 356 ? -15.202 0.861 30.028 1.00 90.88 356 ALA A C 1
ATOM 2837 O O . ALA A 1 356 ? -16.338 1.321 30.142 1.00 90.88 356 ALA A O 1
ATOM 2838 N N . LEU A 1 357 ? -14.656 0.088 30.972 1.00 91.31 357 LEU A N 1
ATOM 2839 C CA . LEU A 1 357 ? -15.267 -0.166 32.279 1.00 91.31 357 LEU A CA 1
ATOM 2840 C C . LEU A 1 357 ? -15.281 1.104 33.132 1.00 91.31 357 LEU A C 1
ATOM 2842 O O . LEU A 1 357 ? -16.321 1.398 33.716 1.00 91.31 357 LEU A O 1
ATOM 2846 N N . ASP A 1 358 ? -14.190 1.869 33.146 1.00 90.50 358 ASP A N 1
ATOM 2847 C CA . ASP A 1 358 ? -14.091 3.142 33.870 1.00 90.50 358 ASP A CA 1
ATOM 2848 C C . ASP A 1 358 ? -15.153 4.131 33.373 1.00 90.50 358 ASP A C 1
ATOM 2850 O O . ASP A 1 358 ? -15.969 4.626 34.151 1.00 90.50 358 ASP A O 1
ATOM 2854 N N . GLN A 1 359 ? -15.253 4.310 32.051 1.00 89.56 359 GLN A N 1
ATOM 2855 C CA . GLN A 1 359 ? -16.292 5.147 31.436 1.00 89.56 359 GLN A CA 1
ATOM 2856 C C . GLN A 1 359 ? -17.713 4.661 31.747 1.00 89.56 359 GLN A C 1
ATOM 2858 O O . GLN A 1 359 ? -18.632 5.459 31.925 1.00 89.56 359 GLN A O 1
ATOM 2863 N N . ALA A 1 360 ? -17.925 3.346 31.815 1.00 90.25 360 ALA A N 1
ATOM 2864 C CA . ALA A 1 360 ? -19.222 2.792 32.181 1.00 90.25 360 ALA A CA 1
ATOM 2865 C C . ALA A 1 360 ? -19.577 3.051 33.656 1.00 90.25 360 ALA A C 1
ATOM 2867 O O . ALA A 1 360 ? -20.760 3.138 33.988 1.00 90.25 360 ALA A O 1
ATOM 2868 N N . GLN A 1 361 ? -18.587 3.181 34.541 1.00 89.06 361 GLN A N 1
ATOM 2869 C CA . GLN A 1 361 ? -18.801 3.480 35.958 1.00 89.06 361 GLN A CA 1
ATOM 2870 C C . GLN A 1 361 ? -19.174 4.945 36.204 1.00 89.06 361 GLN A C 1
ATOM 2872 O O . GLN A 1 361 ? -19.954 5.218 37.116 1.00 89.06 361 GLN A O 1
ATOM 2877 N N . GLU A 1 362 ? -18.744 5.877 35.348 1.00 91.69 362 GLU A N 1
ATOM 2878 C CA . GLU A 1 362 ? -19.149 7.295 35.412 1.00 91.69 362 GLU A CA 1
ATOM 2879 C C . GLU A 1 362 ? -20.680 7.483 35.345 1.00 91.69 362 GLU A C 1
ATOM 2881 O O . GLU A 1 362 ? -21.227 8.444 35.899 1.00 91.69 362 GLU A O 1
ATOM 2886 N N . LEU A 1 363 ? -21.400 6.515 34.758 1.00 87.38 363 LEU A N 1
ATOM 2887 C CA . LEU A 1 363 ? -22.868 6.460 34.726 1.00 87.38 363 LEU A CA 1
ATOM 2888 C C . LEU A 1 363 ? -23.515 6.373 36.119 1.00 87.38 363 LEU A C 1
ATOM 2890 O O . LEU A 1 363 ? -24.722 6.578 36.243 1.00 87.38 363 LEU A O 1
ATOM 2894 N N . GLN A 1 364 ? -22.748 6.106 37.181 1.00 87.94 364 GLN A N 1
ATOM 2895 C CA . GLN A 1 364 ? -23.234 6.129 38.563 1.00 87.94 364 GLN A CA 1
ATOM 2896 C C . GLN A 1 364 ? -23.812 7.500 38.952 1.00 87.94 364 GLN A C 1
ATOM 2898 O O . GLN A 1 364 ? -24.712 7.573 39.792 1.00 87.94 364 GLN A O 1
ATOM 2903 N N . SER A 1 365 ? -23.321 8.570 38.319 1.00 86.12 365 SER A N 1
ATOM 2904 C CA . SER A 1 365 ? -23.794 9.945 38.506 1.00 86.12 365 SER A CA 1
ATOM 2905 C C . SER A 1 365 ? -25.095 10.275 37.752 1.00 86.12 365 SER A C 1
ATOM 2907 O O . SER A 1 365 ? -25.697 11.310 38.022 1.00 86.12 365 SER A O 1
ATOM 2909 N N . SER A 1 366 ? -25.559 9.404 36.845 1.00 85.31 366 SER A N 1
ATOM 2910 C CA . SER A 1 366 ? -26.774 9.620 36.040 1.00 85.31 366 SER A CA 1
ATOM 2911 C C . SER A 1 366 ? -28.034 9.646 36.905 1.00 85.31 366 SER A C 1
ATOM 2913 O O . SER A 1 366 ? -28.143 8.908 37.881 1.00 85.31 366 SER A O 1
ATOM 2915 N N . GLU A 1 367 ? -29.038 10.439 36.531 1.00 84.50 367 GLU A N 1
ATOM 2916 C CA . GLU A 1 367 ? -30.358 10.423 37.176 1.00 84.50 367 GLU A CA 1
ATOM 2917 C C . GLU A 1 367 ? -31.158 9.149 36.840 1.00 84.50 367 GLU A C 1
ATOM 2919 O O . GLU A 1 367 ? -32.005 8.714 37.627 1.00 84.50 367 GLU A O 1
ATOM 2924 N N . SER A 1 368 ? -30.850 8.492 35.714 1.00 83.56 368 SER A N 1
ATOM 2925 C CA . SER A 1 368 ? -31.495 7.247 35.289 1.00 83.56 368 SER A CA 1
ATOM 2926 C C . SER A 1 368 ? -31.102 6.087 36.203 1.00 83.56 368 SER A C 1
ATOM 2928 O O . SER A 1 368 ? -29.940 5.685 36.293 1.00 83.56 368 SER A O 1
ATOM 2930 N N . SER A 1 369 ? -32.096 5.456 36.837 1.00 79.62 369 SER A N 1
ATOM 2931 C CA . SER A 1 369 ? -31.877 4.212 37.589 1.00 79.62 369 SER A CA 1
ATOM 2932 C C . SER A 1 369 ? -31.302 3.101 36.704 1.00 79.62 369 SER A C 1
ATOM 2934 O O . SER A 1 369 ? -30.542 2.259 37.180 1.00 79.62 369 SER A O 1
ATOM 2936 N N . THR A 1 370 ? -31.616 3.100 35.405 1.00 81.06 370 THR A N 1
ATOM 2937 C CA . THR A 1 370 ? -31.077 2.120 34.458 1.00 81.06 370 THR A CA 1
ATOM 2938 C C . THR A 1 370 ? -29.577 2.312 34.261 1.00 81.06 370 THR A C 1
ATOM 2940 O O . THR A 1 370 ? -28.846 1.323 34.221 1.00 81.06 370 THR A O 1
ATOM 2943 N N . ASP A 1 371 ? -29.108 3.553 34.202 1.00 84.75 371 ASP A N 1
ATOM 2944 C CA . ASP A 1 371 ? -27.688 3.868 34.044 1.00 84.75 371 ASP A CA 1
ATOM 2945 C C . ASP A 1 371 ? -26.888 3.640 35.325 1.00 84.75 371 ASP A C 1
ATOM 2947 O O . ASP A 1 371 ? -25.837 3.001 35.267 1.00 84.75 371 ASP A O 1
ATOM 2951 N N . LYS A 1 372 ? -27.433 4.001 36.496 1.00 84.00 372 LYS A N 1
ATOM 2952 C CA . LYS A 1 372 ? -26.834 3.628 37.794 1.00 84.00 372 LYS A CA 1
ATOM 2953 C C . LYS A 1 372 ? -26.618 2.118 37.900 1.00 84.00 372 LYS A C 1
ATOM 2955 O O . LYS A 1 372 ? -25.587 1.647 38.372 1.00 84.00 372 LYS A O 1
ATOM 2960 N N . ASN A 1 373 ? -27.578 1.341 37.406 1.00 81.94 373 ASN A N 1
ATOM 2961 C CA . ASN A 1 373 ? -27.467 -0.111 37.362 1.00 81.94 373 ASN A CA 1
ATOM 2962 C C . ASN A 1 373 ? -26.406 -0.604 36.370 1.00 81.94 373 ASN A C 1
ATOM 2964 O O . ASN A 1 373 ? -25.716 -1.577 36.668 1.00 81.94 373 ASN A O 1
ATOM 2968 N N . LYS A 1 374 ? -26.256 0.039 35.204 1.00 86.75 374 LYS A N 1
ATOM 2969 C CA . LYS A 1 374 ? -25.164 -0.274 34.266 1.00 86.75 374 LYS A CA 1
ATOM 2970 C C . LYS A 1 374 ? -23.802 -0.019 34.917 1.00 86.75 374 LYS A C 1
ATOM 2972 O O . LYS A 1 374 ? -22.938 -0.884 34.802 1.00 86.75 374 LYS A O 1
ATOM 2977 N N . ALA A 1 375 ? -23.650 1.078 35.664 1.00 87.50 375 ALA A N 1
ATOM 2978 C CA . ALA A 1 375 ? -22.426 1.385 36.407 1.00 87.50 375 ALA A CA 1
ATOM 2979 C C . ALA A 1 375 ? -22.090 0.316 37.460 1.00 87.50 375 ALA A C 1
ATOM 2981 O O . ALA A 1 375 ? -20.971 -0.191 37.492 1.00 87.50 375 ALA A O 1
ATOM 2982 N N . LEU A 1 376 ? -23.070 -0.109 38.270 1.00 83.31 376 LEU A N 1
ATOM 2983 C CA . LEU A 1 376 ? -22.876 -1.185 39.256 1.00 83.31 376 LEU A CA 1
ATOM 2984 C C . LEU A 1 376 ? -22.458 -2.510 38.599 1.00 83.31 376 LEU A C 1
ATOM 2986 O O . LEU A 1 376 ? -21.612 -3.239 39.122 1.00 83.31 376 LEU A O 1
ATOM 2990 N N . LEU A 1 377 ? -23.045 -2.826 37.443 1.00 84.12 377 LEU A N 1
ATOM 2991 C CA . LEU A 1 377 ? -22.682 -4.010 36.669 1.00 84.12 377 LEU A CA 1
ATOM 2992 C C . LEU A 1 377 ? -21.273 -3.898 36.079 1.00 84.12 377 LEU A C 1
ATOM 2994 O O . LEU A 1 377 ? -20.540 -4.883 36.126 1.00 84.12 377 LEU A O 1
ATOM 2998 N N . ALA A 1 378 ? -20.877 -2.726 35.581 1.00 88.31 378 ALA A N 1
ATOM 2999 C CA . ALA A 1 378 ? -19.518 -2.472 35.109 1.00 88.31 378 ALA A CA 1
ATOM 3000 C C . ALA A 1 378 ? -18.490 -2.650 36.239 1.00 88.31 378 ALA A C 1
ATOM 3002 O O . ALA A 1 378 ? -17.547 -3.418 36.073 1.00 88.31 378 ALA A O 1
ATOM 3003 N N . ALA A 1 379 ? -18.736 -2.082 37.423 1.00 86.62 379 ALA A N 1
ATOM 3004 C CA . ALA A 1 379 ? -17.871 -2.265 38.593 1.00 86.62 379 ALA A CA 1
ATOM 3005 C C . ALA A 1 379 ? -17.783 -3.738 39.049 1.00 86.62 379 ALA A C 1
ATOM 3007 O O . ALA A 1 379 ? -16.748 -4.206 39.525 1.00 86.62 379 ALA A O 1
ATOM 3008 N N . SER A 1 380 ? -18.865 -4.515 38.917 1.00 83.94 380 SER A N 1
ATOM 3009 C CA . SER A 1 380 ? -18.826 -5.962 39.179 1.00 83.94 380 SER A CA 1
ATOM 3010 C C . SER A 1 380 ? -18.002 -6.715 38.129 1.00 83.94 380 SER A C 1
ATOM 3012 O O . SER A 1 380 ? -17.210 -7.586 38.491 1.00 83.94 380 SER A O 1
ATOM 3014 N N . LEU A 1 381 ? -18.159 -6.377 36.845 1.00 87.62 381 LEU A N 1
ATOM 3015 C CA . LEU A 1 381 ? -17.379 -6.973 35.757 1.00 87.62 381 LEU A CA 1
ATOM 3016 C C . LEU A 1 381 ? -15.886 -6.691 35.917 1.00 87.62 381 LEU A C 1
ATOM 3018 O O . LEU A 1 381 ? -15.094 -7.616 35.766 1.00 87.62 381 LEU A O 1
ATOM 3022 N N . GLU A 1 382 ? -15.517 -5.465 36.284 1.00 88.69 382 GLU A N 1
ATOM 3023 C CA . GLU A 1 382 ? -14.129 -5.092 36.543 1.00 88.69 382 GLU A CA 1
ATOM 3024 C C . GLU A 1 382 ? -13.527 -5.926 37.681 1.00 88.69 382 GLU A C 1
ATOM 3026 O O . GLU A 1 382 ? -12.480 -6.545 37.514 1.00 88.69 382 GLU A O 1
ATOM 3031 N N . ARG A 1 383 ? -14.229 -6.059 38.814 1.00 86.31 383 ARG A N 1
ATOM 3032 C CA . ARG A 1 383 ? -13.752 -6.884 39.938 1.00 86.31 383 ARG A CA 1
ATOM 3033 C C . ARG A 1 383 ? -13.529 -8.344 39.543 1.00 86.31 383 ARG A C 1
ATOM 3035 O O . ARG A 1 383 ? -12.520 -8.927 39.935 1.00 86.31 383 ARG A O 1
ATOM 3042 N N . LYS A 1 384 ? -14.437 -8.929 38.757 1.00 85.19 384 LYS A N 1
ATOM 3043 C CA . LYS A 1 384 ? -14.298 -10.310 38.257 1.00 85.19 384 LYS A CA 1
ATOM 3044 C C . LYS A 1 384 ? -13.152 -10.455 37.265 1.00 85.19 384 LYS A C 1
ATOM 3046 O O . LYS A 1 384 ? -12.444 -11.457 37.282 1.00 85.19 384 LYS A O 1
ATOM 3051 N N . PHE A 1 385 ? -12.962 -9.453 36.417 1.00 87.69 385 PHE A N 1
ATOM 3052 C CA . PHE A 1 385 ? -11.870 -9.420 35.458 1.00 87.69 385 PHE A CA 1
ATOM 3053 C C . PHE A 1 385 ? -10.506 -9.326 36.159 1.00 87.69 385 PHE A C 1
ATOM 3055 O O . PHE A 1 385 ? -9.618 -10.124 35.866 1.00 87.69 385 PHE A O 1
ATOM 3062 N N . ASN A 1 386 ? -10.392 -8.467 37.176 1.00 87.25 386 ASN A N 1
ATOM 3063 C CA . ASN A 1 386 ? -9.176 -8.280 37.978 1.00 87.25 386 ASN A CA 1
ATOM 3064 C C . ASN A 1 386 ? -8.830 -9.512 38.825 1.00 87.25 386 ASN A C 1
ATOM 3066 O O . ASN A 1 386 ? -7.665 -9.756 39.117 1.00 87.25 386 ASN A O 1
ATOM 3070 N N . ARG A 1 387 ? -9.835 -10.307 39.211 1.00 86.12 387 ARG A N 1
ATOM 3071 C CA . ARG A 1 387 ? -9.658 -11.598 39.900 1.00 86.12 387 ARG A CA 1
ATOM 3072 C C . ARG A 1 387 ? -9.417 -12.775 38.950 1.00 86.12 387 ARG A C 1
ATOM 3074 O O . ARG A 1 387 ? -9.330 -13.907 39.412 1.00 86.12 387 ARG A O 1
ATOM 3081 N N . HIS A 1 388 ? -9.343 -12.528 37.641 1.00 83.88 388 HIS A N 1
ATOM 3082 C CA . HIS A 1 388 ? -9.224 -13.556 36.601 1.00 83.88 388 HIS A CA 1
ATOM 3083 C C . HIS A 1 388 ? -10.374 -14.582 36.590 1.00 83.88 388 HIS A C 1
ATOM 3085 O O . HIS A 1 388 ? -10.231 -15.686 36.069 1.00 83.88 388 HIS A O 1
ATOM 3091 N N . GLU A 1 389 ? -11.545 -14.213 37.118 1.00 79.44 389 GLU A N 1
ATOM 3092 C CA . GLU A 1 389 ? -12.762 -15.038 37.068 1.00 79.44 389 GLU A CA 1
ATOM 3093 C C . GLU A 1 389 ? -13.415 -15.013 35.674 1.00 79.44 389 GLU A C 1
ATOM 3095 O O . GLU A 1 389 ? -14.234 -15.873 35.346 1.00 79.44 389 GLU A O 1
ATOM 3100 N N . LEU A 1 390 ? -13.069 -14.017 34.849 1.00 80.94 390 LEU A N 1
ATOM 3101 C CA . LEU A 1 390 ? -13.527 -13.861 33.470 1.00 80.94 390 LEU A CA 1
ATOM 3102 C C . LEU A 1 390 ? -12.342 -13.685 32.527 1.00 80.94 390 LEU A C 1
ATOM 3104 O O . LEU A 1 390 ? -11.418 -12.918 32.795 1.00 80.94 390 LEU A O 1
ATOM 3108 N N . THR A 1 391 ? -12.413 -14.351 31.378 1.00 88.12 391 THR A N 1
ATOM 3109 C CA . THR A 1 391 ? -11.479 -14.108 30.270 1.00 88.12 391 THR A CA 1
ATOM 3110 C C . THR A 1 391 ? -11.722 -12.737 29.637 1.00 88.12 391 THR A C 1
ATOM 3112 O O . THR A 1 391 ? -12.841 -12.221 29.660 1.00 88.12 391 THR A O 1
ATOM 3115 N N . THR A 1 392 ? -10.704 -12.177 28.980 1.00 88.88 392 THR A N 1
ATOM 3116 C CA . THR A 1 392 ? -10.794 -10.906 28.239 1.00 88.88 392 THR A CA 1
ATOM 3117 C C . THR A 1 392 ? -11.960 -10.895 27.239 1.00 88.88 392 THR A C 1
ATOM 3119 O O . THR A 1 392 ? -12.744 -9.945 27.200 1.00 88.88 392 THR A O 1
ATOM 3122 N N . GLU A 1 393 ? -12.155 -11.996 26.499 1.00 89.19 393 GLU A N 1
ATOM 3123 C CA . GLU A 1 393 ? -13.284 -12.169 25.572 1.00 89.19 393 GLU A CA 1
ATOM 3124 C C . GLU A 1 393 ? -14.646 -12.164 26.291 1.00 89.19 393 GLU A C 1
ATOM 3126 O O . GLU A 1 393 ? -15.607 -11.551 25.817 1.00 89.19 393 GLU A O 1
ATOM 3131 N N . GLN A 1 394 ? -14.760 -12.836 27.441 1.00 86.75 394 GLN A N 1
ATOM 3132 C CA . GLN A 1 394 ? -16.003 -12.851 28.218 1.00 86.75 394 GLN A CA 1
ATOM 3133 C C . GLN A 1 394 ? -16.322 -11.476 28.805 1.00 86.75 394 GLN A C 1
ATOM 3135 O O . GLN A 1 394 ? -17.488 -11.068 28.782 1.00 86.75 394 GLN A O 1
ATOM 3140 N N . THR A 1 395 ? -15.316 -10.754 29.299 1.00 88.69 395 THR A N 1
ATOM 3141 C CA . THR A 1 395 ? -15.492 -9.421 29.884 1.00 88.69 395 THR A CA 1
ATOM 3142 C C . THR A 1 395 ? -15.987 -8.428 28.841 1.00 88.69 395 THR A C 1
ATOM 3144 O O . THR A 1 395 ? -17.022 -7.801 29.065 1.00 88.69 395 THR A O 1
ATOM 3147 N N . VAL A 1 396 ? -15.346 -8.340 27.666 1.00 91.81 396 VAL A N 1
ATOM 3148 C CA . VAL A 1 396 ? -15.766 -7.385 26.622 1.00 91.81 396 VAL A CA 1
ATOM 3149 C C . VAL A 1 396 ? -17.175 -7.678 26.103 1.00 91.81 396 VAL A C 1
ATOM 3151 O O . VAL A 1 396 ? -17.982 -6.761 25.952 1.00 91.81 396 VAL A O 1
ATOM 3154 N N . LYS A 1 397 ? -17.529 -8.959 25.916 1.00 88.75 397 LYS A N 1
ATOM 3155 C CA . LYS A 1 397 ? -18.892 -9.353 25.525 1.00 88.75 397 LYS A CA 1
ATOM 3156 C C . LYS A 1 397 ? -19.912 -8.986 26.595 1.00 88.75 397 LYS A C 1
ATOM 3158 O O . LYS A 1 397 ? -21.005 -8.530 26.268 1.00 88.75 397 LYS A O 1
ATOM 3163 N N . SER A 1 398 ? -19.572 -9.191 27.867 1.00 86.62 398 SER A N 1
ATOM 3164 C CA . SER A 1 398 ? -20.452 -8.864 28.992 1.00 86.62 398 SER A CA 1
ATOM 3165 C C . SER A 1 398 ? -20.649 -7.356 29.126 1.00 86.62 398 SER A C 1
ATOM 3167 O O . SER A 1 398 ? -21.781 -6.910 29.295 1.00 86.62 398 SER A O 1
ATOM 3169 N N . LEU A 1 399 ? -19.582 -6.570 28.972 1.00 89.62 399 LEU A N 1
ATOM 3170 C CA . LEU A 1 399 ? -19.638 -5.111 28.992 1.00 89.62 399 LEU A CA 1
ATOM 3171 C C . LEU A 1 399 ? -20.496 -4.566 27.843 1.00 89.62 399 LEU A C 1
ATOM 3173 O O . LEU A 1 399 ? -21.453 -3.830 28.085 1.00 89.62 399 LEU A O 1
ATOM 3177 N N . ALA A 1 400 ? -20.229 -5.001 26.607 1.00 88.56 400 ALA A N 1
ATOM 3178 C CA . ALA A 1 400 ? -21.019 -4.633 25.431 1.00 88.56 400 ALA A CA 1
ATOM 3179 C C . ALA A 1 400 ? -22.506 -4.963 25.620 1.00 88.56 400 ALA A C 1
ATOM 3181 O O . ALA A 1 400 ? -23.397 -4.172 25.304 1.00 88.56 400 ALA A O 1
ATOM 3182 N N . ARG A 1 401 ? -22.789 -6.125 26.210 1.00 85.44 401 ARG A N 1
ATOM 3183 C CA . ARG A 1 401 ? -24.139 -6.581 26.534 1.00 85.44 401 ARG A CA 1
ATOM 3184 C C . ARG A 1 401 ? -24.834 -5.734 27.609 1.00 85.44 401 ARG A C 1
ATOM 3186 O O . ARG A 1 401 ? -26.051 -5.554 27.528 1.00 85.44 401 ARG A O 1
ATOM 3193 N N . VAL A 1 402 ? -24.102 -5.276 28.625 1.00 85.75 402 VAL A N 1
ATOM 3194 C CA . VAL A 1 402 ? -24.617 -4.395 29.689 1.00 85.75 402 VAL A CA 1
ATOM 3195 C C . VAL A 1 402 ? -24.956 -3.025 29.113 1.00 85.75 402 VAL A C 1
ATOM 3197 O O . VAL A 1 402 ? -26.066 -2.532 29.319 1.00 85.75 402 VAL A O 1
ATOM 3200 N N . LEU A 1 403 ? -24.036 -2.442 28.346 1.00 87.81 403 LEU A N 1
ATOM 3201 C CA . LEU A 1 403 ? -24.179 -1.087 27.818 1.00 87.81 403 LEU A CA 1
ATOM 3202 C C . LEU A 1 403 ? -25.210 -0.992 26.688 1.00 87.81 403 LEU A C 1
ATOM 3204 O O . LEU A 1 403 ? -25.938 -0.009 26.619 1.00 87.81 403 LEU A O 1
ATOM 3208 N N . SER A 1 404 ? -25.367 -2.043 25.875 1.00 86.44 404 SER A N 1
ATOM 3209 C CA . SER A 1 404 ? -26.404 -2.130 24.826 1.00 86.44 404 SER A CA 1
ATOM 3210 C C . SER A 1 404 ? -27.834 -2.314 25.363 1.00 86.44 404 SER A C 1
ATOM 3212 O O . SER A 1 404 ? -28.795 -2.413 24.593 1.00 86.44 404 SER A O 1
ATOM 3214 N N . ARG A 1 405 ? -28.029 -2.360 26.688 1.00 81.75 405 ARG A N 1
ATOM 3215 C CA . ARG A 1 405 ? -29.363 -2.449 27.289 1.00 81.75 405 ARG A CA 1
ATOM 3216 C C . ARG A 1 405 ? -30.144 -1.152 27.054 1.00 81.75 405 ARG A C 1
ATOM 3218 O O . ARG A 1 405 ? -29.796 -0.097 27.582 1.00 81.75 405 ARG A O 1
ATOM 3225 N N . ARG A 1 406 ? -31.247 -1.272 26.311 1.00 77.00 406 ARG A N 1
ATOM 3226 C CA . ARG A 1 406 ? -32.203 -0.185 26.073 1.00 77.00 406 ARG A CA 1
ATOM 3227 C C . ARG A 1 406 ? -32.988 0.178 27.333 1.00 77.00 406 ARG A C 1
ATOM 3229 O O . ARG A 1 406 ? -33.257 -0.675 28.180 1.00 77.00 406 ARG A O 1
ATOM 3236 N N . GLU A 1 407 ? -33.370 1.446 27.414 1.00 71.44 407 GLU A N 1
ATOM 3237 C CA . GLU A 1 407 ? -34.241 1.980 28.459 1.00 71.44 407 GLU A CA 1
ATOM 3238 C C . GLU A 1 407 ? -35.718 1.860 28.052 1.00 71.44 407 GLU A C 1
ATOM 3240 O O . GLU A 1 407 ? -36.078 2.124 26.903 1.00 71.44 407 GLU A O 1
ATOM 3245 N N . GLY A 1 408 ? -36.582 1.469 28.992 1.00 64.88 408 GLY A N 1
ATOM 3246 C CA . GLY A 1 408 ? -38.032 1.375 28.790 1.00 64.88 408 GLY A CA 1
ATOM 3247 C C . GLY A 1 408 ? -38.584 -0.054 28.715 1.00 64.88 408 GLY A C 1
ATOM 3248 O O . GLY A 1 408 ? -37.910 -0.999 28.311 1.00 64.88 408 GLY A O 1
ATOM 3249 N N . TRP A 1 409 ? -39.850 -0.205 29.113 1.00 56.78 409 TRP A N 1
ATOM 3250 C CA . TRP A 1 409 ? -40.489 -1.503 29.373 1.00 56.78 409 TRP A CA 1
ATOM 3251 C C . TRP A 1 409 ? -40.695 -2.371 28.116 1.00 56.78 409 TRP A C 1
ATOM 3253 O O . TRP A 1 409 ? -40.677 -3.596 28.208 1.00 56.78 409 TRP A O 1
ATOM 3263 N N . PHE A 1 410 ? -40.806 -1.745 26.938 1.00 64.38 410 PHE A N 1
ATOM 3264 C CA . PHE A 1 410 ? -41.057 -2.416 25.652 1.00 64.38 410 PHE A CA 1
ATOM 3265 C C . PHE A 1 410 ? -39.862 -2.404 24.684 1.00 64.38 410 PHE A C 1
ATOM 3267 O O . PHE A 1 410 ? -39.972 -2.868 23.548 1.00 64.38 410 PHE A O 1
ATOM 3274 N N . LYS A 1 411 ? -38.701 -1.881 25.101 1.00 70.31 411 LYS A N 1
ATOM 3275 C CA . LYS A 1 411 ? -37.513 -1.792 24.241 1.00 70.31 411 LYS A CA 1
ATOM 3276 C C . LYS A 1 411 ? -36.586 -2.991 24.464 1.00 70.31 411 LYS A C 1
ATOM 3278 O O . LYS A 1 411 ? -35.777 -3.015 25.387 1.00 70.31 411 LYS A O 1
ATOM 3283 N N . TYR A 1 412 ? -36.685 -3.994 23.591 1.00 72.94 412 TYR A N 1
ATOM 3284 C CA . TYR A 1 412 ? -35.877 -5.218 23.669 1.00 72.94 412 TYR A CA 1
ATOM 3285 C C . TYR A 1 412 ? -34.610 -5.150 22.806 1.00 72.94 412 TYR A C 1
ATOM 3287 O O . TYR A 1 412 ? -34.624 -4.617 21.701 1.00 72.94 412 TYR A O 1
ATOM 3295 N N . ARG A 1 413 ? -33.527 -5.786 23.276 1.00 74.19 413 ARG A N 1
ATOM 3296 C CA . ARG A 1 413 ? -32.237 -5.886 22.557 1.00 74.19 413 ARG A CA 1
ATOM 3297 C C . ARG A 1 413 ? -32.307 -6.643 21.234 1.00 74.19 413 ARG A C 1
ATOM 3299 O O . ARG A 1 413 ? -31.554 -6.341 20.320 1.00 74.19 413 ARG A O 1
ATOM 3306 N N . ARG A 1 414 ? -33.239 -7.593 21.110 1.00 75.69 414 ARG A N 1
ATOM 3307 C CA . ARG A 1 414 ? -33.478 -8.320 19.852 1.00 75.69 414 ARG A CA 1
ATOM 3308 C C . ARG A 1 414 ? -33.896 -7.405 18.694 1.00 75.69 414 ARG A C 1
ATOM 3310 O O . ARG A 1 414 ? -33.837 -7.833 17.552 1.00 75.69 414 ARG A O 1
ATOM 3317 N N . TYR A 1 415 ? -34.342 -6.187 19.009 1.00 80.31 415 TYR A N 1
ATOM 3318 C CA . TYR A 1 415 ? -34.742 -5.165 18.047 1.00 80.31 415 TYR A CA 1
ATOM 3319 C C . TYR A 1 415 ? -33.655 -4.112 17.802 1.00 80.31 415 TYR A C 1
ATOM 3321 O O . TYR A 1 415 ? -33.973 -3.082 17.227 1.00 80.31 415 TYR A O 1
ATOM 3329 N N . LEU A 1 416 ? -32.422 -4.323 18.285 1.00 80.00 416 LEU A N 1
ATOM 3330 C CA . LEU A 1 416 ? -31.285 -3.501 17.869 1.00 80.00 416 LEU A CA 1
ATOM 3331 C C . LEU A 1 416 ? -30.979 -3.785 16.398 1.00 80.00 416 LEU A C 1
ATOM 3333 O O . LEU A 1 416 ? -30.863 -4.953 16.006 1.00 80.00 416 LEU A O 1
ATOM 3337 N N . GLU A 1 417 ? -30.804 -2.730 15.616 1.00 80.38 417 GLU A N 1
ATOM 3338 C CA . GLU A 1 417 ? -30.427 -2.799 14.213 1.00 80.38 417 GLU A CA 1
ATOM 3339 C C . GLU A 1 417 ? -29.088 -3.517 14.044 1.00 80.38 417 GLU A C 1
ATOM 3341 O O . GLU A 1 417 ? -28.222 -3.526 14.931 1.00 80.38 417 GLU A O 1
ATOM 3346 N N . LYS A 1 418 ? -28.943 -4.214 12.909 1.00 74.81 418 LYS A N 1
ATOM 3347 C CA . LYS A 1 418 ? -27.786 -5.080 12.646 1.00 74.81 418 LYS A CA 1
ATOM 3348 C C . LYS A 1 418 ? -26.487 -4.298 12.470 1.00 74.81 418 LYS A C 1
ATOM 3350 O O . LYS A 1 418 ? -25.438 -4.774 12.895 1.00 74.81 418 LYS A O 1
ATOM 3355 N N . ASP A 1 419 ? -26.590 -3.104 11.913 1.00 70.62 419 ASP A N 1
ATOM 3356 C CA . ASP A 1 419 ? -25.504 -2.140 11.736 1.00 70.62 419 ASP A CA 1
ATOM 3357 C C . ASP A 1 419 ? -25.158 -1.365 13.026 1.00 70.62 419 ASP A C 1
ATOM 3359 O O . ASP A 1 419 ? -24.125 -0.701 13.094 1.00 70.62 419 ASP A O 1
ATOM 3363 N N . GLY A 1 420 ? -25.984 -1.483 14.074 1.00 72.81 420 GLY A N 1
ATOM 3364 C CA . GLY A 1 420 ? -25.794 -0.796 15.349 1.00 72.81 420 GLY A CA 1
ATOM 3365 C C . GLY A 1 420 ? -26.076 0.708 15.298 1.00 72.81 420 GLY A C 1
ATOM 3366 O O . GLY A 1 420 ? -25.584 1.432 16.167 1.00 72.81 420 GLY A O 1
ATOM 3367 N N . SER A 1 421 ? -26.842 1.177 14.309 1.00 78.12 421 SER A N 1
ATOM 3368 C CA . SER A 1 421 ? -27.284 2.573 14.171 1.00 78.12 421 SER A CA 1
ATOM 3369 C C . SER A 1 421 ? -28.119 3.052 15.373 1.00 78.12 421 SER A C 1
ATOM 3371 O O . SER A 1 421 ? -28.060 4.216 15.765 1.00 78.12 421 SER A O 1
ATOM 3373 N N . ASP A 1 422 ? -28.850 2.133 16.008 1.00 85.19 422 ASP A N 1
ATOM 3374 C CA . ASP A 1 422 ? -29.853 2.396 17.039 1.00 85.19 422 ASP A CA 1
ATOM 3375 C C . ASP A 1 422 ? -29.386 2.013 18.462 1.00 85.19 422 ASP A C 1
ATOM 3377 O O . ASP A 1 422 ? -30.200 1.794 19.379 1.00 85.19 422 ASP A O 1
ATOM 3381 N N . MET A 1 423 ? -28.063 1.921 18.644 1.00 86.75 423 MET A N 1
ATOM 3382 C CA . MET A 1 423 ? -27.417 1.608 19.918 1.00 86.75 423 MET A CA 1
ATOM 3383 C C . MET A 1 423 ? -27.685 2.697 20.971 1.00 86.75 423 MET A C 1
ATOM 3385 O O . MET A 1 423 ? -27.695 3.886 20.648 1.00 86.75 423 MET A O 1
ATOM 3389 N N . PRO A 1 424 ? -27.896 2.321 22.247 1.00 88.25 424 PRO A N 1
ATOM 3390 C CA . PRO A 1 424 ? -28.151 3.284 23.313 1.00 88.25 424 PRO A CA 1
ATOM 3391 C C . PRO A 1 424 ? -26.899 4.098 23.665 1.00 88.25 424 PRO A C 1
ATOM 3393 O O . PRO A 1 424 ? -25.769 3.633 23.514 1.00 88.25 424 PRO A O 1
ATOM 3396 N N . GLU A 1 425 ? -27.118 5.296 24.205 1.00 88.94 425 GLU A N 1
ATOM 3397 C CA . GLU A 1 425 ? -26.063 6.271 24.506 1.00 88.94 425 GLU A CA 1
ATOM 3398 C C . GLU A 1 425 ? -24.918 5.712 25.382 1.00 88.94 425 GLU A C 1
ATOM 3400 O O . GLU A 1 425 ? -23.761 5.871 24.985 1.00 88.94 425 GLU A O 1
ATOM 3405 N N . PRO A 1 426 ? -25.183 4.909 26.435 1.00 88.62 426 PRO A N 1
ATOM 3406 C CA . PRO A 1 426 ? -24.119 4.285 27.224 1.00 88.62 426 PRO A CA 1
ATOM 3407 C C . PRO A 1 426 ? -23.199 3.349 26.439 1.00 88.62 426 PRO A C 1
ATOM 3409 O O . PRO A 1 426 ? -22.015 3.251 26.749 1.00 88.62 426 PRO A O 1
ATOM 3412 N N . TYR A 1 427 ? -23.717 2.657 25.418 1.00 89.50 427 TYR A N 1
ATOM 3413 C CA . TYR A 1 427 ? -22.867 1.882 24.512 1.00 89.50 427 TYR A CA 1
ATOM 3414 C C . TYR A 1 427 ? -22.074 2.814 23.600 1.00 89.50 427 TYR A C 1
ATOM 3416 O O . TYR A 1 427 ? -20.873 2.623 23.444 1.00 89.50 427 TYR A O 1
ATOM 3424 N N . ASN A 1 428 ? -22.720 3.842 23.042 1.00 88.88 428 ASN A N 1
ATOM 3425 C CA . ASN A 1 428 ? -22.074 4.786 22.129 1.00 88.88 428 ASN A CA 1
ATOM 3426 C C . ASN A 1 428 ? -20.898 5.532 22.778 1.00 88.88 428 ASN A C 1
ATOM 3428 O O . ASN A 1 428 ? -19.888 5.717 22.105 1.00 88.88 428 ASN A O 1
ATOM 3432 N N . ARG A 1 429 ? -20.961 5.853 24.081 1.00 86.00 429 ARG A N 1
ATOM 3433 C CA . ARG A 1 429 ? -19.829 6.443 24.829 1.00 86.00 429 ARG A CA 1
ATOM 3434 C C . ARG A 1 429 ? -18.564 5.580 24.800 1.00 86.00 429 ARG A C 1
ATOM 3436 O O . ARG A 1 429 ? -17.471 6.099 24.610 1.00 86.00 429 ARG A O 1
ATOM 3443 N N . GLY A 1 430 ? -18.713 4.266 24.977 1.00 85.06 430 GLY A N 1
ATOM 3444 C CA . GLY A 1 430 ? -17.600 3.308 24.998 1.00 85.06 430 GLY A CA 1
ATOM 3445 C C . GLY A 1 430 ? -17.349 2.599 23.663 1.00 85.06 430 GLY A C 1
ATOM 3446 O O . GLY A 1 430 ? -16.428 1.784 23.574 1.00 85.06 430 GLY A O 1
ATOM 3447 N N . LYS A 1 431 ? -18.160 2.870 22.630 1.00 89.50 431 LYS A N 1
ATOM 3448 C CA . LYS A 1 431 ? -18.242 2.078 21.389 1.00 89.50 431 LYS A CA 1
ATOM 3449 C C . LYS A 1 431 ? -16.881 1.876 20.743 1.00 89.50 431 LYS A C 1
ATOM 3451 O O . LYS A 1 431 ? -16.516 0.743 20.446 1.00 89.50 431 LYS A O 1
ATOM 3456 N N . LEU A 1 432 ? -16.114 2.954 20.595 1.00 88.38 432 LEU A N 1
ATOM 3457 C CA . LEU A 1 432 ? -14.797 2.910 19.965 1.00 88.38 432 LEU A CA 1
ATOM 3458 C C . LEU A 1 432 ? -13.855 1.920 20.668 1.00 88.38 432 LEU A C 1
ATOM 3460 O O . LEU A 1 432 ? -13.231 1.089 20.010 1.00 88.38 432 LEU A O 1
ATOM 3464 N N . LYS A 1 433 ? -13.797 1.965 22.005 1.00 90.50 433 LYS A N 1
ATOM 3465 C CA . LYS A 1 433 ? -12.921 1.114 22.827 1.00 90.50 433 LYS A CA 1
ATOM 3466 C C . LYS A 1 433 ? -13.399 -0.331 22.861 1.00 90.50 433 LYS A C 1
ATOM 3468 O O . LYS A 1 433 ? -12.602 -1.252 22.706 1.00 90.50 433 LYS A O 1
ATOM 3473 N N . ILE A 1 434 ? -14.705 -0.530 23.024 1.00 91.31 434 ILE A N 1
ATOM 3474 C CA . ILE A 1 434 ? -15.332 -1.855 23.062 1.00 91.31 434 ILE A CA 1
ATOM 3475 C C . ILE A 1 434 ? -15.126 -2.579 21.733 1.00 91.31 434 ILE A C 1
ATOM 3477 O O . ILE A 1 434 ? -14.757 -3.754 21.715 1.00 91.31 434 ILE A O 1
ATOM 3481 N N . GLU A 1 435 ? -15.348 -1.887 20.619 1.00 91.12 435 GLU A N 1
ATOM 3482 C CA . GLU A 1 435 ? -15.167 -2.485 19.306 1.00 91.12 435 GLU A CA 1
ATOM 3483 C C . GLU A 1 435 ? -13.683 -2.664 18.965 1.00 91.12 435 GLU A C 1
ATOM 3485 O O . GLU A 1 435 ? -13.328 -3.692 18.403 1.00 91.12 435 GLU A O 1
ATOM 3490 N N . ALA A 1 436 ? -12.787 -1.754 19.366 1.00 90.50 436 ALA A N 1
ATOM 3491 C CA . ALA A 1 436 ? -11.347 -1.958 19.174 1.00 90.50 436 ALA A CA 1
ATOM 3492 C C . ALA A 1 436 ? -10.835 -3.172 19.971 1.00 90.50 436 ALA A C 1
ATOM 3494 O O . ALA A 1 436 ? -10.067 -3.977 19.448 1.00 90.50 436 ALA A O 1
ATOM 3495 N N . ALA A 1 437 ? -11.324 -3.369 21.201 1.00 92.56 437 ALA A N 1
ATOM 3496 C CA . ALA A 1 437 ? -11.022 -4.558 21.996 1.00 92.56 437 ALA A CA 1
ATOM 3497 C C . ALA A 1 437 ? -11.568 -5.835 21.339 1.00 92.56 437 ALA A C 1
ATOM 3499 O O . ALA A 1 437 ? -10.878 -6.853 21.289 1.00 92.56 437 ALA A O 1
ATOM 3500 N N . ARG A 1 438 ? -12.794 -5.788 20.801 1.00 92.31 438 ARG A N 1
ATOM 3501 C CA . ARG A 1 438 ? -13.381 -6.891 20.025 1.00 92.31 438 ARG A CA 1
ATOM 3502 C C . ARG A 1 438 ? -12.491 -7.266 18.837 1.00 92.31 438 ARG A C 1
ATOM 3504 O O . ARG A 1 438 ? -12.279 -8.459 18.608 1.00 92.31 438 ARG A O 1
ATOM 3511 N N . ASP A 1 439 ? -12.001 -6.271 18.105 1.00 91.25 439 ASP A N 1
ATOM 3512 C CA . ASP A 1 439 ? -11.217 -6.474 16.890 1.00 91.25 439 ASP A CA 1
ATOM 3513 C C . ASP A 1 439 ? -9.828 -7.055 17.206 1.00 91.25 439 ASP A C 1
ATOM 3515 O O . ASP A 1 439 ? -9.424 -8.016 16.550 1.00 91.25 439 ASP A O 1
ATOM 3519 N N . LEU A 1 440 ? -9.160 -6.593 18.273 1.00 91.69 440 LEU A N 1
ATOM 3520 C CA . LEU A 1 440 ? -7.899 -7.170 18.781 1.00 91.69 440 LEU A CA 1
ATOM 3521 C C . LEU A 1 440 ? -8.042 -8.631 19.229 1.00 91.69 440 LEU A C 1
ATOM 3523 O O . LEU A 1 440 ? -7.162 -9.461 19.003 1.00 91.69 440 LEU A O 1
ATOM 3527 N N . LEU A 1 441 ? -9.182 -8.967 19.836 1.00 90.44 441 LEU A N 1
ATOM 3528 C CA . LEU A 1 441 ? -9.517 -10.333 20.254 1.00 90.44 441 LEU A CA 1
ATOM 3529 C C . LEU A 1 441 ? -10.054 -11.198 19.104 1.00 90.44 441 LEU A C 1
ATOM 3531 O O . LEU A 1 441 ? -10.380 -12.366 19.319 1.00 90.44 441 LEU A O 1
ATOM 3535 N N . LYS A 1 442 ? -10.175 -10.636 17.893 1.00 89.50 442 LYS A N 1
ATOM 3536 C CA . LYS A 1 442 ? -10.684 -11.306 16.687 1.00 89.50 442 LYS A CA 1
ATOM 3537 C C . LYS A 1 442 ? -12.047 -11.970 16.912 1.00 89.50 442 LYS A C 1
ATOM 3539 O O . LYS A 1 442 ? -12.311 -13.061 16.402 1.00 89.50 442 LYS A O 1
ATOM 3544 N N . ILE A 1 443 ? -12.933 -11.324 17.679 1.00 85.94 443 ILE A N 1
ATOM 3545 C CA . ILE A 1 443 ? -14.274 -11.857 17.959 1.00 85.94 443 ILE A CA 1
ATOM 3546 C C . ILE A 1 443 ? -15.141 -11.731 16.689 1.00 85.94 443 ILE A C 1
ATOM 3548 O O . ILE A 1 443 ? -15.465 -10.610 16.274 1.00 85.94 443 ILE A O 1
ATOM 3552 N N . PRO A 1 444 ? -15.590 -12.851 16.085 1.00 85.56 444 PRO A N 1
ATOM 3553 C CA . PRO A 1 444 ? -16.366 -12.825 14.847 1.00 85.56 444 PRO A CA 1
ATOM 3554 C C . PRO A 1 444 ? -17.704 -12.097 15.001 1.00 85.56 444 PRO A C 1
ATOM 3556 O O . PRO A 1 444 ? -18.357 -12.217 16.042 1.00 85.56 444 PRO A O 1
ATOM 3559 N N . ALA A 1 445 ? -18.164 -11.435 13.933 1.00 83.19 445 ALA A N 1
ATOM 3560 C CA . ALA A 1 445 ? -19.443 -10.717 13.914 1.00 83.19 445 ALA A CA 1
ATOM 3561 C C . ALA A 1 445 ? -20.640 -11.553 14.408 1.00 83.19 445 ALA A C 1
ATOM 3563 O O . ALA A 1 445 ? -21.355 -11.056 15.272 1.00 83.19 445 ALA A O 1
ATOM 3564 N N . PRO A 1 446 ? -20.811 -12.840 14.034 1.00 82.75 446 PRO A N 1
ATOM 3565 C CA . PRO A 1 446 ? -21.915 -13.646 14.563 1.00 82.75 446 PRO A CA 1
ATOM 3566 C C . PRO A 1 446 ? -21.880 -13.814 16.090 1.00 82.75 446 PRO A C 1
ATOM 3568 O O . PRO A 1 446 ? -22.910 -13.713 16.754 1.00 82.75 446 PRO A O 1
ATOM 3571 N N . LYS A 1 447 ? -20.687 -14.028 16.671 1.00 82.12 447 LYS A N 1
ATOM 3572 C CA . LYS A 1 447 ? -20.519 -14.149 18.131 1.00 82.12 447 LYS A CA 1
ATOM 3573 C C . LYS A 1 447 ? -20.742 -12.808 18.832 1.00 82.12 447 LYS A C 1
ATOM 3575 O O . LYS A 1 447 ? -21.233 -12.779 19.960 1.00 82.12 447 LYS A O 1
ATOM 3580 N N . TRP A 1 448 ? -20.359 -11.711 18.184 1.00 85.19 448 TRP A N 1
ATOM 3581 C CA . TRP A 1 448 ? -20.565 -10.358 18.689 1.00 85.19 448 TRP A CA 1
ATOM 3582 C C . TRP A 1 448 ? -22.046 -9.965 18.681 1.00 85.19 448 TRP A C 1
ATOM 3584 O O . TRP A 1 448 ? -22.591 -9.543 19.700 1.00 85.19 448 TRP A O 1
ATOM 3594 N N . ASP A 1 449 ? -22.725 -10.215 17.565 1.00 81.62 449 ASP A N 1
ATOM 3595 C CA . ASP A 1 449 ? -24.157 -9.991 17.394 1.00 81.62 449 ASP A CA 1
ATOM 3596 C C . ASP A 1 449 ? -24.976 -10.791 18.406 1.00 81.62 449 ASP A C 1
ATOM 3598 O O . ASP A 1 449 ? -25.921 -10.267 19.000 1.00 81.62 449 ASP A O 1
ATOM 3602 N N . GLN A 1 450 ? -24.582 -12.042 18.664 1.00 78.62 450 GLN A N 1
ATOM 3603 C CA . GLN A 1 450 ? -25.195 -12.862 19.704 1.00 78.62 450 GLN A CA 1
ATOM 3604 C C . GLN A 1 450 ? -25.039 -12.223 21.093 1.00 78.62 450 GLN A C 1
ATOM 3606 O O . GLN A 1 450 ? -26.000 -12.191 21.866 1.00 78.62 450 GLN A O 1
ATOM 3611 N N . ALA A 1 451 ? -23.860 -11.680 21.417 1.00 77.69 451 ALA A N 1
ATOM 3612 C CA . ALA A 1 451 ? -23.622 -11.028 22.705 1.00 77.69 451 ALA A CA 1
ATOM 3613 C C . ALA A 1 451 ? -24.524 -9.794 22.904 1.00 77.69 451 ALA A C 1
ATOM 3615 O O . ALA A 1 451 ? -25.096 -9.625 23.990 1.00 77.69 451 ALA A O 1
ATOM 3616 N N . LEU A 1 452 ? -24.696 -8.989 21.850 1.00 80.19 452 LEU A N 1
ATOM 3617 C CA . LEU A 1 452 ? -25.505 -7.766 21.845 1.00 80.19 452 LEU A CA 1
ATOM 3618 C C . LEU A 1 452 ? -27.018 -8.042 21.838 1.00 80.19 452 LEU A C 1
ATOM 3620 O O . LEU A 1 452 ? -27.762 -7.425 22.603 1.00 80.19 452 LEU A O 1
ATOM 3624 N N . ARG A 1 453 ? -27.491 -8.968 20.991 1.00 74.12 453 ARG A N 1
ATOM 3625 C CA . ARG A 1 453 ? -28.921 -9.093 20.641 1.00 74.12 453 ARG A CA 1
ATOM 3626 C C . ARG A 1 453 ? -29.620 -10.315 21.234 1.00 74.12 453 ARG A C 1
ATOM 3628 O O . ARG A 1 453 ? -30.827 -10.251 21.481 1.00 74.12 453 ARG A O 1
ATOM 3635 N N . CYS A 1 454 ? -28.911 -11.417 21.486 1.00 66.88 454 CYS A N 1
ATOM 3636 C CA . CYS A 1 454 ? -29.552 -12.665 21.912 1.00 66.88 454 CYS A CA 1
ATOM 3637 C C . CYS A 1 454 ? -29.791 -12.729 23.428 1.00 66.88 454 CYS A C 1
ATOM 3639 O O . CYS A 1 454 ? -29.047 -12.187 24.246 1.00 66.88 454 CYS A O 1
ATOM 3641 N N . GLY A 1 455 ? -30.867 -13.418 23.809 1.00 53.03 455 GLY A N 1
ATOM 3642 C CA . GLY A 1 455 ? -31.236 -13.741 25.188 1.00 53.03 455 GLY A CA 1
ATOM 3643 C C . GLY A 1 455 ? -30.796 -15.139 25.631 1.00 53.03 455 GLY A C 1
ATOM 3644 O O . GLY A 1 455 ? -31.286 -15.609 26.654 1.00 53.03 455 GLY A O 1
ATOM 3645 N N . GLU A 1 456 ? -29.866 -15.786 24.923 1.00 43.91 456 GLU A N 1
ATOM 3646 C CA . GLU A 1 456 ? -29.478 -17.183 25.155 1.00 43.91 456 GLU A CA 1
ATOM 3647 C C . GLU A 1 456 ? -27.973 -17.366 25.380 1.00 43.91 456 GLU A C 1
ATOM 3649 O O . GLU A 1 456 ? -27.225 -17.738 24.484 1.00 43.91 456 GLU A O 1
ATOM 3654 N N . ASP A 1 457 ? -27.534 -17.147 26.613 1.00 45.31 457 ASP A N 1
ATOM 3655 C CA . ASP 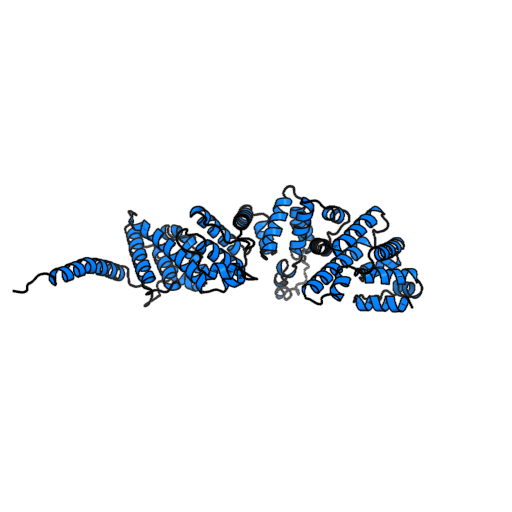A 1 457 ? -26.311 -17.744 27.146 1.00 45.31 457 ASP A CA 1
ATOM 3656 C C . ASP A 1 457 ? -26.684 -18.280 28.535 1.00 45.31 457 ASP A C 1
ATOM 3658 O O . ASP A 1 457 ? -26.514 -17.634 29.570 1.00 45.31 457 ASP A O 1
ATOM 3662 N N . LYS A 1 458 ? -27.374 -19.427 28.539 1.00 43.50 458 LYS A N 1
ATOM 3663 C CA . LYS A 1 458 ? -28.104 -19.990 29.691 1.00 43.50 458 LYS A CA 1
ATOM 3664 C C . LYS A 1 458 ? -27.210 -20.578 30.799 1.00 43.50 458 LYS A C 1
ATOM 3666 O O . LYS A 1 458 ? -27.649 -21.489 31.492 1.00 43.50 458 LYS A O 1
ATOM 3671 N N . GLY A 1 459 ? -25.990 -20.088 31.040 1.00 39.41 459 GLY A N 1
ATOM 3672 C CA . GLY A 1 459 ? -25.286 -20.609 32.223 1.00 39.41 459 GLY A CA 1
ATOM 3673 C C . GLY A 1 459 ? -23.874 -20.162 32.558 1.00 39.41 459 GLY A C 1
ATOM 3674 O O . GLY A 1 459 ? -23.418 -20.518 33.638 1.00 39.41 459 GLY A O 1
ATOM 3675 N N . LYS A 1 460 ? -23.163 -19.410 31.710 1.00 43.03 460 LYS A N 1
ATOM 3676 C CA . LYS A 1 460 ? -21.755 -19.054 32.008 1.00 43.03 460 LYS A CA 1
ATOM 3677 C C . LYS A 1 460 ? -21.427 -17.567 31.950 1.00 43.03 460 LYS A C 1
ATOM 3679 O O . LYS A 1 460 ? -20.344 -17.168 32.359 1.00 43.03 460 LYS A O 1
ATOM 3684 N N . ASN A 1 461 ? -22.350 -16.740 31.474 1.00 46.22 461 ASN A N 1
ATOM 3685 C CA . ASN A 1 461 ? -22.119 -15.315 31.302 1.00 46.22 461 ASN A CA 1
ATOM 3686 C C . ASN A 1 461 ? -22.754 -14.528 32.471 1.00 46.22 461 ASN A C 1
ATOM 3688 O O . ASN A 1 461 ? -23.965 -14.640 32.681 1.00 46.22 461 ASN A O 1
ATOM 3692 N N . PRO A 1 462 ? -21.985 -13.733 33.243 1.00 45.56 462 PRO A N 1
ATOM 3693 C CA . PRO A 1 462 ? -22.496 -12.994 34.399 1.00 45.56 462 PRO A CA 1
ATOM 3694 C C . PRO A 1 462 ? -23.703 -12.122 34.059 1.00 45.56 462 PRO A C 1
ATOM 3696 O O . PRO A 1 462 ? -24.650 -12.082 34.830 1.00 45.56 462 PRO A O 1
ATOM 3699 N N . ALA A 1 463 ? -23.739 -11.516 32.869 1.00 42.31 463 ALA A N 1
ATOM 3700 C CA . ALA A 1 463 ? -24.846 -10.672 32.416 1.00 42.31 463 ALA A CA 1
ATOM 3701 C C . ALA A 1 463 ? -26.174 -11.433 32.172 1.00 42.31 463 ALA A C 1
ATOM 3703 O O . ALA A 1 463 ? -27.176 -10.819 31.794 1.00 42.31 463 ALA A O 1
ATOM 3704 N N . TYR A 1 464 ? -26.179 -12.760 32.344 1.00 44.72 464 TYR A N 1
ATOM 3705 C CA . TYR A 1 464 ? -27.350 -13.641 32.293 1.00 44.72 464 TYR A CA 1
ATOM 3706 C C . TYR A 1 464 ? -27.804 -14.164 33.650 1.00 44.72 464 TYR A C 1
ATOM 3708 O O . TYR A 1 464 ? -28.936 -14.640 33.761 1.00 44.72 464 TYR A O 1
ATOM 3716 N N . GLN A 1 465 ? -26.980 -14.033 34.691 1.00 47.38 465 GLN A N 1
ATOM 3717 C CA . GLN A 1 465 ? -27.523 -14.032 36.039 1.00 47.38 465 GLN A CA 1
ATOM 3718 C C . GLN A 1 465 ? -28.411 -12.793 36.084 1.00 47.38 465 GLN A C 1
ATOM 3720 O O . GLN A 1 465 ? -27.941 -11.676 35.893 1.00 47.38 465 GLN A O 1
ATOM 3725 N N . THR A 1 466 ? -29.722 -13.005 36.164 1.00 45.84 466 THR A N 1
ATOM 3726 C CA . THR A 1 466 ? -30.735 -11.948 36.139 1.00 45.84 466 THR A CA 1
ATOM 3727 C C . THR A 1 466 ? -30.278 -10.743 36.958 1.00 45.84 466 THR A C 1
ATOM 3729 O O . THR A 1 466 ? -29.631 -10.902 37.988 1.00 45.84 466 THR A O 1
ATOM 3732 N N . TYR A 1 467 ? -30.639 -9.535 36.520 1.00 46.50 467 TYR A N 1
ATOM 3733 C CA . TYR A 1 467 ? -30.434 -8.277 37.252 1.00 46.50 467 TYR A CA 1
ATOM 3734 C C . TYR A 1 467 ? -30.627 -8.433 38.777 1.00 46.50 467 TYR A C 1
ATOM 3736 O O . TYR A 1 467 ? -29.820 -7.931 39.546 1.00 46.50 467 TYR A O 1
ATOM 3744 N N . ASN A 1 468 ? -31.602 -9.245 39.203 1.00 44.06 468 ASN A N 1
ATOM 3745 C CA . ASN A 1 468 ? -31.866 -9.595 40.602 1.00 44.06 468 ASN A CA 1
ATOM 3746 C C . ASN A 1 468 ? -30.794 -10.470 41.288 1.00 44.06 468 ASN A C 1
ATOM 3748 O O . ASN A 1 468 ? -30.569 -10.304 42.480 1.00 44.06 468 ASN A O 1
ATOM 3752 N N . ASN A 1 469 ? -30.132 -11.392 40.587 1.00 48.59 469 ASN A N 1
ATOM 3753 C CA . ASN A 1 469 ? -29.049 -12.221 41.130 1.00 48.59 469 ASN A CA 1
ATOM 3754 C C . ASN A 1 469 ? -27.723 -11.451 41.224 1.00 48.59 469 ASN A C 1
ATOM 3756 O O . ASN A 1 469 ? -26.994 -11.623 42.194 1.00 48.59 469 ASN A O 1
ATOM 3760 N N . LEU A 1 470 ? -27.440 -10.554 40.274 1.00 48.28 470 LEU A N 1
ATOM 3761 C CA . LEU A 1 470 ? -26.271 -9.671 40.346 1.00 48.28 470 LEU A CA 1
ATOM 3762 C C . LEU A 1 470 ? -26.462 -8.532 41.354 1.00 48.28 470 LEU A C 1
ATOM 3764 O O . LEU A 1 470 ? -25.528 -8.249 42.095 1.00 48.28 470 LEU A O 1
ATOM 3768 N N . LEU A 1 471 ? -27.665 -7.945 41.475 1.00 50.53 471 LEU A N 1
ATOM 3769 C CA . LEU A 1 471 ? -27.958 -7.028 42.584 1.00 50.53 471 LEU A CA 1
ATOM 3770 C C . LEU A 1 471 ? -27.825 -7.744 43.928 1.00 50.53 471 LEU A C 1
ATOM 3772 O O . LEU A 1 471 ? -27.277 -7.156 44.852 1.00 50.53 471 LEU A O 1
ATOM 3776 N N . LYS A 1 472 ? -28.291 -9.000 44.041 1.00 48.97 472 LYS A N 1
ATOM 3777 C CA . LYS A 1 472 ? -28.107 -9.834 45.242 1.00 48.97 472 LYS A CA 1
ATOM 3778 C C . LYS A 1 472 ? -26.632 -10.071 45.559 1.00 48.97 472 LYS A C 1
ATOM 3780 O O . LYS A 1 472 ? -26.274 -9.961 46.720 1.00 48.97 472 LYS A O 1
ATOM 3785 N N . LEU A 1 473 ? -25.788 -10.328 44.559 1.00 47.38 473 LEU A N 1
ATOM 3786 C CA . LEU A 1 473 ? -24.343 -10.498 44.746 1.00 47.38 473 LEU A CA 1
ATOM 3787 C C . LEU A 1 473 ? -23.646 -9.187 45.134 1.00 47.38 473 LEU A C 1
ATOM 3789 O O . LEU A 1 473 ? -22.891 -9.183 46.095 1.00 47.38 473 LEU A O 1
ATOM 3793 N N . VAL A 1 474 ? -23.948 -8.065 44.471 1.00 50.69 474 VAL A N 1
ATOM 3794 C CA . VAL A 1 474 ? -23.401 -6.742 44.835 1.00 50.69 474 VAL A CA 1
ATOM 3795 C C . VAL A 1 474 ? -23.860 -6.334 46.241 1.00 50.69 474 VAL A C 1
ATOM 3797 O O . VAL A 1 474 ? -23.045 -5.913 47.053 1.00 50.69 474 VAL A O 1
ATOM 3800 N N . THR A 1 475 ? -25.138 -6.544 46.582 1.00 51.91 475 THR A N 1
ATOM 3801 C CA . THR A 1 475 ? -25.645 -6.293 47.945 1.00 51.91 475 THR A CA 1
ATOM 3802 C C . THR A 1 475 ? -25.164 -7.311 48.981 1.00 51.91 475 THR A C 1
ATOM 3804 O O . THR A 1 475 ? -25.128 -6.963 50.157 1.00 51.91 475 THR A O 1
ATOM 3807 N N . GLN A 1 476 ? -24.790 -8.540 48.607 1.00 50.50 476 GLN A N 1
ATOM 3808 C CA . GLN A 1 476 ? -24.129 -9.497 49.507 1.00 50.50 476 GLN A CA 1
ATOM 3809 C C . GLN A 1 476 ? -22.669 -9.112 49.749 1.00 50.50 476 GLN A C 1
ATOM 3811 O O . GLN A 1 476 ? -22.267 -9.039 50.903 1.00 50.50 476 GLN A O 1
ATOM 3816 N N . GLU A 1 477 ? -21.908 -8.762 48.713 1.00 52.25 477 GLU A N 1
ATOM 3817 C CA . GLU A 1 477 ? -20.517 -8.309 48.844 1.00 52.25 477 GLU A CA 1
ATOM 3818 C C . GLU A 1 477 ? -20.409 -6.992 49.642 1.00 52.25 477 GLU A C 1
ATOM 3820 O O . GLU A 1 477 ? -19.511 -6.841 50.475 1.00 52.25 477 GLU A O 1
ATOM 3825 N N . ASP A 1 478 ? -21.358 -6.062 49.472 1.00 48.38 478 ASP A N 1
ATOM 3826 C CA . ASP A 1 478 ? -21.438 -4.839 50.287 1.00 48.38 478 ASP A CA 1
ATOM 3827 C C . ASP A 1 478 ? -21.936 -5.094 51.721 1.00 48.38 478 ASP A C 1
ATOM 3829 O O . ASP A 1 478 ? -21.605 -4.322 52.620 1.00 48.38 478 ASP A O 1
ATOM 3833 N N . LYS A 1 479 ? -22.681 -6.183 51.975 1.00 46.19 479 LYS A N 1
ATOM 3834 C CA . LYS A 1 479 ? -23.063 -6.633 53.332 1.00 46.19 479 LYS A CA 1
ATOM 3835 C C . LYS A 1 479 ? -21.963 -7.438 54.029 1.00 46.19 479 LYS A C 1
ATOM 3837 O O . LYS A 1 479 ? -21.879 -7.411 55.257 1.00 46.19 479 LYS A O 1
ATOM 3842 N N . GLU A 1 480 ? -21.091 -8.103 53.282 1.00 43.94 480 GLU A N 1
ATOM 3843 C CA . GLU A 1 480 ? -19.954 -8.849 53.826 1.00 43.94 480 GLU A CA 1
ATOM 3844 C C . GLU A 1 480 ? -18.798 -7.928 54.251 1.00 43.94 480 GLU A C 1
ATOM 3846 O O . GLU A 1 480 ? -18.130 -8.216 55.244 1.00 43.94 480 GLU A O 1
ATOM 3851 N N . LYS A 1 481 ? -18.626 -6.754 53.619 1.00 45.53 481 LYS A N 1
ATOM 3852 C CA . LYS A 1 481 ? -17.678 -5.709 54.069 1.00 45.53 481 LYS A CA 1
ATOM 3853 C C . LYS A 1 481 ? -17.880 -5.243 55.530 1.00 45.53 481 LYS A C 1
ATOM 3855 O O . LYS A 1 481 ? -16.888 -5.156 56.258 1.00 45.53 481 LYS A O 1
ATOM 3860 N N . PRO A 1 482 ? -19.102 -4.940 56.019 1.00 41.72 482 PRO A N 1
ATOM 3861 C CA . PRO A 1 482 ? -19.325 -4.611 57.428 1.00 41.72 482 PRO A CA 1
ATOM 3862 C C . PRO A 1 482 ? -19.361 -5.842 58.350 1.00 41.72 482 PRO A C 1
ATOM 3864 O O . PRO A 1 482 ? -19.061 -5.700 59.536 1.00 41.72 482 PRO A O 1
ATOM 3867 N N . ALA A 1 483 ? -19.680 -7.039 57.840 1.00 41.47 483 ALA A N 1
ATOM 3868 C CA . ALA A 1 483 ? -19.673 -8.271 58.634 1.00 41.47 483 ALA A CA 1
ATOM 3869 C C . ALA A 1 483 ? -18.245 -8.755 58.948 1.00 41.47 483 ALA A C 1
ATOM 3871 O O . ALA A 1 483 ? -17.959 -9.102 60.092 1.00 41.47 483 ALA A O 1
ATOM 3872 N N . SER A 1 484 ? -17.321 -8.668 57.983 1.00 38.53 484 SER A N 1
ATOM 3873 C CA . SER A 1 484 ? -15.892 -8.954 58.183 1.00 38.53 484 SER A CA 1
ATOM 3874 C C . SER A 1 484 ? -15.260 -7.989 59.196 1.00 38.53 484 SER A C 1
ATOM 3876 O O . SER A 1 484 ? -14.558 -8.432 60.100 1.00 38.53 484 SER A O 1
ATOM 3878 N N . ARG A 1 485 ? -15.584 -6.686 59.143 1.00 42.00 485 ARG A N 1
ATOM 3879 C CA . ARG A 1 485 ? -15.093 -5.702 60.129 1.00 42.00 485 ARG A CA 1
ATOM 3880 C C . ARG A 1 485 ? -15.687 -5.864 61.530 1.00 42.00 485 ARG A C 1
ATOM 3882 O O . ARG A 1 485 ? -15.026 -5.482 62.492 1.00 42.00 485 ARG A O 1
ATOM 3889 N N . LYS A 1 486 ? -16.903 -6.406 61.675 1.00 37.47 486 LYS A N 1
ATOM 3890 C CA . LYS A 1 486 ? -17.465 -6.748 62.995 1.00 37.47 486 LYS A CA 1
ATOM 3891 C C . LYS A 1 486 ? -16.879 -8.052 63.538 1.00 37.47 486 LYS A C 1
ATOM 3893 O O . LYS A 1 486 ? -16.510 -8.071 64.703 1.00 37.47 486 LYS A O 1
ATOM 3898 N N . ALA A 1 487 ? -16.686 -9.077 62.705 1.00 40.03 487 ALA A N 1
ATOM 3899 C CA . ALA A 1 487 ? -16.101 -10.349 63.132 1.00 40.03 487 ALA A CA 1
ATOM 3900 C C . ALA A 1 487 ? -14.645 -10.208 63.618 1.00 40.03 487 ALA A C 1
ATOM 3902 O O . ALA A 1 487 ? -14.298 -10.794 64.636 1.00 40.03 487 ALA A O 1
ATOM 3903 N N . THR A 1 488 ? -13.817 -9.372 62.977 1.00 38.62 488 THR A N 1
ATOM 3904 C CA . THR A 1 488 ? -12.435 -9.112 63.439 1.00 38.62 488 THR A CA 1
ATOM 3905 C C . THR A 1 488 ? -12.372 -8.236 64.698 1.00 38.62 488 THR A C 1
ATOM 3907 O O . THR A 1 488 ? -11.359 -8.226 65.389 1.00 38.62 488 THR A O 1
ATOM 3910 N N . ARG A 1 489 ? -13.442 -7.498 65.032 1.00 38.44 489 ARG A N 1
ATOM 3911 C CA . ARG A 1 489 ? -13.494 -6.653 66.238 1.00 38.44 489 ARG A CA 1
ATOM 3912 C C . ARG A 1 489 ? -14.027 -7.405 67.463 1.00 38.44 489 ARG A C 1
ATOM 3914 O O . ARG A 1 489 ? -13.723 -7.000 68.577 1.00 38.44 489 ARG A O 1
ATOM 3921 N N . THR A 1 490 ? -14.777 -8.492 67.267 1.00 40.06 490 THR A N 1
ATOM 3922 C CA . THR A 1 490 ? -15.306 -9.332 68.358 1.00 40.06 490 THR A CA 1
ATOM 3923 C C . THR A 1 490 ? -14.328 -10.427 68.805 1.00 40.06 490 THR A C 1
ATOM 3925 O O . THR A 1 490 ? -14.427 -10.886 69.932 1.00 40.06 490 THR A O 1
ATOM 3928 N N . THR A 1 491 ? -13.335 -10.811 67.993 1.00 40.12 491 THR A N 1
ATOM 3929 C CA . THR A 1 491 ? -12.274 -11.762 68.402 1.00 40.12 491 THR A CA 1
ATOM 3930 C C . THR A 1 491 ? -11.082 -11.124 69.124 1.00 40.12 491 THR A C 1
ATOM 3932 O O . THR A 1 491 ? -10.210 -11.847 69.593 1.00 40.12 491 THR A O 1
ATOM 3935 N N . LEU A 1 492 ? -11.032 -9.792 69.240 1.00 43.81 492 LEU A N 1
ATOM 3936 C CA . LEU A 1 492 ? -9.933 -9.050 69.881 1.00 43.81 492 LEU A CA 1
ATOM 3937 C C . LEU A 1 492 ? -10.278 -8.496 71.274 1.00 43.81 492 LEU A C 1
ATOM 3939 O O . LEU A 1 492 ? -9.455 -7.808 71.872 1.00 43.81 492 LEU A O 1
ATOM 3943 N N . ALA A 1 493 ? -11.473 -8.777 71.793 1.00 45.16 493 ALA A N 1
ATOM 3944 C CA . ALA A 1 493 ? -11.914 -8.283 73.091 1.00 45.16 493 ALA A CA 1
ATOM 3945 C C . ALA A 1 493 ? -12.632 -9.384 73.877 1.00 45.16 493 ALA A C 1
ATOM 3947 O O . ALA A 1 493 ? -13.854 -9.445 73.828 1.00 45.16 493 ALA A O 1
ATOM 3948 N N . GLU A 1 494 ? -11.865 -10.253 74.548 1.00 35.69 494 GLU A N 1
ATOM 3949 C CA . GLU A 1 494 ? -12.049 -10.636 75.965 1.00 35.69 494 GLU A CA 1
ATOM 3950 C C . GLU A 1 494 ? -10.992 -11.670 76.429 1.00 35.69 494 GLU A C 1
ATOM 3952 O O . GLU A 1 494 ? -10.299 -12.243 75.587 1.00 35.69 494 GLU A O 1
ATOM 3957 N N . PRO A 1 495 ? -10.727 -11.812 77.746 1.00 44.16 495 PRO A N 1
ATOM 3958 C CA . PRO A 1 495 ? -9.470 -11.342 78.323 1.00 44.16 495 PRO A CA 1
ATOM 3959 C C . PRO A 1 495 ? -8.646 -12.466 78.970 1.00 44.16 495 PRO A C 1
ATOM 3961 O O . PRO A 1 495 ? -9.184 -13.455 79.464 1.00 44.16 495 PRO A O 1
ATOM 3964 N N . THR A 1 496 ? -7.328 -12.292 79.049 1.00 37.88 496 THR A N 1
ATOM 3965 C CA . THR A 1 496 ? -6.517 -13.042 80.016 1.00 37.88 496 THR A CA 1
ATOM 3966 C C . THR A 1 496 ? -6.596 -12.356 81.374 1.00 37.88 496 THR A C 1
ATOM 3968 O O . THR A 1 496 ? -6.208 -11.193 81.503 1.00 37.88 496 THR A O 1
ATOM 3971 N N . ALA A 1 497 ? -7.154 -13.102 82.328 1.00 41.44 497 ALA A N 1
ATOM 3972 C CA . ALA A 1 497 ? -7.043 -12.902 83.768 1.00 41.44 497 ALA A CA 1
ATOM 3973 C C . ALA A 1 497 ? -5.588 -12.965 84.255 1.00 41.44 497 ALA A C 1
ATOM 3975 O O . ALA A 1 497 ? -4.758 -13.590 83.549 1.00 41.44 497 ALA A O 1
#

Organism: Piscirickettsia salmonis (NCBI:txid1238)

Secondary structure (DSSP, 8-state):
-HHHHHHHHHHHTT-----HHHHHHHHH-HHHHHHHHHHHHTT---HHHHHHHTT-HHHHHHHHHHHHHH-S-HHHHHHTT---HHHHHHHHHHHHHHHHHHHHHTTTTTSHHHHHHHHHHHHHTTT-HHHHHHHHHHHHTT---HHHHHHHHS-SHHHHHHHHHHHTT--HHHHS-GGG----GGGSS------------TTS---HHHHIIIIIIIIIIISTTHHHHHHHHHHHHHTT---HHHHHHHTT-HHHHHHHHHHHHTTBTTB-SPPP---HHHHHHHHHHHHHHHHTTSS-HHHHHHHHHHHHHS--TTSPPPHHHHHHHTSS-HHHHHHT-HHHHHHHHHHHHHHHHHHHHGGGG-S-HHHHHHHHHHHHHHHHHHTTSS-HHHHHHHHHHHHTPPSSTT--GGGS-TT-TT--HHHHHHHHHHHHHHHHTT--HHHHHHHHH-----SS-GGGS-HHHHHHHHHHHHHHHHHHHHHHHHSS-----

Radius of gyration: 33.21 Å; chains: 1; bounding box: 72×42×129 Å